Protein AF-0000000075099942 (afdb_homodimer)

Organism: Aphanomyces astaci (NCBI:txid112090)

Nearest PDB structures (foldseek):
  6wo1-assembly1_B  TM=8.821E-01  e=3.583E-15  Saccharomyces cerevisiae
  6u9d-assembly2_T-2  TM=8.806E-01  e=1.748E-14  Saccharomyces cerevisiae
  6u9d-assembly2_W-2  TM=8.888E-01  e=2.796E-14  Saccharomyces cerevisiae
  6u9d-assembly1_P  TM=8.641E-01  e=1.229E-14  Saccharomyces cerevisiae
  6u9d-assembly1_O  TM=8.424E-01  e=6.077E-15  Saccharomyces cerevisiae

Secondary structure (DSSP, 8-state):
----------B--------SS----SSS-EEEEEEEEEESBHHHHHHHHHHHHHTT-EEEEEEEEE-SSTTEEEEEEEEEE-HHHHHHHHHHHHTSTTEEEEEE---GGGGGGEEEEEEEEEEEES-SSTTHHHHHHHHHHHHT-EEEEE-SSEEEEEEEE-HHHHHHHHHHHGGG-EEEEEEEEEEEEESS--TTS-----------TT------GGGS---/----------B-----S--SS----SSS-EEEEEEEEEESBHHHHHHHHHHHHHTT-EEEEEEEEE-SSTTEEEEEEEEEE-HHHHHHHHHHHHTSTTEEEEEE---GGGGGGEEEEEEEEEEEES-SSTTHHHHHHHHHHHHT-EEEEE-SSEEEEEEEE-HHHHHHHHHHHGGG-EEEEEEEEEEEEESS--TTS-----------GGG-----GGGS---

Sequence (446 aa):
MQALGRCRPRAFFALAAMTSPAVPLVNGVSRHVVAALVANTATTVAEITNLLCARGYNVDSIVVGRTSVPDLIRLSVVVHGSDHNVSMMQQQLHDVVQVAAVKILTTPDRAHALVERDLLLAKVSLQAYPQALLTVDRLVAQFNATVVDTSTTQTMVQLTASPTDVDAFLHALGPLGVLEVHRSGVVAMDKEQAVTDRTLNFAFDRHHPGDMDAVDSTMLPPGMQALGRCRPRAFFALAAMTSPAVPLVNGVSRHVVAALVANTATTVAEITNLLCARGYNVDSIVVGRTSVPDLIRLSVVVHGSDHNVSMMQQQLHDVVQVAAVKILTTPDRAHALVERDLLLAKVSLQAYPQALLTVDRLVAQFNATVVDTSTTQTMVQLTASPTDVDAFLHALGPLGVLEVHRSGVVAMDKEQAVTDRTLNFAFDRHHPGDMDAVDSTMLPPG

Foldseek 3Di:
DPPQQDQDDDPLDPPDLPDDDPPPCPPQKDKWKKKWKFFPDPVLVVVLVSVCRSVPWNWNFWFWADDPDRGIIMIITITIGHPVVVVVSQVVQVPPPRTDFMDTQDDPVANVQKDKKKKKKWKFFPVLDVCLVVLVVVLCVVLVKAWDDDDPTITIIMDMDHPSSVVVSVVSRVSRHIDDMDMRTIDMDGNPDDRNPDPPPPPPPPPPPPPPPPPPVVPPDDD/DPPQQDQDDDPLPPPDLPPPDVPPCPPQKDKWKKKWKFFPDPVLVVVLVVVCRSVPWNWNFWFWADDPDRGIIMIITITIGHPVVVVVSQVVQVPPPRTDFMDTQDDPVANVQKDKKKKKKWKFFPPLDVCLVVLVVVLCVVLVKAWDDDDPTITIIMDMDHPSSVVVSVVSRVSRHIDDMDMRTIDMDGNPDDRNPDPCPPPPPPPPCPPVPDPPVVVPPDD

pLDDT: mean 79.43, std 25.77, range [21.5, 98.75]

InterPro domains:
  IPR004789 Acetolactate synthase, small subunit [TIGR00119] (31-192)
  IPR019455 Acetolactate synthase, small subunit, C-terminal [PF10369] (117-191)
  IPR027271 Acetolactate synthase/Transcription factor NikR, C-terminal [G3DSA:3.30.70.1150] (116-197)
  IPR045865 ACT-like domain [SSF55021] (31-105)
  IPR045865 ACT-like domain [SSF55021] (113-193)
  IPR053050 Acetolactate synthase regulatory subunit [PTHR31242] (23-126)
  IPR054480 Acetolactate synthase small subunit-like, ACT domain [PF22629] (37-99)

Solvent-accessible surface area (backbone atoms only — not comparable to full-atom values): 24648 Å² total; per-residue (Å²): 133,82,76,75,70,76,49,69,78,46,51,33,58,65,75,65,91,68,71,84,60,81,67,68,59,71,89,59,47,43,82,38,38,35,37,32,34,28,47,25,22,51,50,52,54,24,49,52,43,40,52,42,29,57,70,62,57,50,45,56,30,53,19,45,12,56,41,89,46,66,63,33,25,32,35,22,34,31,32,50,37,30,72,67,55,50,52,51,48,48,53,56,49,57,67,38,84,59,39,76,34,64,32,71,57,60,38,94,91,39,59,88,38,48,47,55,35,24,41,38,41,35,33,33,38,39,70,66,43,93,60,33,61,59,52,51,53,50,50,29,62,75,69,68,35,45,81,76,45,73,63,92,54,33,34,31,37,35,39,75,37,38,60,68,55,48,51,52,50,54,57,68,44,46,88,42,38,69,74,44,47,43,30,24,29,46,45,64,47,49,74,83,55,55,62,75,53,77,75,74,74,62,77,65,75,75,67,64,74,61,78,64,73,77,69,75,64,80,75,55,76,85,126,132,82,74,73,72,74,51,69,78,47,52,33,60,64,76,65,90,69,69,84,58,83,65,68,58,72,91,58,47,43,81,36,38,36,36,33,35,27,46,26,21,52,50,51,54,24,49,52,42,41,51,42,30,57,72,61,56,48,45,55,30,52,17,44,12,56,40,89,46,69,63,34,26,31,35,22,35,31,33,50,37,29,72,65,56,50,52,49,48,50,54,55,49,58,67,37,83,59,39,77,36,64,31,72,57,60,37,94,91,38,61,86,38,50,45,54,35,23,42,38,42,36,32,33,38,38,70,66,44,93,61,34,61,60,52,50,52,50,51,29,60,74,68,69,35,42,79,77,45,73,61,92,53,34,36,31,37,37,38,75,35,38,58,68,55,47,50,51,50,54,58,69,44,44,87,43,39,68,74,45,47,44,29,24,29,44,44,64,46,49,75,82,56,54,63,75,54,76,74,75,74,63,71,64,73,70,66,62,76,60,74,70,59,79,68,67,67,78,71,51,72,84,123

Structure (mmCIF, N/CA/C/O backbone):
data_AF-0000000075099942-model_v1
#
loop_
_entity.id
_entity.type
_entity.pdbx_description
1 polymer 'Uncharacterized protein'
#
loop_
_atom_site.group_PDB
_atom_site.id
_atom_site.type_symbol
_atom_site.label_atom_id
_atom_site.label_alt_id
_atom_site.label_comp_id
_atom_site.label_asym_id
_atom_site.label_entity_id
_atom_site.label_seq_id
_atom_site.pdbx_PDB_ins_code
_atom_site.Cartn_x
_atom_site.Cartn_y
_atom_site.Cartn_z
_atom_site.occupancy
_atom_site.B_iso_or_equiv
_atom_site.auth_seq_id
_atom_site.auth_comp_id
_atom_site.auth_asym_id
_atom_site.auth_atom_id
_atom_site.pdbx_PDB_model_num
ATOM 1 N N . MET A 1 1 ? -37.75 7 -9.289 1 22.11 1 MET A N 1
ATOM 2 C CA . MET A 1 1 ? -36.844 5.867 -9.461 1 22.11 1 MET A CA 1
ATOM 3 C C . MET A 1 1 ? -35.438 6.344 -9.828 1 22.11 1 MET A C 1
ATOM 5 O O . MET A 1 1 ? -35.188 6.809 -10.945 1 22.11 1 MET A O 1
ATOM 9 N N . GLN A 1 2 ? -34.719 7 -8.938 1 21.56 2 GLN A N 1
ATOM 10 C CA . GLN A 1 2 ? -33.531 7.773 -9.211 1 21.56 2 GLN A CA 1
ATOM 11 C C . GLN A 1 2 ? -32.375 6.863 -9.617 1 21.56 2 GLN A C 1
ATOM 13 O O . GLN A 1 2 ? -32.031 5.906 -8.906 1 21.56 2 GLN A O 1
ATOM 18 N N . ALA A 1 3 ? -32.125 6.695 -10.977 1 26.44 3 ALA A N 1
ATOM 19 C CA . ALA A 1 3 ? -31.078 5.938 -11.672 1 26.44 3 ALA A CA 1
ATOM 20 C C . ALA A 1 3 ? -29.719 6.133 -11 1 26.44 3 ALA A C 1
ATOM 22 O O . ALA A 1 3 ? -29.25 7.266 -10.844 1 26.44 3 ALA A O 1
ATOM 23 N N . LEU A 1 4 ? -29.344 5.289 -10.062 1 29.98 4 LEU A N 1
ATOM 24 C CA . LEU A 1 4 ? -27.984 5.246 -9.508 1 29.98 4 LEU A CA 1
ATOM 25 C C . LEU A 1 4 ? -26.953 5.43 -10.609 1 29.98 4 LEU A C 1
ATOM 27 O O . LEU A 1 4 ? -26.953 4.703 -11.602 1 29.98 4 LEU A O 1
ATOM 31 N N . GLY A 1 5 ? -26.562 6.523 -10.828 1 32.5 5 GLY A N 1
ATOM 32 C CA . GLY A 1 5 ? -25.625 6.906 -11.867 1 32.5 5 GLY A CA 1
ATOM 33 C C . GLY A 1 5 ? -24.453 5.945 -12 1 32.5 5 GLY A C 1
ATOM 34 O O . GLY A 1 5 ? -23.797 5.625 -11.016 1 32.5 5 GLY A O 1
ATOM 35 N N . ARG A 1 6 ? -24.578 4.953 -12.859 1 35.34 6 ARG A N 1
ATOM 36 C CA . ARG A 1 6 ? -23.578 3.975 -13.242 1 35.34 6 ARG A CA 1
ATOM 37 C C . ARG A 1 6 ? -22.234 4.652 -13.523 1 35.34 6 ARG A C 1
ATOM 39 O O . ARG A 1 6 ? -22.172 5.637 -14.258 1 35.34 6 ARG A O 1
ATOM 46 N N . CYS A 1 7 ? -21.25 4.52 -12.547 1 40.41 7 CYS A N 1
ATOM 47 C CA . CYS A 1 7 ? -19.875 4.988 -12.703 1 40.41 7 CYS A CA 1
ATOM 48 C C . CYS A 1 7 ? -19.312 4.582 -14.062 1 40.41 7 CYS A C 1
ATOM 50 O O . CYS A 1 7 ? -19.5 3.447 -14.5 1 40.41 7 CYS A O 1
ATOM 52 N N . ARG A 1 8 ? -19.031 5.465 -14.984 1 46.03 8 ARG A N 1
ATOM 53 C CA . ARG A 1 8 ? -18.297 5.137 -16.203 1 46.03 8 ARG A CA 1
ATOM 54 C C . ARG A 1 8 ? -16.938 4.527 -15.883 1 46.03 8 ARG A C 1
ATOM 56 O O . ARG A 1 8 ? -16.219 5.02 -15.016 1 46.03 8 ARG A O 1
ATOM 63 N N . PRO A 1 9 ? -16.656 3.371 -16.438 1 44.59 9 PRO A N 1
ATOM 64 C CA . PRO A 1 9 ? -15.398 2.676 -16.172 1 44.59 9 PRO A CA 1
ATOM 65 C C . PRO A 1 9 ? -14.172 3.514 -16.547 1 44.59 9 PRO A C 1
ATOM 67 O O . PRO A 1 9 ? -14.039 3.93 -17.703 1 44.59 9 PRO A O 1
ATOM 70 N N . ARG A 1 10 ? -13.688 4.355 -15.68 1 48.06 10 ARG A N 1
ATOM 71 C CA . ARG A 1 10 ? -12.414 4.996 -15.992 1 48.06 10 ARG A CA 1
ATOM 72 C C . ARG A 1 10 ? -11.25 4.215 -15.398 1 48.06 10 ARG A C 1
ATOM 74 O O . ARG A 1 10 ? -11.266 3.867 -14.219 1 48.06 10 ARG A O 1
ATOM 81 N N . ALA A 1 11 ? -10.297 3.725 -16.281 1 44.06 11 ALA A N 1
ATOM 82 C CA . ALA A 1 11 ? -9.078 3.021 -15.898 1 44.06 11 ALA A CA 1
ATOM 83 C C . ALA A 1 11 ? -8.227 3.877 -14.961 1 44.06 11 ALA A C 1
ATOM 85 O O . ALA A 1 11 ? -8.242 5.105 -15.055 1 44.06 11 ALA A O 1
ATOM 86 N N . PHE A 1 12 ? -7.762 3.297 -13.867 1 45.53 12 PHE A N 1
ATOM 87 C CA . PHE A 1 12 ? -6.68 3.994 -13.188 1 45.53 12 PHE A CA 1
ATOM 88 C C . PHE A 1 12 ? -5.625 4.461 -14.188 1 45.53 12 PHE A C 1
ATOM 90 O O . PHE A 1 12 ? -5.266 3.727 -15.102 1 45.53 12 PHE A O 1
ATOM 97 N N . PHE A 1 13 ? -5.516 5.668 -14.438 1 42.59 13 PHE A N 1
ATOM 98 C CA . PHE A 1 13 ? -4.633 6.246 -15.438 1 42.59 13 PHE A CA 1
ATOM 99 C C . PHE A 1 13 ? -3.242 5.633 -15.359 1 42.59 13 PHE A C 1
ATOM 101 O O . PHE A 1 13 ? -2.633 5.605 -14.289 1 42.59 13 PHE A O 1
ATOM 108 N N . ALA A 1 14 ? -2.898 4.703 -16.203 1 35.84 14 ALA A N 1
ATOM 109 C CA . ALA A 1 14 ? -1.509 4.309 -16.422 1 35.84 14 ALA A CA 1
ATOM 110 C C . ALA A 1 14 ? -0.652 5.512 -16.797 1 35.84 14 ALA A C 1
ATOM 112 O O . ALA A 1 14 ? -0.848 6.109 -17.859 1 35.84 14 ALA A O 1
ATOM 113 N N . LEU A 1 15 ? -0.065 6.184 -15.875 1 32.56 15 LEU A N 1
ATOM 114 C CA . LEU A 1 15 ? 0.879 7.215 -16.297 1 32.56 15 LEU A CA 1
ATOM 115 C C . LEU A 1 15 ? 1.913 6.645 -17.266 1 32.56 15 LEU A C 1
ATOM 117 O O . LEU A 1 15 ? 2.646 5.715 -16.906 1 32.56 15 LEU A O 1
ATOM 121 N N . ALA A 1 16 ? 1.898 6.59 -18.547 1 28.25 16 ALA A N 1
ATOM 122 C CA . ALA A 1 16 ? 3.135 6.543 -19.328 1 28.25 16 ALA A CA 1
ATOM 123 C C . ALA A 1 16 ? 4.289 7.176 -18.547 1 28.25 16 ALA A C 1
ATOM 125 O O . ALA A 1 16 ? 4.078 8.055 -17.719 1 28.25 16 ALA A O 1
ATOM 126 N N . ALA A 1 17 ? 5.57 6.48 -18.75 1 30.12 17 ALA A N 1
ATOM 127 C CA . ALA A 1 17 ? 6.844 7 -18.266 1 30.12 17 ALA A CA 1
ATOM 128 C C . ALA A 1 17 ? 6.824 8.523 -18.219 1 30.12 17 ALA A C 1
ATOM 130 O O . ALA A 1 17 ? 7.215 9.195 -19.172 1 30.12 17 ALA A O 1
ATOM 131 N N . MET A 1 18 ? 5.887 9.164 -17.797 1 28.58 18 MET A N 1
ATOM 132 C CA . MET A 1 18 ? 6.078 10.609 -17.781 1 28.58 18 MET A CA 1
ATOM 133 C C . MET A 1 18 ? 7.215 10.992 -16.844 1 28.58 18 MET A C 1
ATOM 135 O O . MET A 1 18 ? 7.23 10.578 -15.68 1 28.58 18 MET A O 1
ATOM 139 N N . THR A 1 19 ? 8.5 11.234 -17.312 1 28.62 19 THR A N 1
ATOM 140 C CA . THR A 1 19 ? 9.648 11.93 -16.734 1 28.62 19 THR A CA 1
ATOM 141 C C . THR A 1 19 ? 9.203 12.938 -15.688 1 28.62 19 THR A C 1
ATOM 143 O O . THR A 1 19 ? 8.047 13.375 -15.703 1 28.62 19 THR A O 1
ATOM 146 N N . SER A 1 20 ? 10.188 13.266 -14.742 1 31.83 20 SER A N 1
ATOM 147 C CA . SER A 1 20 ? 10.258 14.148 -13.586 1 31.83 20 SER A CA 1
ATOM 148 C C . SER A 1 20 ? 9.531 15.469 -13.844 1 31.83 20 SER A C 1
ATOM 150 O O . SER A 1 20 ? 9.508 16.359 -12.992 1 31.83 20 SER A O 1
ATOM 152 N N . PRO A 1 21 ? 9.531 16.031 -15.102 1 31.75 21 PRO A N 1
ATOM 153 C CA . PRO A 1 21 ? 9.453 17.5 -15.023 1 31.75 21 PRO A CA 1
ATOM 154 C C . PRO A 1 21 ? 8.172 17.984 -14.344 1 31.75 21 PRO A C 1
ATOM 156 O O . PRO A 1 21 ? 7.191 17.234 -14.266 1 31.75 21 PRO A O 1
ATOM 159 N N . ALA A 1 22 ? 8.18 19 -13.484 1 34.25 22 ALA A N 1
ATOM 160 C CA . ALA A 1 22 ? 7.039 19.891 -13.289 1 34.25 22 ALA A CA 1
ATOM 161 C C . ALA A 1 22 ? 6.078 19.812 -14.477 1 34.25 22 ALA A C 1
ATOM 163 O O . ALA A 1 22 ? 6.402 20.266 -15.578 1 34.25 22 ALA A O 1
ATOM 164 N N . VAL A 1 23 ? 5.516 18.609 -14.773 1 37.5 23 VAL A N 1
ATOM 165 C CA . VAL A 1 23 ? 4.668 18.516 -15.961 1 37.5 23 VAL A CA 1
ATOM 166 C C . VAL A 1 23 ? 3.939 19.844 -16.172 1 37.5 23 VAL A C 1
ATOM 168 O O . VAL A 1 23 ? 3.307 20.359 -15.25 1 37.5 23 VAL A O 1
ATOM 171 N N . PRO A 1 24 ? 4.359 20.516 -17.078 1 35 24 PRO A N 1
ATOM 172 C CA . PRO A 1 24 ? 3.613 21.719 -17.469 1 35 24 PRO A CA 1
ATOM 173 C C . PRO A 1 24 ? 2.102 21.516 -17.391 1 35 24 PRO A C 1
ATOM 175 O O . PRO A 1 24 ? 1.607 20.406 -17.594 1 35 24 PRO A O 1
ATOM 178 N N . LEU A 1 25 ? 1.378 22.234 -16.453 1 43.34 25 LEU A N 1
ATOM 179 C CA . LEU A 1 25 ? -0.066 22.453 -16.484 1 43.34 25 LEU A CA 1
ATOM 180 C C . LEU A 1 25 ? -0.589 22.406 -17.906 1 43.34 25 LEU A C 1
ATOM 182 O O . LEU A 1 25 ? -0.302 23.312 -18.703 1 43.34 25 LEU A O 1
ATOM 186 N N . VAL A 1 26 ? -0.358 21.344 -18.625 1 45.72 26 VAL A N 1
ATOM 187 C CA . VAL A 1 26 ? -0.932 21.656 -19.938 1 45.72 26 VAL A CA 1
ATOM 188 C C . VAL A 1 26 ? -2.232 22.438 -19.75 1 45.72 26 VAL A C 1
ATOM 190 O O . VAL A 1 26 ? -2.355 23.562 -20.234 1 45.72 26 VAL A O 1
ATOM 193 N N . ASN A 1 27 ? -3.447 21.781 -19.844 1 55.31 27 ASN A N 1
ATOM 194 C CA . ASN A 1 27 ? -4.781 22.375 -19.922 1 55.31 27 ASN A CA 1
ATOM 195 C C . ASN A 1 27 ? -5.438 22.453 -18.547 1 55.31 27 ASN A C 1
ATOM 197 O O . ASN A 1 27 ? -6.637 22.203 -18.406 1 55.31 27 ASN A O 1
ATOM 201 N N . GLY A 1 28 ? -4.641 22.812 -17.422 1 74.81 28 GLY A N 1
ATOM 202 C CA . GLY A 1 28 ? -5.191 23.109 -16.109 1 74.81 28 GLY A CA 1
ATOM 203 C C . GLY A 1 28 ? -5.312 21.875 -15.227 1 74.81 28 GLY A C 1
ATOM 204 O O . GLY A 1 28 ? -5.801 21.969 -14.094 1 74.81 28 GLY A O 1
ATOM 205 N N . VAL A 1 29 ? -4.848 20.641 -15.75 1 82.56 29 VAL A N 1
ATOM 206 C CA . VAL A 1 29 ? -4.938 19.406 -14.969 1 82.56 29 VAL A CA 1
ATOM 207 C C . VAL A 1 29 ? -3.582 19.109 -14.336 1 82.56 29 VAL A C 1
ATOM 209 O O . VAL A 1 29 ? -2.551 19.141 -15.016 1 82.56 29 VAL A O 1
ATOM 212 N N . SER A 1 30 ? -3.566 18.938 -12.953 1 90.62 30 SER A N 1
ATOM 213 C CA . SER A 1 30 ? -2.359 18.594 -12.211 1 90.62 30 SER A CA 1
ATOM 214 C C . SER A 1 30 ? -2.584 17.359 -11.328 1 90.62 30 SER A C 1
ATOM 216 O O . SER A 1 30 ? -3.723 16.938 -11.125 1 90.62 30 SER A O 1
ATOM 218 N N . ARG A 1 31 ? -1.429 16.734 -10.984 1 93.31 31 ARG A N 1
ATOM 219 C CA . ARG A 1 31 ? -1.445 15.602 -10.062 1 93.31 31 ARG A CA 1
ATOM 220 C C . ARG A 1 31 ? -1.587 16.078 -8.617 1 93.31 31 ARG A C 1
ATOM 222 O O . ARG A 1 31 ? -0.845 16.953 -8.172 1 93.31 31 ARG A O 1
ATOM 229 N N . HIS A 1 32 ? -2.572 15.531 -7.91 1 94.56 32 HIS A N 1
ATOM 230 C CA . HIS A 1 32 ? -2.811 15.883 -6.516 1 94.56 32 HIS A CA 1
ATOM 231 C C . HIS A 1 32 ? -2.799 14.648 -5.621 1 94.56 32 HIS A C 1
ATOM 233 O O . HIS A 1 32 ? -3.229 13.57 -6.043 1 94.56 32 HIS A O 1
ATOM 239 N N . VAL A 1 33 ? -2.303 14.852 -4.422 1 96.56 33 VAL A N 1
ATOM 240 C CA . VAL A 1 33 ? -2.387 13.828 -3.389 1 96.56 33 VAL A CA 1
ATOM 241 C C . VAL A 1 33 ? -3.291 14.305 -2.254 1 96.56 33 VAL A C 1
ATOM 243 O O . VAL A 1 33 ? -3.07 15.375 -1.688 1 96.56 33 VAL A O 1
ATOM 246 N N . VAL A 1 34 ? -4.281 13.484 -1.953 1 96.12 34 VAL A N 1
ATOM 247 C CA . VAL A 1 34 ? -5.246 13.805 -0.905 1 96.12 34 VAL A CA 1
ATOM 248 C C . VAL A 1 34 ? -5.203 12.727 0.18 1 96.12 34 VAL A C 1
ATOM 250 O O . VAL A 1 34 ? -5.195 11.531 -0.121 1 96.12 34 VAL A O 1
ATOM 253 N N . ALA A 1 35 ? -5.102 13.156 1.42 1 97 35 ALA A N 1
ATOM 254 C CA . ALA A 1 35 ? -5.152 12.242 2.559 1 97 35 ALA A CA 1
ATOM 255 C C . ALA A 1 35 ? -6.484 12.359 3.293 1 97 35 ALA A C 1
ATOM 257 O O . ALA A 1 35 ? -7.07 13.438 3.371 1 97 35 ALA A O 1
ATOM 258 N N . ALA A 1 36 ? -6.914 11.234 3.832 1 96.88 36 ALA A N 1
ATOM 259 C CA . ALA A 1 36 ? -8.141 11.227 4.617 1 96.88 36 ALA A CA 1
ATOM 260 C C . ALA A 1 36 ? -8.047 10.25 5.781 1 96.88 36 ALA A C 1
ATOM 262 O O . ALA A 1 36 ? -7.445 9.18 5.656 1 96.88 36 ALA A O 1
ATOM 263 N N . LEU A 1 37 ? -8.586 10.641 6.898 1 96.69 37 LEU A N 1
ATOM 264 C CA . LEU A 1 37 ? -8.82 9.766 8.039 1 96.69 37 LEU A CA 1
ATOM 265 C C . LEU A 1 37 ? -10.289 9.383 8.141 1 96.69 37 LEU A C 1
ATOM 267 O O . LEU A 1 37 ? -11.156 10.258 8.25 1 96.69 37 LEU A O 1
ATOM 271 N N . VAL A 1 38 ? -10.523 8.094 8.117 1 96.06 38 VAL A N 1
ATOM 272 C CA . VAL A 1 38 ? -11.906 7.648 8.078 1 96.06 38 VAL A CA 1
ATOM 273 C C . VAL A 1 38 ? -12.117 6.508 9.07 1 96.06 38 VAL A C 1
ATOM 275 O O . VAL A 1 38 ? -11.148 5.945 9.586 1 96.06 38 VAL A O 1
ATOM 278 N N . ALA A 1 39 ? -13.359 6.156 9.32 1 94.56 39 ALA A N 1
ATOM 279 C CA . ALA A 1 39 ? -13.68 5.043 10.211 1 94.56 39 ALA A CA 1
ATOM 280 C C . ALA A 1 39 ? -13.148 3.727 9.648 1 94.56 39 ALA A C 1
ATOM 282 O O . ALA A 1 39 ? -13.18 3.502 8.438 1 94.56 39 ALA A O 1
ATOM 283 N N . ASN A 1 40 ? -12.719 2.869 10.516 1 91.5 40 ASN A N 1
ATOM 284 C CA . ASN A 1 40 ? -12.133 1.584 10.156 1 91.5 40 ASN A CA 1
ATOM 285 C C . ASN A 1 40 ? -13.203 0.537 9.867 1 91.5 40 ASN A C 1
ATOM 287 O O . ASN A 1 40 ? -13.32 -0.449 10.602 1 91.5 40 ASN A O 1
ATOM 291 N N . THR A 1 41 ? -13.891 0.692 8.82 1 86.88 41 THR A N 1
ATOM 292 C CA . THR A 1 41 ? -14.875 -0.264 8.328 1 86.88 41 THR A CA 1
ATOM 293 C C . THR A 1 41 ? -14.773 -0.422 6.816 1 86.88 41 THR A C 1
ATOM 295 O O . THR A 1 41 ? -14.586 0.559 6.094 1 86.88 41 THR A O 1
ATOM 298 N N . ALA A 1 42 ? -14.859 -1.649 6.359 1 83.94 42 ALA A N 1
ATOM 299 C CA . ALA A 1 42 ? -14.773 -1.932 4.93 1 83.94 42 ALA A CA 1
ATOM 300 C C . ALA A 1 42 ? -15.836 -1.167 4.148 1 83.94 42 ALA A C 1
ATOM 302 O O . ALA A 1 42 ? -15.602 -0.731 3.021 1 83.94 42 ALA A O 1
ATOM 303 N N . THR A 1 43 ? -16.938 -0.923 4.766 1 86.38 43 THR A N 1
ATOM 304 C CA . THR A 1 43 ? -18.047 -0.214 4.133 1 86.38 43 THR A CA 1
ATOM 305 C C . THR A 1 43 ? -17.656 1.233 3.836 1 86.38 43 THR A C 1
ATOM 307 O O . THR A 1 43 ? -18.047 1.78 2.797 1 86.38 43 THR A O 1
ATOM 310 N N . THR A 1 44 ? -16.938 1.797 4.742 1 90.25 44 THR A N 1
ATOM 311 C CA . THR A 1 44 ? -16.516 3.178 4.555 1 90.25 44 THR A CA 1
ATOM 312 C C . THR A 1 44 ? -15.586 3.299 3.348 1 90.25 44 THR A C 1
ATOM 314 O O . THR A 1 44 ? -15.719 4.227 2.545 1 90.25 44 THR A O 1
ATOM 317 N N . VAL A 1 45 ? -14.656 2.365 3.209 1 89.44 45 VAL A N 1
ATOM 318 C CA . VAL A 1 45 ? -13.734 2.365 2.08 1 89.44 45 VAL A CA 1
ATOM 319 C C . VAL A 1 45 ? -14.516 2.201 0.776 1 89.44 45 VAL A C 1
ATOM 321 O O . VAL A 1 45 ? -14.258 2.908 -0.201 1 89.44 45 VAL A O 1
ATOM 324 N N . ALA A 1 46 ? -15.453 1.318 0.767 1 88.62 46 ALA A N 1
ATOM 325 C CA . ALA A 1 46 ? -16.297 1.106 -0.407 1 88.62 46 ALA A CA 1
ATOM 326 C C . ALA A 1 46 ? -17.078 2.371 -0.76 1 88.62 46 ALA A C 1
ATOM 328 O O . ALA A 1 46 ? -17.156 2.746 -1.932 1 88.62 46 ALA A O 1
ATOM 329 N N . GLU A 1 47 ? -17.562 2.971 0.244 1 90.62 47 GLU A N 1
ATOM 330 C CA . GLU A 1 47 ? -18.344 4.188 0.043 1 90.62 47 GLU A CA 1
ATOM 331 C C . GLU A 1 47 ? -17.5 5.293 -0.573 1 90.62 47 GLU A C 1
ATOM 333 O O . GLU A 1 47 ? -17.922 5.969 -1.51 1 90.62 47 GLU A O 1
ATOM 338 N N . ILE A 1 48 ? -16.344 5.465 -0.055 1 93.06 48 ILE A N 1
ATOM 339 C CA . ILE A 1 48 ? -15.445 6.504 -0.541 1 93.06 48 ILE A CA 1
ATOM 340 C C . ILE A 1 48 ? -15.031 6.203 -1.981 1 93.06 48 ILE A C 1
ATOM 342 O O . ILE A 1 48 ? -15.062 7.09 -2.84 1 93.06 48 ILE A O 1
ATOM 346 N N . THR A 1 49 ? -14.68 4.984 -2.229 1 90.88 49 THR A N 1
ATOM 347 C CA . THR A 1 49 ? -14.289 4.594 -3.578 1 90.88 49 THR A CA 1
ATOM 348 C C . THR A 1 49 ? -15.445 4.801 -4.555 1 90.88 49 THR A C 1
ATOM 350 O O . THR A 1 49 ? -15.242 5.305 -5.664 1 90.88 49 THR A O 1
ATOM 353 N N . ASN A 1 50 ? -16.594 4.48 -4.152 1 89.38 50 ASN A N 1
ATOM 354 C CA . ASN A 1 50 ? -17.797 4.672 -4.977 1 89.38 50 ASN A CA 1
ATOM 355 C C . ASN A 1 50 ? -18.031 6.148 -5.266 1 89.38 50 ASN A C 1
ATOM 357 O O . ASN A 1 50 ? -18.391 6.516 -6.387 1 89.38 50 ASN A O 1
ATOM 361 N N . LEU A 1 51 ? -17.875 6.918 -4.258 1 92.31 51 LEU A N 1
ATOM 362 C CA . LEU A 1 51 ? -18.062 8.359 -4.41 1 92.31 51 LEU A CA 1
ATOM 363 C C . LEU A 1 51 ? -17.109 8.922 -5.453 1 92.31 51 LEU A C 1
ATOM 365 O O . LEU A 1 51 ? -17.516 9.695 -6.324 1 92.31 51 LEU A O 1
ATOM 369 N N . LEU A 1 52 ? -15.867 8.523 -5.355 1 92.62 52 LEU A N 1
ATOM 370 C CA . LEU A 1 52 ? -14.852 9.023 -6.277 1 92.62 52 LEU A CA 1
ATOM 371 C C . LEU A 1 52 ? -15.148 8.586 -7.707 1 92.62 52 LEU A C 1
ATOM 373 O O . LEU A 1 52 ? -15.008 9.375 -8.641 1 92.62 52 LEU A O 1
ATOM 377 N N . CYS A 1 53 ? -15.664 7.441 -7.816 1 86.94 53 CYS A N 1
ATOM 378 C CA . CYS A 1 53 ? -15.992 6.906 -9.133 1 86.94 53 CYS A CA 1
ATOM 379 C C . CYS A 1 53 ? -17.234 7.578 -9.703 1 86.94 53 CYS A C 1
ATOM 381 O O . CYS A 1 53 ? -17.25 7.965 -10.867 1 86.94 53 CYS A O 1
ATOM 383 N N . ALA A 1 54 ? -18.203 7.676 -8.914 1 87.62 54 ALA A N 1
ATOM 384 C CA . ALA A 1 54 ? -19.484 8.234 -9.344 1 87.62 54 ALA A CA 1
ATOM 385 C C . ALA A 1 54 ? -19.328 9.664 -9.844 1 87.62 54 ALA A C 1
ATOM 387 O O . ALA A 1 54 ? -20.016 10.094 -10.766 1 87.62 54 ALA A O 1
ATOM 388 N N . ARG A 1 55 ? -18.375 10.344 -9.328 1 90.38 55 ARG A N 1
ATOM 389 C CA . ARG A 1 55 ? -18.188 11.75 -9.68 1 90.38 55 ARG A CA 1
ATOM 390 C C . ARG A 1 55 ? -17.156 11.906 -10.789 1 90.38 55 ARG A C 1
ATOM 392 O O . ARG A 1 55 ? -16.891 13.016 -11.25 1 90.38 55 ARG A O 1
ATOM 399 N N . GLY A 1 56 ? -16.547 10.859 -11.141 1 89.19 56 GLY A N 1
ATOM 400 C CA . GLY A 1 56 ? -15.68 10.836 -12.305 1 89.19 56 GLY A CA 1
ATOM 401 C C . GLY A 1 56 ? -14.281 11.359 -12.008 1 89.19 56 GLY A C 1
ATOM 402 O O . GLY A 1 56 ? -13.617 11.891 -12.898 1 89.19 56 GLY A O 1
ATOM 403 N N . TYR A 1 57 ? -13.906 11.359 -10.812 1 91.56 57 TYR A N 1
ATOM 404 C CA . TYR A 1 57 ? -12.539 11.781 -10.508 1 91.56 57 TYR A CA 1
ATOM 405 C C . TYR A 1 57 ? -11.531 10.797 -11.078 1 91.56 57 TYR A C 1
ATOM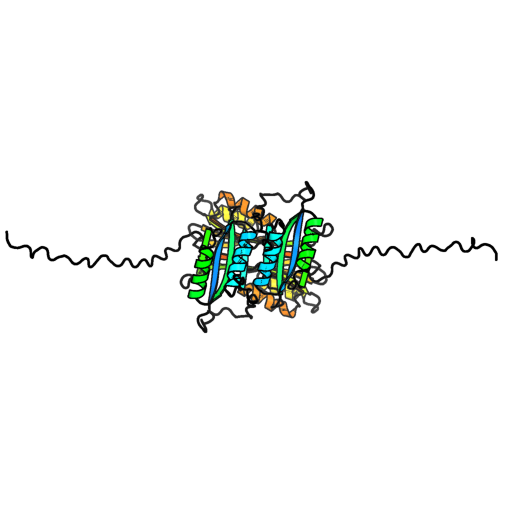 407 O O . TYR A 1 57 ? -11.742 9.578 -11.047 1 91.56 57 TYR A O 1
ATOM 415 N N . ASN A 1 58 ? -10.484 11.328 -11.656 1 91.81 58 ASN A N 1
ATOM 416 C CA . ASN A 1 58 ? -9.43 10.5 -12.242 1 91.81 58 ASN A CA 1
ATOM 417 C C . ASN A 1 58 ? -8.438 10.016 -11.195 1 91.81 58 ASN A C 1
ATOM 419 O O . ASN A 1 58 ? -7.371 10.609 -11.023 1 91.81 58 ASN A O 1
ATOM 423 N N . VAL A 1 59 ? -8.758 8.898 -10.562 1 92.94 59 VAL A N 1
ATOM 424 C CA . VAL A 1 59 ? -7.949 8.352 -9.477 1 92.94 59 VAL A CA 1
ATOM 425 C C . VAL A 1 59 ? -6.809 7.512 -10.055 1 92.94 59 VAL A C 1
ATOM 427 O O . VAL A 1 59 ? -7.043 6.621 -10.875 1 92.94 59 VAL A O 1
ATOM 430 N N . ASP A 1 60 ? -5.656 7.828 -9.617 1 90.56 60 ASP A N 1
ATOM 431 C CA . ASP A 1 60 ? -4.465 7.102 -10.047 1 90.56 60 ASP A CA 1
ATOM 432 C C . ASP A 1 60 ? -4.082 6.023 -9.039 1 90.56 60 ASP A C 1
ATOM 434 O O . ASP A 1 60 ? -3.568 4.965 -9.414 1 90.56 60 ASP A O 1
ATOM 438 N N . SER A 1 61 ? -4.285 6.316 -7.816 1 92.81 61 SER A N 1
ATOM 439 C CA . SER A 1 61 ? -3.883 5.418 -6.738 1 92.81 61 SER A CA 1
ATOM 440 C C . SER A 1 61 ? -4.703 5.668 -5.477 1 92.81 61 SER A C 1
ATOM 442 O O . SER A 1 61 ? -5.004 6.816 -5.145 1 92.81 61 SER A O 1
ATOM 444 N N . ILE A 1 62 ? -5.082 4.582 -4.848 1 94.94 62 ILE A N 1
ATOM 445 C CA . ILE A 1 62 ? -5.723 4.672 -3.539 1 94.94 62 ILE A CA 1
ATOM 446 C C . ILE A 1 62 ? -5.094 3.656 -2.588 1 94.94 62 ILE A C 1
ATOM 448 O O . ILE A 1 62 ? -5.016 2.467 -2.906 1 94.94 62 ILE A O 1
ATOM 452 N N . VAL A 1 63 ? -4.617 4.129 -1.52 1 97.12 63 VAL A N 1
ATOM 453 C CA . VAL A 1 63 ? -4.031 3.273 -0.493 1 97.12 63 VAL A CA 1
ATOM 454 C C . VAL A 1 63 ? -4.824 3.406 0.806 1 97.12 63 VAL A C 1
ATOM 456 O O . VAL A 1 63 ? -5.141 4.52 1.234 1 97.12 63 VAL A O 1
ATOM 459 N N . VAL A 1 64 ? -5.109 2.238 1.347 1 95.81 64 VAL A N 1
ATOM 460 C CA . VAL A 1 64 ? -5.82 2.162 2.617 1 95.81 64 VAL A CA 1
ATOM 461 C C . VAL A 1 64 ? -4.934 1.497 3.668 1 95.81 64 VAL A C 1
ATOM 463 O O . VAL A 1 64 ? -4.484 0.364 3.48 1 95.81 64 VAL A O 1
ATOM 466 N N . GLY A 1 65 ? -4.703 2.227 4.719 1 95.69 65 GLY A N 1
ATOM 467 C CA . GLY A 1 65 ? -3.814 1.657 5.719 1 95.69 65 GLY A CA 1
ATOM 468 C C . GLY A 1 65 ? -4.25 1.957 7.141 1 95.69 65 GLY A C 1
ATOM 469 O O . GLY A 1 65 ? -4.863 2.992 7.402 1 95.69 65 GLY A O 1
ATOM 470 N N . ARG A 1 66 ? -3.811 1.139 7.984 1 92 66 ARG A N 1
ATOM 471 C CA . ARG A 1 66 ? -4.102 1.297 9.406 1 92 66 ARG A CA 1
ATOM 472 C C . ARG A 1 66 ? -3.32 2.465 10 1 92 66 ARG A C 1
ATOM 474 O O . ARG A 1 66 ? -2.305 2.885 9.445 1 92 66 ARG A O 1
ATOM 481 N N . THR A 1 67 ? -3.881 2.98 11.07 1 92 67 THR A N 1
ATOM 482 C CA . THR A 1 67 ? -3.213 4.02 11.844 1 92 67 THR A CA 1
ATOM 483 C C . THR A 1 67 ? -2.904 3.523 13.258 1 92 67 THR A C 1
ATOM 485 O O . THR A 1 67 ? -3.01 2.328 13.539 1 92 67 THR A O 1
ATOM 488 N N . SER A 1 68 ? -2.428 4.438 14.07 1 87.56 68 SER A N 1
ATOM 489 C CA . SER A 1 68 ? -2.164 4.09 15.469 1 87.56 68 SER A CA 1
ATOM 490 C C . SER A 1 68 ? -3.455 4.023 16.281 1 87.56 68 SER A C 1
ATOM 492 O O . SER A 1 68 ? -3.465 3.514 17.391 1 87.56 68 SER A O 1
ATOM 494 N N . VAL A 1 69 ? -4.488 4.551 15.742 1 87.56 69 VAL A N 1
ATOM 495 C CA . VAL A 1 69 ? -5.812 4.5 16.344 1 87.56 69 VAL A CA 1
ATOM 496 C C . VAL A 1 69 ? -6.641 3.395 15.695 1 87.56 69 VAL A C 1
ATOM 498 O O . VAL A 1 69 ? -7.008 3.498 14.523 1 87.56 69 VAL A O 1
ATOM 501 N N . PRO A 1 70 ? -7.02 2.377 16.406 1 88.06 70 PRO A N 1
ATOM 502 C CA . PRO A 1 70 ? -7.648 1.188 15.82 1 88.06 70 PRO A CA 1
ATOM 503 C C . PRO A 1 70 ? -8.953 1.506 15.094 1 88.06 70 PRO A C 1
ATOM 505 O O . PRO A 1 70 ? -9.312 0.813 14.141 1 88.06 70 PRO A O 1
ATOM 508 N N . ASP A 1 71 ? -9.625 2.504 15.445 1 91.75 71 ASP A N 1
ATOM 509 C CA . ASP A 1 71 ? -10.945 2.797 14.883 1 91.75 71 ASP A CA 1
ATOM 510 C C . ASP A 1 71 ? -10.828 3.666 13.633 1 91.75 71 ASP A C 1
ATOM 512 O O . ASP A 1 71 ? -11.836 3.957 12.984 1 91.75 71 ASP A O 1
ATOM 516 N N . LEU A 1 72 ? -9.562 4.016 13.289 1 93.81 72 LEU A N 1
ATOM 517 C CA . LEU A 1 72 ? -9.359 4.883 12.133 1 93.81 72 LEU A CA 1
ATOM 518 C C . LEU A 1 72 ? -8.398 4.25 11.141 1 93.81 72 LEU A C 1
ATOM 520 O O . LEU A 1 72 ? -7.461 3.549 11.531 1 93.81 72 LEU A O 1
ATOM 524 N N . ILE A 1 73 ? -8.672 4.445 9.891 1 94.88 73 ILE A N 1
ATOM 525 C CA . ILE A 1 73 ? -7.715 4.129 8.828 1 94.88 73 ILE A CA 1
ATOM 526 C C . ILE A 1 73 ? -7.367 5.395 8.055 1 94.88 73 ILE A C 1
ATOM 528 O O . ILE A 1 73 ? -8.109 6.379 8.094 1 94.88 73 ILE A O 1
ATOM 532 N N . ARG A 1 74 ? -6.312 5.355 7.473 1 96.56 74 ARG A N 1
ATOM 533 C CA . ARG A 1 74 ? -5.848 6.48 6.672 1 96.56 74 ARG A CA 1
ATOM 534 C C . ARG A 1 74 ? -5.836 6.129 5.188 1 96.56 74 ARG A C 1
ATOM 536 O O . ARG A 1 74 ? -5.43 5.027 4.809 1 96.56 74 ARG A O 1
ATOM 543 N N . LEU A 1 75 ? -6.293 7.074 4.371 1 97 75 LEU A N 1
ATOM 544 C CA . LEU A 1 75 ? -6.25 6.922 2.922 1 97 75 LEU A CA 1
ATOM 545 C C . LEU A 1 75 ? -5.27 7.91 2.301 1 97 75 LEU A C 1
ATOM 547 O O . LEU A 1 75 ? -5.168 9.055 2.75 1 97 75 LEU A O 1
ATOM 551 N N . SER A 1 76 ? -4.551 7.508 1.342 1 97.56 76 SER A N 1
ATOM 552 C CA . SER A 1 76 ? -3.873 8.367 0.378 1 97.56 76 SER A CA 1
ATOM 553 C C . SER A 1 76 ? -4.438 8.18 -1.026 1 97.56 76 SER A C 1
ATOM 555 O O . SER A 1 76 ? -4.41 7.066 -1.565 1 97.56 76 SER A O 1
ATOM 557 N N . VAL A 1 77 ? -4.934 9.242 -1.569 1 96.69 77 VAL A N 1
ATOM 558 C CA . VAL A 1 77 ? -5.531 9.195 -2.898 1 96.69 77 VAL A CA 1
ATOM 559 C C . VAL A 1 77 ? -4.75 10.102 -3.85 1 96.69 77 VAL A C 1
ATOM 561 O O . VAL A 1 77 ? -4.586 11.297 -3.586 1 96.69 77 VAL A O 1
ATOM 564 N N . VAL A 1 78 ? -4.27 9.523 -4.883 1 96.31 78 VAL A N 1
ATOM 565 C CA . VAL A 1 78 ? -3.637 10.305 -5.941 1 96.31 78 VAL A CA 1
ATOM 566 C C . VAL A 1 78 ? -4.637 10.539 -7.07 1 96.31 78 VAL A C 1
ATOM 568 O O . VAL A 1 78 ? -5.203 9.594 -7.621 1 96.31 78 VAL A O 1
ATOM 571 N N . VAL A 1 79 ? -4.828 11.789 -7.387 1 94.81 79 VAL A N 1
ATOM 572 C CA . VAL A 1 79 ? -5.828 12.141 -8.391 1 94.81 79 VAL A CA 1
ATOM 573 C C . VAL A 1 79 ? -5.25 13.164 -9.359 1 94.81 79 VAL A C 1
ATOM 575 O O . VAL A 1 79 ? -4.363 13.938 -9 1 94.81 79 VAL A O 1
ATOM 578 N N . HIS A 1 80 ? -5.766 13.07 -10.531 1 93.94 80 HIS A N 1
ATOM 579 C CA . HIS A 1 80 ? -5.426 14.07 -11.547 1 93.94 80 HIS A CA 1
ATOM 580 C C . HIS A 1 80 ? -6.621 14.961 -11.859 1 93.94 80 HIS A C 1
ATOM 582 O O . HIS A 1 80 ? -7.723 14.469 -12.109 1 93.94 80 HIS A O 1
ATOM 588 N N . GLY A 1 81 ? -6.473 16.234 -11.812 1 92.94 81 GLY A N 1
ATOM 589 C CA . GLY A 1 81 ? -7.523 17.203 -12.078 1 92.94 81 GLY A CA 1
ATOM 590 C C . GLY A 1 81 ? -7.109 18.641 -11.789 1 92.94 81 GLY A C 1
ATOM 591 O O . GLY A 1 81 ? -5.965 18.891 -11.398 1 92.94 81 GLY A O 1
ATOM 592 N N . SER A 1 82 ? -8.039 19.531 -12.094 1 93 82 SER A N 1
ATOM 593 C CA . SER A 1 82 ? -7.793 20.938 -11.758 1 93 82 SER A CA 1
ATOM 594 C C . SER A 1 82 ? -7.852 21.156 -10.258 1 93 82 SER A C 1
ATOM 596 O O . SER A 1 82 ? -8.375 20.328 -9.516 1 93 82 SER A O 1
ATOM 598 N N . ASP A 1 83 ? -7.289 22.297 -9.828 1 90.94 83 ASP A N 1
ATOM 599 C CA . ASP A 1 83 ? -7.371 22.656 -8.422 1 90.94 83 ASP A CA 1
ATOM 600 C C . ASP A 1 83 ? -8.82 22.719 -7.953 1 90.94 83 ASP A C 1
ATOM 602 O O . ASP A 1 83 ? -9.141 22.312 -6.836 1 90.94 83 ASP A O 1
ATOM 606 N N . HIS A 1 84 ? -9.578 23.25 -8.773 1 92.88 84 HIS A N 1
ATOM 607 C CA . HIS A 1 84 ? -10.992 23.375 -8.445 1 92.88 84 HIS A CA 1
ATOM 608 C C . HIS A 1 84 ? -11.625 22 -8.266 1 92.88 84 HIS A C 1
ATOM 610 O O . HIS A 1 84 ? -12.352 21.766 -7.297 1 92.88 84 HIS A O 1
ATOM 616 N N . ASN A 1 85 ? -11.336 21.094 -9.164 1 93.62 85 ASN A N 1
ATOM 617 C CA . ASN A 1 85 ? -11.859 19.719 -9.094 1 93.62 85 ASN A CA 1
ATOM 618 C C . ASN A 1 85 ? -11.461 19.031 -7.793 1 93.62 85 ASN A C 1
ATOM 620 O O . ASN A 1 85 ? -12.281 18.359 -7.172 1 93.62 85 ASN A O 1
ATOM 624 N N . VAL A 1 86 ? -10.312 19.234 -7.402 1 94.25 86 VAL A N 1
ATOM 625 C CA . VAL A 1 86 ? -9.789 18.562 -6.215 1 94.25 86 VAL A CA 1
ATOM 626 C C . VAL A 1 86 ? -10.391 19.172 -4.957 1 94.25 86 VAL A C 1
ATOM 628 O O . VAL A 1 86 ? -10.68 18.469 -3.988 1 94.25 86 VAL A O 1
ATOM 631 N N . SER A 1 87 ? -10.547 20.453 -5.008 1 94.12 87 SER A N 1
ATOM 632 C CA . SER A 1 87 ? -11.211 21.125 -3.891 1 94.12 87 SER A CA 1
ATOM 633 C C . SER A 1 87 ? -12.641 20.625 -3.723 1 94.12 87 SER A C 1
ATOM 635 O O . SER A 1 87 ? -13.102 20.406 -2.598 1 94.12 87 SER A O 1
ATOM 637 N N . MET A 1 88 ? -13.273 20.406 -4.824 1 96 88 MET A N 1
ATOM 638 C CA . MET A 1 88 ? -14.617 19.844 -4.789 1 96 88 MET A CA 1
ATOM 639 C C . MET A 1 88 ? -14.602 18.422 -4.234 1 96 88 MET A C 1
ATOM 641 O O . MET A 1 88 ? -15.477 18.047 -3.443 1 96 88 MET A O 1
ATOM 645 N N . MET A 1 89 ? -13.633 17.688 -4.641 1 95.81 89 MET A N 1
ATOM 646 C CA . MET A 1 89 ? -13.477 16.312 -4.141 1 95.81 89 MET A CA 1
ATOM 647 C C . MET A 1 89 ? -13.297 16.312 -2.627 1 95.81 89 MET A C 1
ATOM 649 O O . MET A 1 89 ? -13.922 15.508 -1.929 1 95.81 89 MET A O 1
ATOM 653 N N . GLN A 1 90 ? -12.43 17.172 -2.182 1 96.12 90 GLN A N 1
ATOM 654 C CA . GLN A 1 90 ? -12.188 17.281 -0.747 1 96.12 90 GLN A CA 1
ATOM 655 C C . GLN A 1 90 ? -13.477 17.578 0.011 1 96.12 90 GLN A C 1
ATOM 657 O O . GLN A 1 90 ? -13.75 16.969 1.044 1 96.12 90 GLN A O 1
ATOM 662 N N . GLN A 1 91 ? -14.227 18.547 -0.498 1 96.12 91 GLN A N 1
ATOM 663 C CA . GLN A 1 91 ? -15.492 18.922 0.135 1 96.12 91 GLN A CA 1
ATOM 664 C C . GLN A 1 91 ? -16.453 17.734 0.151 1 96.12 91 GLN A C 1
ATOM 666 O O . GLN A 1 91 ? -17.109 17.469 1.167 1 96.12 91 GLN A O 1
ATOM 671 N N . GLN A 1 92 ? -16.547 17.062 -0.916 1 96.12 92 GLN A N 1
ATOM 672 C CA . GLN A 1 92 ? -17.438 15.906 -1.014 1 96.12 92 GLN A CA 1
ATOM 673 C C . GLN A 1 92 ? -17.047 14.812 -0.035 1 96.12 92 GLN A C 1
ATOM 675 O O . GLN A 1 92 ? -17.906 14.156 0.562 1 96.12 92 GLN A O 1
ATOM 680 N N . LEU A 1 93 ? -15.742 14.562 0.114 1 95.81 93 LEU A N 1
ATOM 681 C CA . LEU A 1 93 ? -15.258 13.578 1.076 1 95.81 93 LEU A CA 1
ATOM 682 C C . LEU A 1 93 ? -15.594 14 2.502 1 95.81 93 LEU A C 1
ATOM 684 O O . LEU A 1 93 ? -15.977 13.172 3.326 1 95.81 93 LEU A O 1
ATOM 688 N N . HIS A 1 94 ? -15.43 15.266 2.699 1 92.81 94 HIS A N 1
ATOM 689 C CA . HIS A 1 94 ? -15.719 15.797 4.027 1 92.81 94 HIS A CA 1
ATOM 690 C C . HIS A 1 94 ? -17.172 15.578 4.406 1 92.81 94 HIS A C 1
ATOM 692 O O . HIS A 1 94 ? -17.5 15.43 5.586 1 92.81 94 HIS A O 1
ATOM 698 N N . ASP A 1 95 ? -18.031 15.539 3.459 1 93.44 95 ASP A N 1
ATOM 699 C CA . ASP A 1 95 ? -19.469 15.414 3.684 1 93.44 95 ASP A CA 1
ATOM 700 C C . ASP A 1 95 ? -19.844 13.977 4.016 1 93.44 95 ASP A C 1
ATOM 702 O O . ASP A 1 95 ? -20.969 13.711 4.461 1 93.44 95 ASP A O 1
ATOM 706 N N . VAL A 1 96 ? -18.938 13.047 3.742 1 93.12 96 VAL A N 1
ATOM 707 C CA . VAL A 1 96 ? -19.188 11.664 4.137 1 93.12 96 VAL A CA 1
ATOM 708 C C . VAL A 1 96 ? -19.109 11.539 5.656 1 93.12 96 VAL A C 1
ATOM 710 O O . VAL A 1 96 ? -18.109 11.93 6.262 1 93.12 96 VAL A O 1
ATOM 713 N N . VAL A 1 97 ? -20.078 11.008 6.332 1 92.5 97 VAL A N 1
ATOM 714 C CA . VAL A 1 97 ? -20.234 10.977 7.781 1 92.5 97 VAL A CA 1
ATOM 715 C C . VAL A 1 97 ? -19.062 10.258 8.422 1 92.5 97 VAL A C 1
ATOM 717 O O . VAL A 1 97 ? -18.578 10.656 9.484 1 92.5 97 VAL A O 1
ATOM 720 N N . GLN A 1 98 ? -18.531 9.234 7.824 1 95.19 98 GLN A N 1
ATOM 721 C CA . GLN A 1 98 ? -17.516 8.375 8.414 1 95.19 98 GLN A CA 1
ATOM 722 C C . GLN A 1 98 ? -16.125 8.953 8.195 1 95.19 98 GLN A C 1
ATOM 724 O O . GLN A 1 98 ? -15.117 8.32 8.539 1 95.19 98 GLN A O 1
ATOM 729 N N . VAL A 1 99 ? -16.031 10.164 7.668 1 96.25 99 VAL A N 1
ATOM 730 C CA . VAL A 1 99 ? -14.758 10.812 7.41 1 96.25 99 VAL A CA 1
ATOM 731 C C . VAL A 1 99 ? -14.422 11.766 8.555 1 96.25 99 VAL A C 1
ATOM 733 O O . VAL A 1 99 ? -15.219 12.641 8.891 1 96.25 99 VAL A O 1
ATOM 736 N N . ALA A 1 100 ? -13.273 11.555 9.141 1 95.31 100 ALA A N 1
ATOM 737 C CA . ALA A 1 100 ? -12.852 12.375 10.273 1 95.31 100 ALA A CA 1
ATOM 738 C C . ALA A 1 100 ? -12.078 13.602 9.812 1 95.31 100 ALA A C 1
ATOM 740 O O . ALA A 1 100 ? -12.211 14.688 10.383 1 95.31 100 ALA A O 1
ATOM 741 N N . ALA A 1 101 ? -11.266 13.477 8.828 1 95.88 101 ALA A N 1
ATOM 742 C CA . ALA A 1 101 ? -10.445 14.578 8.328 1 95.88 101 ALA A CA 1
ATOM 743 C C . ALA A 1 101 ? -10.016 14.32 6.887 1 95.88 101 ALA A C 1
ATOM 745 O O . ALA A 1 101 ? -9.844 13.172 6.477 1 95.88 101 ALA A O 1
ATOM 746 N N . VAL A 1 102 ? -9.898 15.344 6.082 1 96.56 102 VAL A N 1
ATOM 747 C CA . VAL A 1 102 ? -9.375 15.312 4.719 1 96.56 102 VAL A CA 1
ATOM 748 C C . VAL A 1 102 ? -8.398 16.469 4.512 1 96.56 102 VAL A C 1
ATOM 750 O O . VAL A 1 102 ? -8.656 17.594 4.949 1 96.56 102 VAL A O 1
ATOM 753 N N . LYS A 1 103 ? -7.34 16.172 3.871 1 95.12 103 LYS A N 1
ATOM 754 C CA . LYS A 1 103 ? -6.336 17.203 3.609 1 95.12 103 LYS A CA 1
ATOM 755 C C . LYS A 1 103 ? -5.688 17 2.24 1 95.12 103 LYS A C 1
ATOM 757 O O . LYS A 1 103 ? -5.289 15.883 1.895 1 95.12 103 LYS A O 1
ATOM 762 N N . ILE A 1 104 ? -5.664 18.047 1.449 1 94.69 104 ILE A N 1
ATOM 763 C CA . ILE A 1 104 ? -4.871 18.031 0.224 1 94.69 104 ILE A CA 1
ATOM 764 C C . ILE A 1 104 ? -3.395 18.234 0.561 1 94.69 104 ILE A C 1
ATOM 766 O O . ILE A 1 104 ? -3.006 19.281 1.072 1 94.69 104 ILE A O 1
ATOM 770 N N . LEU A 1 105 ? -2.635 17.266 0.254 1 94.19 105 LEU A N 1
ATOM 771 C CA . LEU A 1 105 ? -1.237 17.297 0.668 1 94.19 105 LEU A CA 1
ATOM 772 C C . LEU A 1 105 ? -0.391 18.062 -0.339 1 94.19 105 LEU A C 1
ATOM 774 O O . LEU A 1 105 ? 0.658 18.609 0.012 1 94.19 105 LEU A O 1
ATOM 778 N N . THR A 1 106 ? -0.814 17.969 -1.569 1 90.12 106 THR A N 1
ATOM 779 C CA . THR A 1 106 ? -0.088 18.703 -2.6 1 90.12 106 THR A CA 1
ATOM 780 C C . THR A 1 106 ? -0.505 20.172 -2.615 1 90.12 106 THR A C 1
ATOM 782 O O . THR A 1 106 ? -1.664 20.484 -2.889 1 90.12 106 THR A O 1
ATOM 785 N N . THR A 1 107 ? 0.259 21.062 -2.082 1 78.62 107 THR A N 1
ATOM 786 C CA . THR A 1 107 ? 0.015 22.5 -2.154 1 78.62 107 THR A CA 1
ATOM 787 C C . THR A 1 107 ? 1.146 23.203 -2.9 1 78.62 107 THR A C 1
ATOM 789 O O . THR A 1 107 ? 2.305 22.797 -2.812 1 78.62 107 THR A O 1
ATOM 792 N N . PRO A 1 108 ? 0.708 24.016 -3.82 1 72.88 108 PRO A N 1
ATOM 793 C CA . PRO A 1 108 ? 1.706 24.688 -4.652 1 72.88 108 PRO A CA 1
ATOM 794 C C . PRO A 1 108 ? 2.879 25.234 -3.842 1 72.88 108 PRO A C 1
ATOM 796 O O . PRO A 1 108 ? 4.023 25.203 -4.309 1 72.88 108 PRO A O 1
ATOM 799 N N . ASP A 1 109 ? 2.734 25.641 -2.701 1 73.19 109 ASP A N 1
ATOM 800 C CA . ASP A 1 109 ? 3.777 26.328 -1.949 1 73.19 109 ASP A CA 1
ATOM 801 C C . ASP A 1 109 ? 4.559 25.359 -1.073 1 73.19 109 ASP A C 1
ATOM 803 O O . ASP A 1 109 ? 5.547 25.734 -0.44 1 73.19 109 ASP A O 1
ATOM 807 N N . ARG A 1 110 ? 4.211 24.109 -1.153 1 74.88 110 ARG A N 1
ATOM 808 C CA . ARG A 1 110 ? 4.848 23.203 -0.198 1 74.88 110 ARG A CA 1
ATOM 809 C C . ARG A 1 110 ? 5.156 21.859 -0.839 1 74.88 110 ARG A C 1
ATOM 811 O O . ARG A 1 110 ? 5.047 20.812 -0.189 1 74.88 110 ARG A O 1
ATOM 818 N N . ALA A 1 111 ? 5.504 21.828 -2.021 1 70 111 ALA A N 1
ATOM 819 C CA . ALA A 1 111 ? 5.777 20.578 -2.721 1 70 111 ALA A CA 1
ATOM 820 C C . ALA A 1 111 ? 6.887 19.797 -2.025 1 70 111 ALA A C 1
ATOM 822 O O . ALA A 1 111 ? 6.844 18.562 -1.972 1 70 111 ALA A O 1
ATOM 823 N N . HIS A 1 112 ? 7.797 20.438 -1.466 1 75.81 112 HIS A N 1
ATOM 824 C CA . HIS A 1 112 ? 8.961 19.828 -0.835 1 75.81 112 HIS A CA 1
ATOM 825 C C . HIS A 1 112 ? 8.578 19.172 0.486 1 75.81 112 HIS A C 1
ATOM 827 O O . HIS A 1 112 ? 9.352 18.359 1.026 1 75.81 112 HIS A O 1
ATOM 833 N N . ALA A 1 113 ? 7.41 19.406 0.908 1 87.88 113 ALA A N 1
ATOM 834 C CA . ALA A 1 113 ? 7.027 18.922 2.234 1 87.88 113 ALA A CA 1
ATOM 835 C C . ALA A 1 113 ? 6.316 17.578 2.146 1 87.88 113 ALA A C 1
ATOM 837 O O . ALA A 1 113 ? 5.984 16.984 3.172 1 87.88 113 ALA A O 1
ATOM 838 N N . LEU A 1 114 ? 6.188 17.078 0.964 1 93.94 114 LEU A N 1
ATOM 839 C CA . LEU A 1 114 ? 5.426 15.852 0.776 1 93.94 114 LEU A CA 1
ATOM 840 C C . LEU A 1 114 ? 6.355 14.672 0.542 1 93.94 114 LEU A C 1
ATOM 842 O O . LEU A 1 114 ? 7.238 14.727 -0.316 1 93.94 114 LEU A O 1
ATOM 846 N N . VAL A 1 115 ? 6.219 13.68 1.348 1 96.81 115 VAL A N 1
ATOM 847 C CA . VAL A 1 115 ? 6.918 12.414 1.136 1 96.81 115 VAL A CA 1
ATOM 848 C C . VAL A 1 115 ? 5.969 11.406 0.502 1 96.81 115 VAL A C 1
ATOM 850 O O . VAL A 1 115 ? 4.867 11.18 1.006 1 96.81 115 VAL A O 1
ATOM 853 N N . GLU A 1 116 ? 6.324 10.859 -0.632 1 97.62 116 GLU A N 1
ATOM 854 C CA . GLU A 1 116 ? 5.59 9.797 -1.312 1 97.62 116 GLU A CA 1
ATOM 855 C C . GLU A 1 116 ? 6.441 8.539 -1.454 1 97.62 116 GLU A C 1
ATOM 857 O O . GLU A 1 116 ? 7.598 8.609 -1.874 1 97.62 116 GLU A O 1
ATOM 862 N N . ARG A 1 117 ? 5.855 7.41 -1.06 1 98.5 117 ARG A N 1
ATOM 863 C CA . ARG A 1 117 ? 6.555 6.137 -1.204 1 98.5 117 ARG A CA 1
ATOM 864 C C . ARG A 1 117 ? 5.648 5.082 -1.826 1 98.5 117 ARG A C 1
ATOM 866 O O . ARG A 1 117 ? 4.449 5.043 -1.543 1 98.5 117 ARG A O 1
ATOM 873 N N . ASP A 1 118 ? 6.184 4.316 -2.637 1 98.56 118 ASP A N 1
ATOM 874 C CA . ASP A 1 118 ? 5.57 3.164 -3.291 1 98.56 118 ASP A CA 1
ATOM 875 C C . ASP A 1 118 ? 6.402 1.901 -3.072 1 98.56 118 ASP A C 1
ATOM 877 O O . ASP A 1 118 ? 7.629 1.928 -3.203 1 98.56 118 ASP A O 1
ATOM 881 N N . LEU A 1 119 ? 5.742 0.847 -2.684 1 98.69 119 LEU A N 1
ATOM 882 C CA . LEU A 1 119 ? 6.387 -0.45 -2.51 1 98.69 119 LEU A CA 1
ATOM 883 C C . LEU A 1 119 ? 6.148 -1.343 -3.723 1 98.69 119 LEU A C 1
ATOM 885 O O . LEU A 1 119 ? 5.012 -1.485 -4.18 1 98.69 119 LEU A O 1
ATOM 889 N N . LEU A 1 120 ? 7.246 -1.912 -4.195 1 98.62 120 LEU A N 1
ATOM 890 C CA . LEU A 1 120 ? 7.188 -2.787 -5.359 1 98.62 120 LEU A CA 1
ATOM 891 C C . LEU A 1 120 ? 7.727 -4.176 -5.023 1 98.62 120 LEU A C 1
ATOM 893 O O . LEU A 1 120 ? 8.797 -4.305 -4.422 1 98.62 120 LEU A O 1
ATOM 897 N N . LEU A 1 121 ? 6.926 -5.195 -5.34 1 98.44 121 LEU A N 1
ATOM 898 C CA . LEU A 1 121 ? 7.422 -6.555 -5.527 1 98.44 121 LEU A CA 1
ATOM 899 C C . LEU A 1 121 ? 7.375 -6.949 -7 1 98.44 121 LEU A C 1
ATOM 901 O O . LEU A 1 121 ? 6.363 -6.738 -7.672 1 98.44 121 LEU A O 1
ATOM 905 N N . ALA A 1 122 ? 8.484 -7.496 -7.5 1 98 122 ALA A N 1
ATOM 906 C CA . ALA A 1 122 ? 8.523 -7.922 -8.898 1 98 122 ALA A CA 1
ATOM 907 C C . ALA A 1 122 ? 9.273 -9.242 -9.047 1 98 122 ALA A C 1
ATOM 909 O O . ALA A 1 122 ? 10.305 -9.453 -8.406 1 98 122 ALA A O 1
ATOM 910 N N . LYS A 1 123 ? 8.703 -10.102 -9.836 1 96.69 123 LYS A N 1
ATOM 911 C CA . LYS A 1 123 ? 9.398 -11.305 -10.273 1 96.69 123 LYS A CA 1
ATOM 912 C C . LYS A 1 123 ? 9.984 -11.125 -11.672 1 96.69 123 LYS A C 1
ATOM 914 O O . LYS A 1 123 ? 9.289 -10.695 -12.594 1 96.69 123 LYS A O 1
ATOM 919 N N . VAL A 1 124 ? 11.219 -11.5 -11.781 1 96.44 124 VAL A N 1
ATOM 920 C CA . VAL A 1 124 ? 11.914 -11.352 -13.062 1 96.44 124 VAL A CA 1
ATOM 921 C C . VAL A 1 124 ? 12.484 -12.695 -13.5 1 96.44 124 VAL A C 1
ATOM 923 O O . VAL A 1 124 ? 12.992 -13.469 -12.68 1 96.44 124 VAL A O 1
ATOM 926 N N . SER A 1 125 ? 12.391 -12.891 -14.773 1 95.06 125 SER A N 1
ATOM 927 C CA . SER A 1 125 ? 12.906 -14.133 -15.336 1 95.06 125 SER A CA 1
ATOM 928 C C . SER A 1 125 ? 14.43 -14.109 -15.406 1 95.06 125 SER A C 1
ATOM 930 O O . SER A 1 125 ? 15.031 -13.086 -15.742 1 95.06 125 SER A O 1
ATOM 932 N N . LEU A 1 126 ? 15.008 -15.242 -15.102 1 94.75 126 LEU A N 1
ATOM 933 C CA . LEU A 1 126 ? 16.453 -15.391 -15.258 1 94.75 126 LEU A CA 1
ATOM 934 C C . LEU A 1 126 ? 16.781 -16.156 -16.531 1 94.75 126 LEU A C 1
ATOM 936 O O . LEU A 1 126 ? 17.953 -16.516 -16.766 1 94.75 126 LEU A O 1
ATOM 940 N N . GLN A 1 127 ? 15.781 -16.328 -17.25 1 92.56 127 GLN A N 1
ATOM 941 C CA . GLN A 1 127 ? 15.961 -17.188 -18.406 1 92.56 127 GLN A CA 1
ATOM 942 C C . GLN A 1 127 ? 16.078 -16.359 -19.688 1 92.56 127 GLN A C 1
ATOM 944 O O . GLN A 1 127 ? 16.219 -16.906 -20.781 1 92.56 127 GLN A O 1
ATOM 949 N N . ALA A 1 128 ? 15.953 -15.07 -19.531 1 86.69 128 ALA A N 1
ATOM 950 C CA . ALA A 1 128 ? 15.984 -14.211 -20.703 1 86.69 128 ALA A CA 1
ATOM 951 C C . ALA A 1 128 ? 17.328 -14.32 -21.422 1 86.69 128 ALA A C 1
ATOM 953 O O . ALA A 1 128 ? 17.375 -14.328 -22.656 1 86.69 128 ALA A O 1
ATOM 954 N N . TYR A 1 129 ? 18.469 -14.281 -20.766 1 88.06 129 TYR A N 1
ATOM 955 C CA . TYR A 1 129 ? 19.812 -14.461 -21.297 1 88.06 129 TYR A CA 1
ATOM 956 C C . TYR A 1 129 ? 20.781 -14.914 -20.219 1 88.06 129 TYR A C 1
ATOM 958 O O . TYR A 1 129 ? 20.453 -14.844 -19.031 1 88.06 129 TYR A O 1
ATOM 966 N N . PRO A 1 130 ? 21.906 -15.445 -20.516 1 90.38 130 PRO A N 1
ATOM 967 C CA . PRO A 1 130 ? 22.812 -16.094 -19.578 1 90.38 130 PRO A CA 1
ATOM 968 C C . PRO A 1 130 ? 23.25 -15.164 -18.453 1 90.38 130 PRO A C 1
ATOM 970 O O . PRO A 1 130 ? 23.438 -15.602 -17.312 1 90.38 130 PRO A O 1
ATOM 973 N N . GLN A 1 131 ? 23.391 -13.859 -18.656 1 93.62 131 GLN A N 1
ATOM 974 C CA . GLN A 1 131 ? 23.891 -12.953 -17.625 1 93.62 131 GLN A CA 1
ATOM 975 C C . GLN A 1 131 ? 22.75 -12.203 -16.953 1 93.62 131 GLN A C 1
ATOM 977 O O . GLN A 1 131 ? 22.953 -11.125 -16.391 1 93.62 131 GLN A O 1
ATOM 982 N N . ALA A 1 132 ? 21.625 -12.773 -16.969 1 94.62 132 ALA A N 1
ATOM 983 C CA . ALA A 1 132 ? 20.453 -12.094 -16.438 1 94.62 132 ALA A CA 1
ATOM 984 C C . ALA A 1 132 ? 20.609 -11.812 -14.938 1 94.62 132 ALA A C 1
ATOM 986 O O . ALA A 1 132 ? 20.266 -10.727 -14.469 1 94.62 132 ALA A O 1
ATOM 987 N N . LEU A 1 133 ? 21.141 -12.773 -14.281 1 94.75 133 LEU A N 1
ATOM 988 C CA . LEU A 1 133 ? 21.297 -12.617 -12.836 1 94.75 133 LEU A CA 1
ATOM 989 C C . LEU A 1 133 ? 22.234 -11.469 -12.516 1 94.75 133 LEU A C 1
ATOM 991 O O . LEU A 1 133 ? 21.984 -10.688 -11.594 1 94.75 133 LEU A O 1
ATOM 995 N N . LEU A 1 134 ? 23.266 -11.328 -13.211 1 96.25 134 LEU A N 1
ATOM 996 C CA . LEU A 1 134 ? 24.219 -10.242 -13.016 1 96.25 134 LEU A CA 1
ATOM 997 C C . LEU A 1 134 ? 23.578 -8.891 -13.297 1 96.25 134 LEU A C 1
ATOM 999 O O . LEU A 1 134 ? 23.844 -7.914 -12.594 1 96.25 134 LEU A O 1
ATOM 1003 N N . THR A 1 135 ? 22.781 -8.891 -14.344 1 97.06 135 THR A N 1
ATOM 1004 C CA . THR A 1 135 ? 22.062 -7.664 -14.688 1 97.06 135 THR A CA 1
ATOM 1005 C C . THR A 1 135 ? 21.109 -7.262 -13.562 1 97.06 135 THR A C 1
ATOM 1007 O O . THR A 1 135 ? 21.047 -6.09 -13.195 1 97.06 135 THR A O 1
ATOM 1010 N N . VAL A 1 136 ? 20.391 -8.211 -12.992 1 97.62 136 VAL A N 1
ATOM 1011 C CA . VAL A 1 136 ? 19.484 -7.941 -11.891 1 97.62 136 VAL A CA 1
ATOM 1012 C C . VAL A 1 136 ? 20.25 -7.387 -10.695 1 97.62 136 VAL A C 1
ATOM 1014 O O . VAL A 1 136 ? 19.844 -6.391 -10.094 1 97.62 136 VAL A O 1
ATOM 1017 N N . ASP A 1 137 ? 21.359 -7.98 -10.414 1 97.56 137 ASP A N 1
ATOM 1018 C CA . ASP A 1 137 ? 22.172 -7.547 -9.289 1 97.56 137 ASP A CA 1
ATOM 1019 C C . ASP A 1 137 ? 22.625 -6.102 -9.461 1 97.56 137 ASP A C 1
ATOM 1021 O O . ASP A 1 137 ? 22.625 -5.324 -8.508 1 97.56 137 ASP A O 1
ATOM 1025 N N . ARG A 1 138 ? 23 -5.797 -10.625 1 98.12 138 ARG A N 1
ATOM 1026 C CA . ARG A 1 138 ? 23.453 -4.438 -10.922 1 98.12 138 ARG A CA 1
ATOM 1027 C C . ARG A 1 138 ? 22.312 -3.436 -10.727 1 98.12 138 ARG A C 1
ATOM 1029 O O . ARG A 1 138 ? 22.516 -2.367 -10.148 1 98.12 138 ARG A O 1
ATOM 1036 N N . LEU A 1 139 ? 21.203 -3.781 -11.227 1 98.31 139 LEU A N 1
ATOM 1037 C CA . LEU A 1 139 ? 20.047 -2.891 -11.109 1 98.31 139 LEU A CA 1
ATOM 1038 C C . LEU A 1 139 ? 19.625 -2.744 -9.648 1 98.31 139 LEU A C 1
ATOM 1040 O O . LEU A 1 139 ? 19.266 -1.65 -9.219 1 98.31 139 LEU A O 1
ATOM 1044 N N . VAL A 1 140 ? 19.641 -3.809 -8.914 1 98.38 140 VAL A N 1
ATOM 1045 C CA . VAL A 1 140 ? 19.297 -3.797 -7.496 1 98.38 140 VAL A CA 1
ATOM 1046 C C . VAL A 1 140 ? 20.219 -2.844 -6.746 1 98.38 140 VAL A C 1
ATOM 1048 O O . VAL A 1 140 ? 19.766 -2.037 -5.934 1 98.38 140 VAL A O 1
ATOM 1051 N N . ALA A 1 141 ? 21.422 -2.938 -7.082 1 98.31 141 ALA A N 1
ATOM 1052 C CA . ALA A 1 141 ? 22.406 -2.057 -6.453 1 98.31 141 ALA A CA 1
ATOM 1053 C C . ALA A 1 141 ? 22.172 -0.604 -6.863 1 98.31 141 ALA A C 1
ATOM 1055 O O . ALA A 1 141 ? 22.203 0.297 -6.02 1 98.31 141 ALA A O 1
ATOM 1056 N N . GLN A 1 142 ? 21.906 -0.358 -8.062 1 98.38 142 GLN A N 1
ATOM 1057 C CA . GLN A 1 142 ? 21.75 0.984 -8.617 1 98.38 142 GLN A CA 1
ATOM 1058 C C . GLN A 1 142 ? 20.531 1.69 -8.016 1 98.38 142 GLN A C 1
ATOM 1060 O O . GLN A 1 142 ? 20.578 2.9 -7.773 1 98.38 142 GLN A O 1
ATOM 1065 N N . PHE A 1 143 ? 19.516 0.972 -7.734 1 98.38 143 PHE A N 1
ATOM 1066 C CA . PHE A 1 143 ? 18.266 1.568 -7.289 1 98.38 143 PHE A CA 1
ATOM 1067 C C . PHE A 1 143 ? 18.094 1.397 -5.785 1 98.38 143 PHE A C 1
ATOM 1069 O O . PHE A 1 143 ? 17.078 1.801 -5.223 1 98.38 143 PHE A O 1
ATOM 1076 N N . ASN A 1 144 ? 19 0.778 -5.113 1 97.44 144 ASN A N 1
ATOM 1077 C CA . ASN A 1 144 ? 18.938 0.469 -3.688 1 97.44 144 ASN A CA 1
ATOM 1078 C C . ASN A 1 144 ? 17.766 -0.448 -3.369 1 97.44 144 ASN A C 1
ATOM 1080 O O . ASN A 1 144 ? 17.031 -0.216 -2.404 1 97.44 144 ASN A O 1
ATOM 1084 N N . ALA A 1 145 ? 17.531 -1.363 -4.336 1 98.44 145 ALA A N 1
ATOM 1085 C CA . ALA A 1 145 ? 16.531 -2.402 -4.148 1 98.44 145 ALA A CA 1
ATOM 1086 C C . ALA A 1 145 ? 17.109 -3.596 -3.393 1 98.44 145 ALA A C 1
ATOM 1088 O O . ALA A 1 145 ? 18.219 -3.535 -2.887 1 98.44 145 ALA A O 1
ATOM 1089 N N . THR A 1 146 ? 16.234 -4.609 -3.139 1 97.81 146 THR A N 1
ATOM 1090 C CA . THR A 1 146 ? 16.656 -5.812 -2.43 1 97.81 146 THR A CA 1
ATOM 1091 C C . THR A 1 146 ? 16.156 -7.066 -3.146 1 97.81 146 THR A C 1
ATOM 1093 O O . THR A 1 146 ? 15.062 -7.074 -3.695 1 97.81 146 THR A O 1
ATOM 1096 N N . VAL A 1 147 ? 16.969 -8.133 -3.158 1 97.88 147 VAL A N 1
ATOM 1097 C CA . VAL A 1 147 ? 16.531 -9.438 -3.633 1 97.88 147 VAL A CA 1
ATOM 1098 C C . VAL A 1 147 ? 15.828 -10.188 -2.504 1 97.88 147 VAL A C 1
ATOM 1100 O O . VAL A 1 147 ? 16.391 -10.367 -1.424 1 97.88 147 VAL A O 1
ATOM 1103 N N . VAL A 1 148 ? 14.633 -10.625 -2.723 1 96.81 148 VAL A N 1
ATOM 1104 C CA . VAL A 1 148 ? 13.82 -11.25 -1.688 1 96.81 148 VAL A CA 1
ATOM 1105 C C . VAL A 1 148 ? 13.922 -12.766 -1.797 1 96.81 148 VAL A C 1
ATOM 1107 O O . VAL A 1 148 ? 13.875 -13.477 -0.786 1 96.81 148 VAL A O 1
ATOM 1110 N N . ASP A 1 149 ? 13.914 -13.234 -3.018 1 95.56 149 ASP A N 1
ATOM 1111 C CA . ASP A 1 149 ? 13.969 -14.664 -3.303 1 95.56 149 ASP A CA 1
ATOM 1112 C C . ASP A 1 149 ? 14.57 -14.93 -4.68 1 95.56 149 ASP A C 1
ATOM 1114 O O . ASP A 1 149 ? 14.422 -14.117 -5.594 1 95.56 149 ASP A O 1
ATOM 1118 N N . THR A 1 150 ? 15.312 -16.031 -4.746 1 95.38 150 THR A N 1
ATOM 1119 C CA . THR A 1 150 ? 15.891 -16.406 -6.035 1 95.38 150 THR A CA 1
ATOM 1120 C C . THR A 1 150 ? 15.805 -17.906 -6.246 1 95.38 150 THR A C 1
ATOM 1122 O O . THR A 1 150 ? 16.188 -18.688 -5.367 1 95.38 150 THR A O 1
ATOM 1125 N N . SER A 1 151 ? 15.219 -18.266 -7.309 1 92.81 151 SER A N 1
ATOM 1126 C CA . SER A 1 151 ? 15.258 -19.641 -7.773 1 92.81 151 SER A CA 1
ATOM 1127 C C . SER A 1 151 ? 16.172 -19.797 -8.992 1 92.81 151 SER A C 1
ATOM 1129 O O . SER A 1 151 ? 16.922 -18.875 -9.328 1 92.81 151 SER A O 1
ATOM 1131 N N . THR A 1 152 ? 16.094 -20.984 -9.625 1 92.06 152 THR A N 1
ATOM 1132 C CA . THR A 1 152 ? 16.922 -21.234 -10.797 1 92.06 152 THR A CA 1
ATOM 1133 C C . THR A 1 152 ? 16.375 -20.5 -12.016 1 92.06 152 THR A C 1
ATOM 1135 O O . THR A 1 152 ? 17.109 -20.188 -12.945 1 92.06 152 THR A O 1
ATOM 1138 N N . THR A 1 153 ? 15.086 -20.141 -11.961 1 93.5 153 THR A N 1
ATOM 1139 C CA . THR A 1 153 ? 14.477 -19.641 -13.18 1 93.5 153 THR A CA 1
ATOM 1140 C C . THR A 1 153 ? 14.031 -18.188 -13 1 93.5 153 THR A C 1
ATOM 1142 O O . THR A 1 153 ? 13.75 -17.5 -13.977 1 93.5 153 THR A O 1
ATOM 1145 N N . GLN A 1 154 ? 13.945 -17.75 -11.75 1 95.25 154 GLN A N 1
ATOM 1146 C CA . GLN A 1 154 ? 13.438 -16.406 -11.531 1 95.25 154 GLN A CA 1
ATOM 1147 C C . GLN A 1 154 ? 13.953 -15.836 -10.211 1 95.25 154 GLN A C 1
ATOM 1149 O O . GLN A 1 154 ? 14.445 -16.578 -9.359 1 95.25 154 GLN A O 1
ATOM 1154 N N . THR A 1 155 ? 13.898 -14.594 -10.133 1 96.94 155 THR A N 1
ATOM 1155 C CA . THR A 1 155 ? 14.258 -13.875 -8.914 1 96.94 155 THR A CA 1
ATOM 1156 C C . THR A 1 155 ? 13.203 -12.836 -8.562 1 96.94 155 THR A C 1
ATOM 1158 O O . THR A 1 155 ? 12.594 -12.242 -9.453 1 96.94 155 THR A O 1
ATOM 1161 N N . MET A 1 156 ? 12.906 -12.734 -7.289 1 97.94 156 MET A N 1
ATOM 1162 C CA . MET A 1 156 ? 11.984 -11.711 -6.797 1 97.94 156 MET A CA 1
ATOM 1163 C C . MET A 1 156 ? 12.75 -10.547 -6.172 1 97.94 156 MET A C 1
ATOM 1165 O O . MET A 1 156 ? 13.602 -10.75 -5.312 1 97.94 156 MET A O 1
ATOM 1169 N N . VAL A 1 157 ? 12.406 -9.305 -6.586 1 98.38 157 VAL A N 1
ATOM 1170 C CA . VAL A 1 157 ? 13.07 -8.117 -6.062 1 98.38 157 VAL A CA 1
ATOM 1171 C C . VAL A 1 157 ? 12.047 -7.203 -5.398 1 98.38 157 VAL A C 1
ATOM 1173 O O . VAL A 1 157 ? 10.844 -7.289 -5.684 1 98.38 157 VAL A O 1
ATOM 1176 N N . GLN A 1 158 ? 12.484 -6.414 -4.461 1 98.75 158 GLN A N 1
ATOM 1177 C CA . GLN A 1 158 ? 11.688 -5.449 -3.709 1 98.75 158 GLN A CA 1
ATOM 1178 C C . GLN A 1 158 ? 12.312 -4.059 -3.77 1 98.75 158 GLN A C 1
ATOM 1180 O O . GLN A 1 158 ? 13.539 -3.918 -3.684 1 98.75 158 GLN A O 1
ATOM 1185 N N . LEU A 1 159 ? 11.508 -3.059 -3.932 1 98.75 159 LEU A N 1
ATOM 1186 C CA . LEU A 1 159 ? 11.961 -1.672 -3.883 1 98.75 159 LEU A CA 1
ATOM 1187 C C . LEU A 1 159 ? 10.922 -0.786 -3.199 1 98.75 159 LEU A C 1
ATOM 1189 O O . LEU A 1 159 ? 9.727 -0.899 -3.473 1 98.75 159 LEU A O 1
ATOM 1193 N N . THR A 1 160 ? 11.273 -0.029 -2.25 1 98.69 160 THR A N 1
ATOM 1194 C CA . THR A 1 160 ? 10.5 1.091 -1.732 1 98.69 160 THR A CA 1
ATOM 1195 C C . THR A 1 160 ? 11.164 2.418 -2.084 1 98.69 160 THR A C 1
ATOM 1197 O O . THR A 1 160 ? 12.289 2.686 -1.665 1 98.69 160 THR A O 1
ATOM 1200 N N . ALA A 1 161 ? 10.539 3.227 -2.805 1 98.44 161 ALA A N 1
ATOM 1201 C CA . ALA A 1 161 ? 11.062 4.508 -3.268 1 98.44 161 ALA A CA 1
ATOM 1202 C C . ALA A 1 161 ? 9.938 5.434 -3.715 1 98.44 161 ALA A C 1
ATOM 1204 O O . ALA A 1 161 ? 8.766 5.152 -3.471 1 98.44 161 ALA A O 1
ATOM 1205 N N . SER A 1 162 ? 10.297 6.586 -4.219 1 97.31 162 SER A N 1
ATOM 1206 C CA . SER A 1 162 ? 9.281 7.445 -4.812 1 97.31 162 SER A CA 1
ATOM 1207 C C . SER A 1 162 ? 8.602 6.762 -5.992 1 97.31 162 SER A C 1
ATOM 1209 O O . SER A 1 162 ? 9.188 5.898 -6.641 1 97.31 162 SER A O 1
ATOM 1211 N N . PRO A 1 163 ? 7.359 7.133 -6.227 1 96.75 163 PRO A N 1
ATOM 1212 C CA . PRO A 1 163 ? 6.668 6.512 -7.359 1 96.75 163 PRO A CA 1
ATOM 1213 C C . PRO A 1 163 ? 7.457 6.629 -8.664 1 96.75 163 PRO A C 1
ATOM 1215 O O . PRO A 1 163 ? 7.5 5.68 -9.445 1 96.75 163 PRO A O 1
ATOM 1218 N N . THR A 1 164 ? 8.117 7.727 -8.898 1 96.69 164 THR A N 1
ATOM 1219 C CA . THR A 1 164 ? 8.898 7.938 -10.109 1 96.69 164 THR A CA 1
ATOM 1220 C C . THR A 1 164 ? 10.086 6.98 -10.156 1 96.69 164 THR A C 1
ATOM 1222 O O . THR A 1 164 ? 10.375 6.398 -11.203 1 96.69 164 THR A O 1
ATOM 1225 N N . ASP A 1 165 ? 10.734 6.812 -9.031 1 98 165 ASP A N 1
ATOM 1226 C CA . ASP A 1 165 ? 11.875 5.902 -8.977 1 98 165 ASP A CA 1
ATOM 1227 C C . ASP A 1 165 ? 11.43 4.453 -9.164 1 98 165 ASP A C 1
ATOM 1229 O O . ASP A 1 165 ? 12.133 3.654 -9.781 1 98 165 ASP A O 1
ATOM 1233 N N . VAL A 1 166 ? 10.289 4.129 -8.641 1 98.12 166 VAL A N 1
ATOM 1234 C CA . VAL A 1 166 ? 9.758 2.781 -8.812 1 98.12 166 VAL A CA 1
ATOM 1235 C C . VAL A 1 166 ? 9.453 2.523 -10.289 1 98.12 166 VAL A C 1
ATOM 1237 O O . VAL A 1 166 ? 9.781 1.459 -10.812 1 98.12 166 VAL A O 1
ATOM 1240 N N . ASP A 1 167 ? 8.891 3.494 -10.953 1 97 167 ASP A N 1
ATOM 1241 C CA . ASP A 1 167 ? 8.641 3.383 -12.383 1 97 167 ASP A CA 1
ATOM 1242 C C . ASP A 1 167 ? 9.945 3.172 -13.156 1 97 167 ASP A C 1
ATOM 1244 O O . ASP A 1 167 ? 10.008 2.328 -14.055 1 97 167 ASP A O 1
ATOM 1248 N N . ALA A 1 168 ? 10.938 3.92 -12.797 1 98.38 168 ALA A N 1
ATOM 1249 C CA . ALA A 1 168 ? 12.234 3.832 -13.469 1 98.38 168 ALA A CA 1
ATOM 1250 C C . ALA A 1 168 ? 12.852 2.447 -13.281 1 98.38 168 ALA A C 1
ATOM 1252 O O . ALA A 1 168 ? 13.422 1.887 -14.219 1 98.38 168 ALA A O 1
ATOM 1253 N N . PHE A 1 169 ? 12.727 1.982 -12.117 1 98.56 169 PHE A N 1
ATOM 1254 C CA . PHE A 1 169 ? 13.266 0.658 -11.82 1 98.56 169 PHE A CA 1
ATOM 1255 C C . PHE A 1 169 ? 12.555 -0.408 -12.648 1 98.56 169 PHE A C 1
ATOM 1257 O O . PHE A 1 169 ? 13.203 -1.26 -13.258 1 98.56 169 PHE A O 1
ATOM 1264 N N . LEU A 1 170 ? 11.242 -0.366 -12.672 1 97.25 170 LEU A N 1
ATOM 1265 C CA . LEU A 1 170 ? 10.453 -1.323 -13.438 1 97.25 170 LEU A CA 1
ATOM 1266 C C . LEU A 1 170 ? 10.797 -1.254 -14.922 1 97.25 170 LEU A C 1
ATOM 1268 O O . LEU A 1 170 ? 10.898 -2.285 -15.594 1 97.25 170 LEU A O 1
ATOM 1272 N N . HIS A 1 171 ? 10.969 -0.037 -15.375 1 97.19 171 HIS A N 1
ATOM 1273 C CA . HIS A 1 171 ? 11.367 0.147 -16.766 1 97.19 171 HIS A CA 1
ATOM 1274 C C . HIS A 1 171 ? 12.719 -0.499 -17.047 1 97.19 171 HIS A C 1
ATOM 1276 O O . HIS A 1 171 ? 12.891 -1.177 -18.047 1 97.19 171 HIS A O 1
ATOM 1282 N N . ALA A 1 172 ? 13.609 -0.32 -16.141 1 97.75 172 ALA A N 1
ATOM 1283 C CA . ALA A 1 172 ? 14.953 -0.878 -16.281 1 97.75 172 ALA A CA 1
ATOM 1284 C C . ALA A 1 172 ? 14.922 -2.404 -16.25 1 97.75 172 ALA A C 1
ATOM 1286 O O . ALA A 1 172 ? 15.766 -3.061 -16.875 1 97.75 172 ALA A O 1
ATOM 1287 N N . LEU A 1 173 ? 13.961 -3 -15.586 1 97.06 173 LEU A N 1
ATOM 1288 C CA . LEU A 1 173 ? 13.82 -4.449 -15.492 1 97.06 173 LEU A CA 1
ATOM 1289 C C . LEU A 1 173 ? 13.203 -5.023 -16.766 1 97.06 173 LEU A C 1
ATOM 1291 O O . LEU A 1 173 ? 13.273 -6.23 -17 1 97.06 173 LEU A O 1
ATOM 1295 N N . GLY A 1 174 ? 12.609 -4.227 -17.516 1 94.62 174 GLY A N 1
ATOM 1296 C CA . GLY A 1 174 ? 11.836 -4.609 -18.688 1 94.62 174 GLY A CA 1
ATOM 1297 C C . GLY A 1 174 ? 12.547 -5.609 -19.578 1 94.62 174 GLY A C 1
ATOM 1298 O O . GLY A 1 174 ? 12.016 -6.68 -19.859 1 94.62 174 GLY A O 1
ATOM 1299 N N . PRO A 1 175 ? 13.758 -5.336 -20 1 93.38 175 PRO A N 1
ATOM 1300 C CA . PRO A 1 175 ? 14.484 -6.199 -20.922 1 93.38 175 PRO A CA 1
ATOM 1301 C C . PRO A 1 175 ? 14.703 -7.609 -20.375 1 93.38 175 PRO A C 1
ATOM 1303 O O . PRO A 1 175 ? 14.938 -8.547 -21.156 1 93.38 175 PRO A O 1
ATOM 1306 N N . LEU A 1 176 ? 14.672 -7.809 -19.109 1 94.19 176 LEU A N 1
ATOM 1307 C CA . LEU A 1 176 ? 14.898 -9.109 -18.484 1 94.19 176 LEU A CA 1
ATOM 1308 C C . LEU A 1 176 ? 13.641 -9.969 -18.547 1 94.19 176 LEU A C 1
ATOM 1310 O O . LEU A 1 176 ? 13.711 -11.188 -18.391 1 94.19 176 LEU A O 1
ATOM 1314 N N . GLY A 1 177 ? 12.469 -9.297 -18.75 1 93.75 177 GLY A N 1
ATOM 1315 C CA . GLY A 1 177 ? 11.211 -10.023 -18.688 1 93.75 177 GLY A CA 1
ATOM 1316 C C . GLY A 1 177 ? 10.609 -10.055 -17.297 1 93.75 177 GLY A C 1
ATOM 1317 O O . GLY A 1 177 ? 10.906 -10.945 -16.5 1 93.75 177 GLY A O 1
ATOM 1318 N N . VAL A 1 178 ? 9.727 -9.219 -17.062 1 95.06 178 VAL A N 1
ATOM 1319 C CA . VAL A 1 178 ? 9.023 -9.141 -15.789 1 95.06 178 VAL A CA 1
ATOM 1320 C C . VAL A 1 178 ? 7.84 -10.109 -15.797 1 95.06 178 VAL A C 1
ATOM 1322 O O . VAL A 1 178 ? 6.957 -10.016 -16.656 1 95.06 178 VAL A O 1
ATOM 1325 N N . LEU A 1 179 ? 7.848 -10.992 -14.844 1 94.12 179 LEU A N 1
ATOM 1326 C CA . LEU A 1 179 ? 6.852 -12.055 -14.812 1 94.12 179 LEU A CA 1
ATOM 1327 C C . LEU A 1 179 ? 5.617 -11.625 -14.031 1 94.12 179 LEU A C 1
ATOM 1329 O O . LEU A 1 179 ? 4.496 -12.008 -14.375 1 94.12 179 LEU A O 1
ATOM 1333 N N . GLU A 1 180 ? 5.836 -10.922 -12.992 1 95.31 180 GLU A N 1
ATOM 1334 C CA . GLU A 1 180 ? 4.766 -10.484 -12.102 1 95.31 180 GLU A CA 1
ATOM 1335 C C . GLU A 1 180 ? 5.16 -9.219 -11.352 1 95.31 180 GLU A C 1
ATOM 1337 O O . GLU A 1 180 ? 6.328 -9.031 -11.008 1 95.31 180 GLU A O 1
ATOM 1342 N N . VAL A 1 181 ? 4.195 -8.359 -11.172 1 97.06 181 VAL A N 1
ATOM 1343 C CA . VAL A 1 181 ? 4.418 -7.094 -10.477 1 97.06 181 VAL A CA 1
ATOM 1344 C C . VAL A 1 181 ? 3.271 -6.836 -9.5 1 97.06 181 VAL A C 1
ATOM 1346 O O . VAL A 1 181 ? 2.109 -7.105 -9.805 1 97.06 181 VAL A O 1
ATOM 1349 N N . HIS A 1 182 ? 3.59 -6.391 -8.328 1 97.69 182 HIS A N 1
ATOM 1350 C CA . HIS A 1 182 ? 2.619 -5.879 -7.367 1 97.69 182 HIS A CA 1
ATOM 1351 C C . HIS A 1 182 ? 3.143 -4.629 -6.668 1 97.69 182 HIS A C 1
ATOM 1353 O O . HIS A 1 182 ? 4.211 -4.66 -6.051 1 97.69 182 HIS A O 1
ATOM 1359 N N . ARG A 1 183 ? 2.426 -3.586 -6.75 1 97.75 183 ARG A N 1
ATOM 1360 C CA . ARG A 1 183 ? 2.777 -2.328 -6.098 1 97.75 183 ARG A CA 1
ATOM 1361 C C . ARG A 1 183 ? 1.775 -1.979 -5.004 1 97.75 183 ARG A C 1
ATOM 1363 O O . ARG A 1 183 ? 0.612 -2.383 -5.066 1 97.75 183 ARG A O 1
ATOM 1370 N N . SER A 1 184 ? 2.184 -1.259 -4.059 1 97.94 184 SER A N 1
ATOM 1371 C CA . SER A 1 184 ? 1.315 -0.912 -2.939 1 97.94 184 SER A CA 1
ATOM 1372 C C . SER A 1 184 ? 0.408 0.264 -3.287 1 97.94 184 SER A C 1
ATOM 1374 O O . SER A 1 184 ? -0.589 0.507 -2.604 1 97.94 184 SER A O 1
ATOM 1376 N N . GLY A 1 185 ? 0.737 1.013 -4.246 1 96.88 185 GLY A N 1
ATOM 1377 C CA . GLY A 1 185 ? 0.199 2.359 -4.355 1 96.88 185 GLY A CA 1
ATOM 1378 C C . GLY A 1 185 ? 0.978 3.381 -3.549 1 96.88 185 GLY A C 1
ATOM 1379 O O . GLY A 1 185 ? 1.939 3.033 -2.861 1 96.88 185 GLY A O 1
ATOM 1380 N N . VAL A 1 186 ? 0.53 4.594 -3.629 1 97.75 186 VAL A N 1
ATOM 1381 C CA . VAL A 1 186 ? 1.335 5.688 -3.092 1 97.75 186 VAL A CA 1
ATOM 1382 C C . VAL A 1 186 ? 0.936 5.961 -1.644 1 97.75 186 VAL A C 1
ATOM 1384 O O . VAL A 1 186 ? -0.194 6.375 -1.372 1 97.75 186 VAL A O 1
ATOM 1387 N N . VAL A 1 187 ? 1.818 5.703 -0.719 1 98.19 187 VAL A N 1
ATOM 1388 C CA . VAL A 1 187 ? 1.708 6.125 0.673 1 98.19 187 VAL A CA 1
ATOM 1389 C C . VAL A 1 187 ? 2.318 7.512 0.843 1 98.19 187 VAL A C 1
ATOM 1391 O O . VAL A 1 187 ? 3.506 7.715 0.574 1 98.19 187 VAL A O 1
ATOM 1394 N N . ALA A 1 188 ? 1.527 8.461 1.251 1 97.75 188 ALA A N 1
ATOM 1395 C CA . ALA A 1 188 ? 1.991 9.844 1.266 1 97.75 188 ALA A CA 1
ATOM 1396 C C . ALA A 1 188 ? 1.779 10.477 2.637 1 97.75 188 ALA A C 1
ATOM 1398 O O . ALA A 1 188 ? 0.789 10.195 3.312 1 97.75 188 ALA A O 1
ATOM 1399 N N . MET A 1 189 ? 2.738 11.344 3 1 96.62 189 MET A N 1
ATOM 1400 C CA . MET A 1 189 ? 2.67 12.039 4.281 1 96.62 189 MET A CA 1
ATOM 1401 C C . MET A 1 189 ? 3.393 13.375 4.215 1 96.62 189 MET A C 1
ATOM 1403 O O . MET A 1 189 ? 4.469 13.477 3.623 1 96.62 189 MET A O 1
ATOM 1407 N N . ASP A 1 190 ? 2.732 14.336 4.707 1 94.81 190 ASP A N 1
ATOM 1408 C CA . ASP A 1 190 ? 3.363 15.648 4.816 1 94.81 190 ASP A CA 1
ATOM 1409 C C . ASP A 1 190 ? 4.41 15.664 5.926 1 94.81 190 ASP A C 1
ATOM 1411 O O . ASP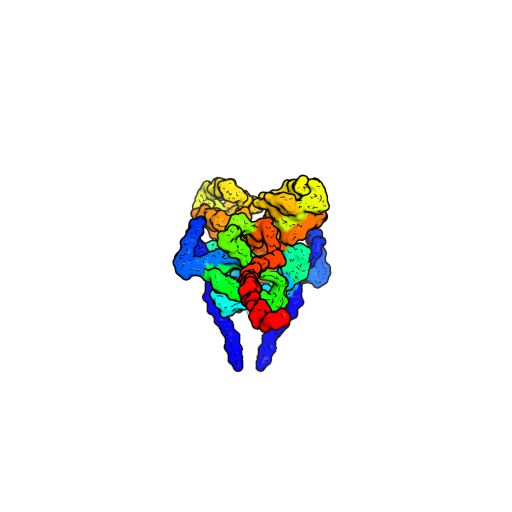 A 1 190 ? 4.18 15.133 7.012 1 94.81 190 ASP A O 1
ATOM 1415 N N . LYS A 1 191 ? 5.551 16.281 5.73 1 92.19 191 LYS A N 1
ATOM 1416 C CA . LYS A 1 191 ? 6.672 16.281 6.668 1 92.19 191 LYS A CA 1
ATOM 1417 C C . LYS A 1 191 ? 6.316 17.047 7.938 1 92.19 191 LYS A C 1
ATOM 1419 O O . LYS A 1 191 ? 6.785 16.703 9.023 1 92.19 191 LYS A O 1
ATOM 1424 N N . GLU A 1 192 ? 5.484 18 7.805 1 85.94 192 GLU A N 1
ATOM 1425 C CA . GLU A 1 192 ? 5.273 18.922 8.922 1 85.94 192 GLU A CA 1
ATOM 1426 C C . GLU A 1 192 ? 3.85 18.828 9.461 1 85.94 192 GLU A C 1
ATOM 1428 O O . GLU A 1 192 ? 3.641 18.797 10.672 1 85.94 192 GLU A O 1
ATOM 1433 N N . GLN A 1 193 ? 2.914 18.656 8.547 1 80.56 193 GLN A N 1
ATOM 1434 C CA . GLN A 1 193 ? 1.51 18.734 8.938 1 80.56 193 GLN A CA 1
ATOM 1435 C C . GLN A 1 193 ? 0.873 17.359 9 1 80.56 193 GLN A C 1
ATOM 1437 O O . GLN A 1 193 ? 1.16 16.5 8.164 1 80.56 193 GLN A O 1
ATOM 1442 N N . ALA A 1 194 ? 0.074 17.234 10.047 1 83.38 194 ALA A N 1
ATOM 1443 C CA . ALA A 1 194 ? -0.759 16.031 10.109 1 83.38 194 ALA A CA 1
ATOM 1444 C C . ALA A 1 194 ? -2.066 16.234 9.352 1 83.38 194 ALA A C 1
ATOM 1446 O O . ALA A 1 194 ? -2.467 17.359 9.078 1 83.38 194 ALA A O 1
ATOM 1447 N N . VAL A 1 195 ? -2.672 15.18 9 1 83.5 195 VAL A N 1
ATOM 1448 C CA . VAL A 1 195 ? -3.934 15.219 8.266 1 83.5 195 VAL A CA 1
ATOM 1449 C C . VAL A 1 195 ? -4.977 15.984 9.078 1 83.5 195 VAL A C 1
ATOM 1451 O O . VAL A 1 195 ? -5.852 16.641 8.516 1 83.5 195 VAL A O 1
ATOM 1454 N N . THR A 1 196 ? -4.809 15.898 10.383 1 83.44 196 THR A N 1
ATOM 1455 C CA . THR A 1 196 ? -5.789 16.5 11.281 1 83.44 196 THR A CA 1
ATOM 1456 C C . THR A 1 196 ? -5.512 17.984 11.461 1 83.44 196 THR A C 1
ATOM 1458 O O . THR A 1 196 ? -6.348 18.719 12 1 83.44 196 THR A O 1
ATOM 1461 N N . ASP A 1 197 ? -4.309 18.406 11.109 1 83.31 197 ASP A N 1
ATOM 1462 C CA . ASP A 1 197 ? -3.982 19.828 11.281 1 83.31 197 ASP A CA 1
ATOM 1463 C C . ASP A 1 197 ? -4.824 20.703 10.359 1 83.31 197 ASP A C 1
ATOM 1465 O O . ASP A 1 197 ? -5.01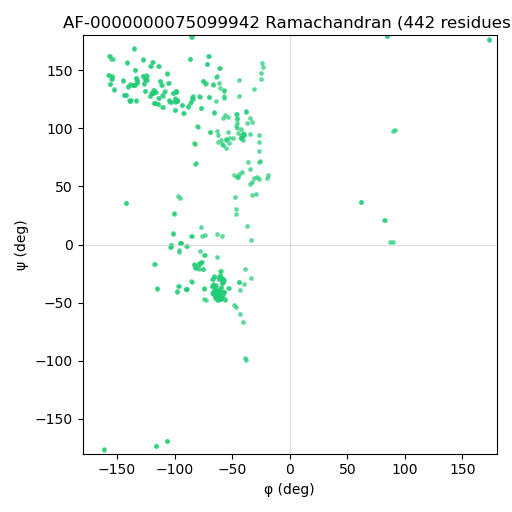2 20.375 9.188 1 83.31 197 ASP A O 1
ATOM 1469 N N . ARG A 1 198 ? -5.727 21.531 10.961 1 63.72 198 ARG A N 1
ATOM 1470 C CA . ARG A 1 198 ? -6.594 22.422 10.195 1 63.72 198 ARG A CA 1
ATOM 1471 C C . ARG A 1 198 ? -5.777 23.344 9.297 1 63.72 198 ARG A C 1
ATOM 1473 O O . ARG A 1 198 ? -4.742 23.875 9.719 1 63.72 198 ARG A O 1
ATOM 1480 N N . THR A 1 199 ? -5.844 23.172 8.047 1 52.03 199 THR A N 1
ATOM 1481 C CA . THR A 1 199 ? -5.316 24.25 7.215 1 52.03 199 THR A CA 1
ATOM 1482 C C . THR A 1 199 ? -6.109 25.547 7.43 1 52.03 199 THR A C 1
ATOM 1484 O O . THR A 1 199 ? -7.332 25.562 7.254 1 52.03 199 THR A O 1
ATOM 1487 N N . LEU A 1 200 ? -5.82 26.391 8.336 1 36.41 200 LEU A N 1
ATOM 1488 C CA . LEU A 1 200 ? -6.438 27.719 8.438 1 36.41 200 LEU A CA 1
ATOM 1489 C C . LEU A 1 200 ? -6.512 28.375 7.066 1 36.41 200 LEU A C 1
ATOM 1491 O O . LEU A 1 200 ? -5.484 28.734 6.484 1 36.41 200 LEU A O 1
ATOM 1495 N N . ASN A 1 201 ? -7.152 27.828 6.168 1 37.59 201 ASN A N 1
ATOM 1496 C CA . ASN A 1 201 ? -7.473 28.797 5.121 1 37.59 201 ASN A CA 1
ATOM 1497 C C . ASN A 1 201 ? -8.047 30.078 5.703 1 37.59 201 ASN A C 1
ATOM 1499 O O . ASN A 1 201 ? -9.203 30.125 6.121 1 37.59 201 ASN A O 1
ATOM 1503 N N . PHE A 1 202 ? -7.301 30.797 6.574 1 31.97 202 PHE A N 1
ATOM 1504 C CA . PHE A 1 202 ? -7.625 32.156 6.953 1 31.97 202 PHE A CA 1
ATOM 1505 C C . PHE A 1 202 ? -7.961 33 5.723 1 31.97 202 PHE A C 1
ATOM 1507 O O . PHE A 1 202 ? -7.75 34.219 5.719 1 31.97 202 PHE A O 1
ATOM 1514 N N . ALA A 1 203 ? -8.391 32.625 4.676 1 32.22 203 ALA A N 1
ATOM 1515 C CA . ALA A 1 203 ? -8.773 33.781 3.855 1 32.22 203 ALA A CA 1
ATOM 1516 C C . ALA A 1 203 ? -9.898 34.562 4.512 1 32.22 203 ALA A C 1
ATOM 1518 O O . ALA A 1 203 ? -11.023 34.594 4.008 1 32.22 203 ALA A O 1
ATOM 1519 N N . PHE A 1 204 ? -10.312 34.281 5.801 1 29.64 204 PHE A N 1
ATOM 1520 C CA . PHE A 1 204 ? -11.297 35.312 6.113 1 29.64 204 PHE A CA 1
ATOM 1521 C C . PHE A 1 204 ? -10.719 36.688 5.871 1 29.64 204 PHE A C 1
ATOM 1523 O O . PHE A 1 204 ? -9.633 37.031 6.352 1 29.64 204 PHE A O 1
ATOM 1530 N N . ASP A 1 205 ? -10.969 37.25 4.758 1 28.98 205 ASP A N 1
ATOM 1531 C CA . ASP A 1 205 ? -10.859 38.688 4.477 1 28.98 205 ASP A CA 1
ATOM 1532 C C . ASP A 1 205 ? -11.242 39.531 5.695 1 28.98 205 ASP A C 1
ATOM 1534 O O . ASP A 1 205 ? -12.398 39.5 6.133 1 28.98 205 ASP A O 1
ATOM 1538 N N . ARG A 1 206 ? -10.5 39.469 6.805 1 29.89 206 ARG A N 1
ATOM 1539 C CA . ARG A 1 206 ? -10.594 40.562 7.777 1 29.89 206 ARG A CA 1
ATOM 1540 C C . ARG A 1 206 ? -10.82 41.906 7.082 1 29.89 206 ARG A C 1
ATOM 1542 O O . ARG A 1 206 ? -9.891 42.5 6.543 1 29.89 206 ARG A O 1
ATOM 1549 N N . HIS A 1 207 ? -11.859 41.938 6.199 1 28.97 207 HIS A N 1
ATOM 1550 C CA . HIS A 1 207 ? -12.297 43.312 5.926 1 28.97 207 HIS A CA 1
ATOM 1551 C C . HIS A 1 207 ? -12.289 44.156 7.195 1 28.97 207 HIS A C 1
ATOM 1553 O O . HIS A 1 207 ? -12.781 43.719 8.242 1 28.97 207 HIS A O 1
ATOM 1559 N N . HIS A 1 208 ? -11.211 44.844 7.398 1 27.84 208 HIS A N 1
ATOM 1560 C CA . HIS A 1 208 ? -10.977 45.969 8.312 1 27.84 208 HIS A CA 1
ATOM 1561 C C . HIS A 1 208 ? -12.258 46.719 8.594 1 27.84 208 HIS A C 1
ATOM 1563 O O . HIS A 1 208 ? -12.914 47.188 7.664 1 27.84 208 HIS A O 1
ATOM 1569 N N . PRO A 1 209 ? -13.039 46.25 9.664 1 33.09 209 PRO A N 1
ATOM 1570 C CA . PRO A 1 209 ? -14.102 47.156 10.062 1 33.09 209 PRO A CA 1
ATOM 1571 C C . PRO A 1 209 ? -13.688 48.625 9.977 1 33.09 209 PRO A C 1
ATOM 1573 O O . PRO A 1 209 ? -14.336 49.5 10.562 1 33.09 209 PRO A O 1
ATOM 1576 N N . GLY A 1 210 ? -12.477 48.781 9.18 1 28.61 210 GLY A N 1
ATOM 1577 C CA . GLY A 1 210 ? -12.062 50.188 9.25 1 28.61 210 GLY A CA 1
ATOM 1578 C C . GLY A 1 210 ? -13.227 51.156 9.172 1 28.61 210 GLY A C 1
ATOM 1579 O O . GLY A 1 210 ? -13.297 52.094 9.945 1 28.61 210 GLY A O 1
ATOM 1580 N N . ASP A 1 211 ? -13.836 51.125 7.969 1 27.22 211 ASP A N 1
ATOM 1581 C CA . ASP A 1 211 ? -14.367 52.438 7.602 1 27.22 211 ASP A CA 1
ATOM 1582 C C . ASP A 1 211 ? -15.664 52.75 8.352 1 27.22 211 ASP A C 1
ATOM 1584 O O . ASP A 1 211 ? -16.766 52.469 7.852 1 27.22 211 ASP A O 1
ATOM 1588 N N . MET A 1 212 ? -15.961 51.938 9.484 1 28.36 212 MET A N 1
ATOM 1589 C CA . MET A 1 212 ? -17.078 52.562 10.156 1 28.36 212 MET A CA 1
ATOM 1590 C C . MET A 1 212 ? -16.859 54.062 10.266 1 28.36 212 MET A C 1
ATOM 1592 O O . MET A 1 212 ? -15.844 54.531 10.797 1 28.36 212 MET A O 1
ATOM 1596 N N . ASP A 1 213 ? -17.422 54.781 9.32 1 28.98 213 ASP A N 1
ATOM 1597 C CA . ASP A 1 213 ? -17.516 56.219 9.125 1 28.98 213 ASP A CA 1
ATOM 1598 C C . ASP A 1 213 ? -17.781 56.938 10.445 1 28.98 213 ASP A C 1
ATOM 1600 O O . ASP A 1 213 ? -18.641 56.531 11.227 1 28.98 213 ASP A O 1
ATOM 1604 N N . ALA A 1 214 ? -16.719 57.469 11.148 1 33.72 214 ALA A N 1
ATOM 1605 C CA . ALA A 1 214 ? -16.703 58.531 12.141 1 33.72 214 ALA A CA 1
ATOM 1606 C C . ALA A 1 214 ? -17.875 59.5 11.914 1 33.72 214 ALA A C 1
ATOM 1608 O O . ALA A 1 214 ? -17.906 60.219 10.914 1 33.72 214 ALA A O 1
ATOM 1609 N N . VAL A 1 215 ? -19.094 59.031 12.203 1 31.48 215 VAL A N 1
ATOM 1610 C CA . VAL A 1 215 ? -20.188 60 12.25 1 31.48 215 VAL A CA 1
ATOM 1611 C C . VAL A 1 215 ? -19.688 61.312 12.852 1 31.48 215 VAL A C 1
ATOM 1613 O O . VAL A 1 215 ? -18.938 61.312 13.82 1 31.48 215 VAL A O 1
ATOM 1616 N N . ASP A 1 216 ? -19.484 62.312 12 1 30.91 216 ASP A N 1
ATOM 1617 C CA . ASP A 1 216 ? -19.156 63.688 12.344 1 30.91 216 ASP A CA 1
ATOM 1618 C C . ASP A 1 216 ? -19.969 64.188 13.539 1 30.91 216 ASP A C 1
ATOM 1620 O O . ASP A 1 216 ? -21.172 64.438 13.422 1 30.91 216 ASP A O 1
ATOM 1624 N N . SER A 1 217 ? -19.797 63.562 14.711 1 31.92 217 SER A N 1
ATOM 1625 C CA . SER A 1 217 ? -20.516 64 15.906 1 31.92 217 SER A CA 1
ATOM 1626 C C . SER A 1 217 ? -20.516 65.5 16.031 1 31.92 217 SER A C 1
ATOM 1628 O O . SER A 1 217 ? -21.219 66.062 16.859 1 31.92 217 SER A O 1
ATOM 1630 N N . THR A 1 218 ? -19.422 66.188 15.719 1 32.5 218 THR A N 1
ATOM 1631 C CA . THR A 1 218 ? -19.234 67.625 16.125 1 32.5 218 THR A CA 1
ATOM 1632 C C . THR A 1 218 ? -20.266 68.5 15.477 1 32.5 218 THR A C 1
ATOM 1634 O O . THR A 1 218 ? -20.203 69.75 15.609 1 32.5 218 THR A O 1
ATOM 1637 N N . MET A 1 219 ? -21.016 67.938 14.508 1 30.58 219 MET A N 1
ATOM 1638 C CA . MET A 1 219 ? -22.078 68.812 13.977 1 30.58 219 MET A CA 1
ATOM 1639 C C . MET A 1 219 ? -23.219 68.938 14.992 1 30.58 219 MET A C 1
ATOM 1641 O O . MET A 1 219 ? -24.344 69.25 14.625 1 30.58 219 MET A O 1
ATOM 1645 N N . LEU A 1 220 ? -23.031 68.438 16.156 1 32.03 220 LEU A N 1
ATOM 1646 C CA . LEU A 1 220 ? -24 68.75 17.188 1 32.03 220 LEU A CA 1
ATOM 1647 C C . LEU A 1 220 ? -23.969 70.25 17.469 1 32.03 220 LEU A C 1
ATOM 1649 O O . LEU A 1 220 ? -22.906 70.875 17.391 1 32.03 220 LEU A O 1
ATOM 1653 N N . PRO A 1 221 ? -25.172 70.938 17.328 1 35.53 221 PRO A N 1
ATOM 1654 C CA . PRO A 1 221 ? -25.312 72.375 17.594 1 35.53 221 PRO A CA 1
ATOM 1655 C C . PRO A 1 221 ? -24.609 72.812 18.875 1 35.53 221 PRO A C 1
ATOM 1657 O O . PRO A 1 221 ? -24.359 72 19.75 1 35.53 221 PRO A O 1
ATOM 1660 N N . PRO A 1 222 ? -23.922 74.062 18.938 1 37.25 222 PRO A N 1
ATOM 1661 C CA . PRO A 1 222 ? -23.203 74.75 20.016 1 37.25 222 PRO A CA 1
ATOM 1662 C C . PRO A 1 222 ? -24 74.812 21.312 1 37.25 222 PRO A C 1
ATOM 1664 O O . PRO A 1 222 ? -25.219 75 21.297 1 37.25 222 PRO A O 1
ATOM 1667 N N . GLY A 1 223 ? -23.891 73.812 22.312 1 24.38 223 GLY A N 1
ATOM 1668 C CA . GLY A 1 223 ? -24.312 74.375 23.594 1 24.38 223 GLY A CA 1
ATOM 1669 C C . GLY A 1 223 ? -23.453 75.5 24.062 1 24.38 223 GLY A C 1
ATOM 1670 O O . GLY A 1 223 ? -22.344 75.75 23.562 1 24.38 223 GLY A O 1
ATOM 1671 N N . MET B 1 1 ? -39 -4.699 -4.773 1 22.38 1 MET B N 1
ATOM 1672 C CA . MET B 1 1 ? -38.125 -3.631 -4.312 1 22.38 1 MET B CA 1
ATOM 1673 C C . MET B 1 1 ? -36.969 -4.195 -3.486 1 22.38 1 MET B C 1
ATOM 1675 O O . MET B 1 1 ? -37.188 -4.621 -2.348 1 22.38 1 MET B O 1
ATOM 1679 N N . GLN B 1 2 ? -36.062 -4.941 -4.055 1 21.5 2 GLN B N 1
ATOM 1680 C CA . GLN B 1 2 ? -35.094 -5.797 -3.365 1 21.5 2 GLN B CA 1
ATOM 1681 C C . GLN B 1 2 ? -34.062 -4.965 -2.609 1 21.5 2 GLN B C 1
ATOM 1683 O O . GLN B 1 2 ? -33.438 -4.062 -3.182 1 21.5 2 GLN B O 1
ATOM 1688 N N . ALA B 1 3 ? -34.281 -4.758 -1.251 1 27.55 3 ALA B N 1
ATOM 1689 C CA . ALA B 1 3 ? -33.5 -4.059 -0.246 1 27.55 3 ALA B CA 1
ATOM 1690 C C . ALA B 1 3 ? -32 -4.371 -0.406 1 27.55 3 ALA B C 1
ATOM 1692 O O . ALA B 1 3 ? -31.609 -5.539 -0.397 1 27.55 3 ALA B O 1
ATOM 1693 N N . LEU B 1 4 ? -31.266 -3.578 -1.154 1 30.67 4 LEU B N 1
ATOM 1694 C CA . LEU B 1 4 ? -29.797 -3.656 -1.215 1 30.67 4 LEU B CA 1
ATOM 1695 C C . LEU B 1 4 ? -29.219 -3.928 0.166 1 30.67 4 LEU B C 1
ATOM 1697 O O . LEU B 1 4 ? -29.5 -3.205 1.121 1 30.67 4 LEU B O 1
ATOM 1701 N N . GLY B 1 5 ? -28.984 -5.07 0.458 1 31.83 5 GLY B N 1
ATOM 1702 C CA . GLY B 1 5 ? -28.484 -5.523 1.747 1 31.83 5 GLY B CA 1
ATOM 1703 C C . GLY B 1 5 ? -27.391 -4.641 2.303 1 31.83 5 GLY B C 1
ATOM 1704 O O . GLY B 1 5 ? -26.438 -4.316 1.599 1 31.83 5 GLY B O 1
ATOM 1705 N N . ARG B 1 6 ? -27.734 -3.686 3.123 1 34.69 6 ARG B N 1
ATOM 1706 C CA . ARG B 1 6 ? -26.891 -2.764 3.859 1 34.69 6 ARG B CA 1
ATOM 1707 C C . ARG B 1 6 ? -25.734 -3.508 4.539 1 34.69 6 ARG B C 1
ATOM 1709 O O . ARG B 1 6 ? -25.969 -4.492 5.25 1 34.69 6 ARG B O 1
ATOM 1716 N N . CYS B 1 7 ? -24.469 -3.432 3.936 1 40.53 7 CYS B N 1
ATOM 1717 C CA . CYS B 1 7 ? -23.266 -3.977 4.531 1 40.53 7 CYS B CA 1
ATOM 1718 C C . CYS B 1 7 ? -23.156 -3.586 6 1 40.53 7 CYS B C 1
ATOM 1720 O O . CYS B 1 7 ? -23.406 -2.438 6.363 1 40.53 7 CYS B O 1
ATOM 1722 N N . ARG B 1 8 ? -23.25 -4.457 6.961 1 46.5 8 ARG B N 1
ATOM 1723 C CA . ARG B 1 8 ? -22.969 -4.16 8.359 1 46.5 8 ARG B CA 1
ATOM 1724 C C . ARG B 1 8 ? -21.547 -3.627 8.539 1 46.5 8 ARG B C 1
ATOM 1726 O O . ARG B 1 8 ? -20.594 -4.168 7.961 1 46.5 8 ARG B O 1
ATOM 1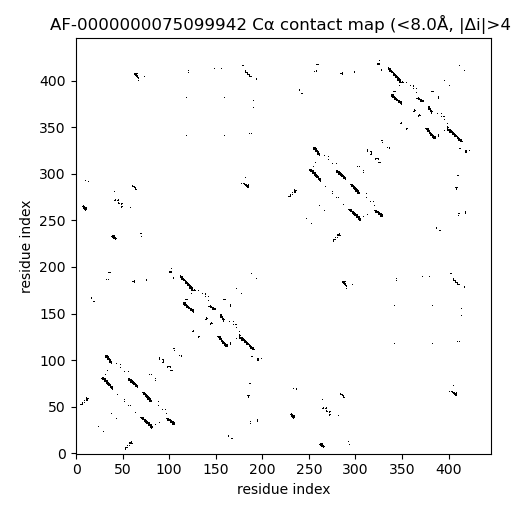733 N N . PRO B 1 9 ? -21.391 -2.516 9.172 1 44.25 9 PRO B N 1
ATOM 1734 C CA . PRO B 1 9 ? -20.078 -1.899 9.383 1 44.25 9 PRO B CA 1
ATOM 1735 C C . PRO B 1 9 ? -19.109 -2.809 10.133 1 44.25 9 PRO B C 1
ATOM 1737 O O . PRO B 1 9 ? -19.406 -3.229 11.258 1 44.25 9 PRO B O 1
ATOM 1740 N N . ARG B 1 10 ? -18.406 -3.688 9.469 1 48.28 10 ARG B N 1
ATOM 1741 C CA . ARG B 1 10 ? -17.359 -4.398 10.195 1 48.28 10 ARG B CA 1
ATOM 1742 C C . ARG B 1 10 ? -16.016 -3.693 10.047 1 48.28 10 ARG B C 1
ATOM 1744 O O . ARG B 1 10 ? -15.602 -3.369 8.938 1 48.28 10 ARG B O 1
ATOM 1751 N N . ALA B 1 11 ? -15.406 -3.256 11.211 1 43.84 11 ALA B N 1
ATOM 1752 C CA . ALA B 1 11 ? -14.086 -2.633 11.273 1 43.84 11 ALA B CA 1
ATOM 1753 C C . ALA B 1 11 ? -13.016 -3.547 10.672 1 43.84 11 ALA B C 1
ATOM 1755 O O . ALA B 1 11 ? -13.148 -4.773 10.719 1 43.84 11 ALA B O 1
ATOM 1756 N N . PHE B 1 12 ? -12.156 -2.992 9.812 1 44.31 12 PHE B N 1
ATOM 1757 C CA . PHE B 1 12 ? -10.945 -3.76 9.539 1 44.31 12 PHE B CA 1
ATOM 1758 C C . PHE B 1 12 ? -10.336 -4.297 10.828 1 44.31 12 PHE B C 1
ATOM 1760 O O . PHE B 1 12 ? -10.289 -3.59 11.836 1 44.31 12 PHE B O 1
ATOM 1767 N N . PHE B 1 13 ? -10.414 -5.512 11.078 1 42.62 13 PHE B N 1
ATOM 1768 C CA . PHE B 1 13 ? -9.953 -6.141 12.312 1 42.62 13 PHE B CA 1
ATOM 1769 C C . PHE B 1 13 ? -8.609 -5.574 12.742 1 42.62 13 PHE B C 1
ATOM 1771 O O . PHE B 1 13 ? -7.648 -5.578 11.969 1 42.62 13 PHE B O 1
ATOM 1778 N N . ALA B 1 14 ? -8.555 -4.672 13.664 1 35.34 14 ALA B N 1
ATOM 1779 C CA . ALA B 1 14 ? -7.32 -4.312 14.359 1 35.34 14 ALA B CA 1
ATOM 1780 C C . ALA B 1 14 ? -6.668 -5.539 14.992 1 35.34 14 ALA B C 1
ATOM 1782 O O . ALA B 1 14 ? -7.23 -6.145 15.906 1 35.34 14 ALA B O 1
ATOM 1783 N N . LEU B 1 15 ? -5.828 -6.211 14.328 1 31.31 15 LEU B N 1
ATOM 1784 C CA . LEU B 1 15 ? -5.105 -7.262 15.039 1 31.31 15 LEU B CA 1
ATOM 1785 C C . LEU B 1 15 ? -4.387 -6.695 16.266 1 31.31 15 LEU B C 1
ATOM 1787 O O . LEU B 1 15 ? -3.484 -5.867 16.125 1 31.31 15 LEU B O 1
ATOM 1791 N N . ALA B 1 16 ? -4.863 -6.461 17.469 1 29.44 16 ALA B N 1
ATOM 1792 C CA . ALA B 1 16 ? -3.938 -6.438 18.609 1 29.44 16 ALA B CA 1
ATOM 1793 C C . ALA B 1 16 ? -2.682 -7.246 1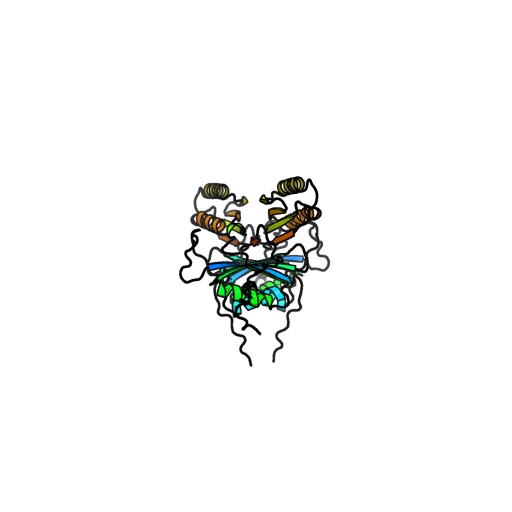8.297 1 29.44 16 ALA B C 1
ATOM 1795 O O . ALA B 1 16 ? -2.711 -8.164 17.469 1 29.44 16 ALA B O 1
ATOM 1796 N N . ALA B 1 17 ? -1.508 -6.816 19.016 1 30.02 17 ALA B N 1
ATOM 1797 C CA . ALA B 1 17 ? -0.197 -7.461 19 1 30.02 17 ALA B CA 1
ATOM 1798 C C . ALA B 1 17 ? -0.332 -8.977 18.844 1 30.02 17 ALA B C 1
ATOM 1800 O O . ALA B 1 17 ? -0.385 -9.703 19.844 1 30.02 17 ALA B O 1
ATOM 1801 N N . MET B 1 18 ? -1.117 -9.477 18.062 1 28.84 18 MET B N 1
ATOM 1802 C CA . MET B 1 18 ? -1.048 -10.938 18.031 1 28.84 18 MET B CA 1
ATOM 1803 C C . MET B 1 18 ? 0.329 -11.406 17.562 1 28.84 18 MET B C 1
ATOM 1805 O O . MET B 1 18 ? 0.807 -10.992 16.516 1 28.84 18 MET B O 1
ATOM 1809 N N . THR B 1 19 ? 1.307 -11.703 18.484 1 29.05 19 THR B N 1
ATOM 1810 C CA . THR B 1 19 ? 2.52 -12.5 18.328 1 29.05 19 THR B CA 1
ATOM 1811 C C . THR B 1 19 ? 2.367 -13.516 17.203 1 29.05 19 THR B C 1
ATOM 1813 O O . THR B 1 19 ? 1.249 -13.914 16.859 1 29.05 19 THR B O 1
ATOM 1816 N N . SER B 1 20 ? 3.523 -13.797 16.516 1 31.88 20 SER B N 1
ATOM 1817 C CA . SER B 1 20 ? 3.859 -14.695 15.422 1 31.88 20 SER B CA 1
ATOM 1818 C C . SER B 1 20 ? 3.137 -16.031 15.555 1 31.88 20 SER B C 1
ATOM 1820 O O . SER B 1 20 ? 3.404 -16.969 14.797 1 31.88 20 SER B O 1
ATOM 1822 N N . PRO B 1 21 ? 2.646 -16.469 16.75 1 32.38 21 PRO B N 1
ATOM 1823 C CA . PRO B 1 21 ? 2.562 -17.938 16.688 1 32.38 21 PRO B CA 1
ATOM 1824 C C . PRO B 1 21 ? 1.637 -18.422 15.57 1 32.38 21 PRO B C 1
ATOM 1826 O O . PRO B 1 21 ? 0.767 -17.672 15.117 1 32.38 21 PRO B O 1
ATOM 1829 N N . ALA B 1 22 ? 1.992 -19.391 14.773 1 34.84 22 ALA B N 1
ATOM 1830 C CA . ALA B 1 22 ? 0.981 -20.281 14.195 1 34.84 22 ALA B CA 1
ATOM 1831 C C . ALA B 1 22 ? -0.315 -20.234 15 1 34.84 22 ALA B C 1
ATOM 1833 O O . ALA B 1 22 ? -0.37 -20.719 16.141 1 34.84 22 ALA B O 1
ATOM 1834 N N . VAL B 1 23 ? -0.933 -19.016 15.164 1 37.78 23 VAL B N 1
ATOM 1835 C CA . VAL B 1 23 ? -2.113 -18.969 16.016 1 37.78 23 VAL B CA 1
ATOM 1836 C C . VAL B 1 23 ? -2.916 -20.25 15.891 1 37.78 23 VAL B C 1
ATOM 1838 O O . VAL B 1 23 ? -3.211 -20.703 14.781 1 37.78 23 VAL B O 1
ATOM 1841 N N . PRO B 1 24 ? -2.885 -20.969 16.844 1 35.41 24 PRO B N 1
ATOM 1842 C CA . PRO B 1 24 ? -3.791 -22.125 16.891 1 35.41 24 PRO B CA 1
ATOM 1843 C C . PRO B 1 24 ? -5.168 -21.812 16.312 1 35.41 24 PRO B C 1
ATOM 1845 O O . PRO B 1 24 ? -5.621 -20.656 16.359 1 35.41 24 PRO B O 1
ATOM 1848 N N . LEU B 1 25 ? -5.586 -22.469 15.156 1 43.66 25 LEU B N 1
ATOM 1849 C CA . LEU B 1 25 ? -6.965 -22.562 14.695 1 43.66 25 LEU B CA 1
ATOM 1850 C C . LEU B 1 25 ? -7.941 -22.5 15.867 1 43.66 25 LEU B C 1
ATOM 1852 O O . LEU B 1 25 ? -8.008 -23.422 16.672 1 43.66 25 LEU B O 1
ATOM 1856 N N . VAL B 1 26 ? -7.898 -21.469 16.625 1 46 26 VAL B N 1
ATOM 1857 C CA . VAL B 1 26 ? -8.898 -21.75 17.656 1 46 26 VAL B CA 1
ATOM 1858 C C . VAL B 1 26 ? -10.109 -22.422 17.047 1 46 26 VAL B C 1
ATOM 1860 O O . VAL B 1 26 ? -10.5 -23.516 17.453 1 46 26 VAL B O 1
ATOM 1863 N N . ASN B 1 27 ? -11.25 -21.672 16.703 1 55.53 27 ASN B N 1
ATOM 1864 C CA . ASN B 1 27 ? -12.562 -22.172 16.312 1 55.53 27 ASN B CA 1
ATOM 1865 C C . ASN B 1 27 ? -12.703 -22.203 14.789 1 55.53 27 ASN B C 1
ATOM 1867 O O . ASN B 1 27 ? -13.758 -21.875 14.25 1 55.53 27 ASN B O 1
ATOM 1871 N N . GLY B 1 28 ? -11.617 -22.656 14.008 1 75.06 28 GLY B N 1
ATOM 1872 C CA . GLY B 1 28 ? -11.703 -22.922 12.578 1 75.06 28 GLY B CA 1
ATOM 1873 C C . GLY B 1 28 ? -11.438 -21.688 11.727 1 75.06 28 GLY B C 1
ATOM 1874 O O . GLY B 1 28 ? -11.508 -21.766 10.492 1 75.06 28 GLY B O 1
ATOM 1875 N N . VAL B 1 29 ? -11.109 -20.484 12.398 1 82.81 29 VAL B N 1
ATOM 1876 C CA . VAL B 1 29 ? -10.852 -19.266 11.648 1 82.81 29 VAL B CA 1
ATOM 1877 C C . VAL B 1 29 ? -9.344 -19.047 11.523 1 82.81 29 VAL B C 1
ATOM 1879 O O . VAL B 1 29 ? -8.609 -19.141 12.508 1 82.81 29 VAL B O 1
ATOM 1882 N N . SER B 1 30 ? -8.852 -18.875 10.227 1 90.62 30 SER B N 1
ATOM 1883 C CA . SER B 1 30 ? -7.441 -18.609 9.945 1 90.62 30 SER B CA 1
ATOM 1884 C C . SER B 1 30 ? -7.277 -17.375 9.062 1 90.62 30 SER B C 1
ATOM 1886 O O . SER B 1 30 ? -8.25 -16.891 8.484 1 90.62 30 SER B O 1
ATOM 1888 N N . ARG B 1 31 ? -6.031 -16.828 9.133 1 93.25 31 ARG B N 1
ATOM 1889 C CA . ARG B 1 31 ? -5.664 -15.711 8.273 1 93.25 31 ARG B CA 1
ATOM 1890 C C . ARG B 1 31 ? -5.332 -16.188 6.867 1 93.25 31 ARG B C 1
ATOM 1892 O O . ARG B 1 31 ? -4.535 -17.109 6.691 1 93.25 31 ARG B O 1
ATOM 1899 N N . HIS B 1 32 ? -5.973 -15.586 5.871 1 94.5 32 HIS B N 1
ATOM 1900 C CA . HIS B 1 32 ? -5.742 -15.938 4.477 1 94.5 32 HIS B CA 1
ATOM 1901 C C . HIS B 1 32 ? -5.352 -14.719 3.652 1 94.5 32 HIS B C 1
ATOM 1903 O O . HIS B 1 32 ? -5.832 -13.609 3.912 1 94.5 32 HIS B O 1
ATOM 1909 N N . VAL B 1 33 ? -4.492 -14.969 2.691 1 96.56 33 VAL B N 1
ATOM 1910 C CA . VAL B 1 33 ? -4.156 -13.945 1.701 1 96.56 33 VAL B CA 1
ATOM 1911 C C . VAL B 1 33 ? -4.652 -14.383 0.323 1 96.56 33 VAL B C 1
ATOM 1913 O O . VAL B 1 33 ? -4.316 -15.477 -0.145 1 96.56 33 VAL B O 1
ATOM 1916 N N . VAL B 1 34 ? -5.422 -13.508 -0.291 1 96.12 34 VAL B N 1
ATOM 1917 C CA . VAL B 1 34 ? -5.988 -13.773 -1.608 1 96.12 34 VAL B CA 1
ATOM 1918 C C . VAL B 1 34 ? -5.508 -12.719 -2.602 1 96.12 34 VAL B C 1
ATOM 1920 O O . VAL B 1 34 ? -5.531 -11.516 -2.305 1 96.12 34 VAL B O 1
ATOM 1923 N N . ALA B 1 35 ? -5.02 -13.164 -3.74 1 97 35 ALA B N 1
ATOM 1924 C CA . ALA B 1 35 ? -4.625 -12.266 -4.816 1 97 35 ALA B CA 1
ATOM 1925 C C . ALA B 1 35 ? -5.629 -12.305 -5.965 1 97 35 ALA B C 1
ATOM 1927 O O . ALA B 1 35 ? -6.211 -13.352 -6.25 1 97 35 ALA B O 1
ATOM 1928 N N . ALA B 1 36 ? -5.781 -11.156 -6.605 1 96.88 36 ALA B N 1
ATOM 1929 C CA . ALA B 1 36 ? -6.664 -11.086 -7.766 1 96.88 36 ALA B CA 1
ATOM 1930 C C . ALA B 1 36 ? -6.121 -10.125 -8.812 1 96.88 36 ALA B C 1
ATOM 1932 O O . ALA B 1 36 ? -5.539 -9.086 -8.477 1 96.88 36 ALA B O 1
ATOM 1933 N N . LEU B 1 37 ? -6.273 -10.492 -10.055 1 96.75 37 LEU B N 1
ATOM 1934 C CA . LEU B 1 37 ? -6.047 -9.617 -11.195 1 96.75 37 LEU B CA 1
ATOM 1935 C C . LEU B 1 37 ? -7.367 -9.148 -11.789 1 96.75 37 LEU B C 1
ATOM 1937 O O . LEU B 1 37 ? -8.195 -9.969 -12.188 1 96.75 37 LEU B O 1
ATOM 1941 N N . VAL B 1 38 ? -7.512 -7.836 -11.836 1 96.12 38 VAL B N 1
ATOM 1942 C CA . VAL B 1 38 ? -8.797 -7.312 -12.266 1 96.12 38 VAL B CA 1
ATOM 1943 C C . VAL B 1 38 ? -8.586 -6.168 -13.258 1 96.12 38 VAL B C 1
ATOM 1945 O O . VAL B 1 38 ? -7.469 -5.672 -13.406 1 96.12 38 VAL B O 1
ATOM 1948 N N . ALA B 1 39 ? -9.656 -5.738 -13.906 1 94.62 39 ALA B N 1
ATOM 1949 C CA . ALA B 1 39 ? -9.578 -4.617 -14.836 1 94.62 39 ALA B CA 1
ATOM 1950 C C . ALA B 1 39 ? -9.188 -3.33 -14.117 1 94.62 39 ALA B C 1
ATOM 1952 O O . ALA B 1 39 ? -9.625 -3.088 -12.984 1 94.62 39 ALA B O 1
ATOM 1953 N N . ASN B 1 40 ? -8.43 -2.514 -14.773 1 91.56 40 ASN B N 1
ATOM 1954 C CA . ASN B 1 40 ? -7.926 -1.265 -14.219 1 91.56 40 ASN B CA 1
ATOM 1955 C C . ASN B 1 40 ? -8.961 -0.149 -14.305 1 91.56 40 ASN B C 1
ATOM 1957 O O . ASN B 1 40 ? -8.758 0.841 -15.008 1 91.56 40 ASN B O 1
ATOM 1961 N N . THR B 1 41 ? -9.977 -0.244 -13.547 1 87.06 41 THR B N 1
ATOM 1962 C CA . THR B 1 41 ? -11.008 0.783 -13.414 1 87.06 41 THR B CA 1
ATOM 1963 C C . THR B 1 41 ? -11.422 0.949 -11.953 1 87.06 41 THR B C 1
ATOM 1965 O O . THR B 1 41 ? -11.531 -0.034 -11.219 1 87.06 41 THR B O 1
ATOM 1968 N N . ALA B 1 42 ? -11.594 2.17 -11.539 1 84.25 42 ALA B N 1
ATOM 1969 C CA . ALA B 1 42 ? -11.984 2.459 -10.164 1 84.25 42 ALA B CA 1
ATOM 1970 C C . ALA B 1 42 ? -13.297 1.764 -9.812 1 84.25 42 ALA B C 1
ATOM 1972 O O . ALA B 1 42 ? -13.492 1.325 -8.68 1 84.25 42 ALA B O 1
ATOM 1973 N N . THR B 1 43 ? -14.141 1.584 -10.773 1 86.5 43 THR B N 1
ATOM 1974 C CA . THR B 1 43 ? -15.438 0.946 -10.57 1 86.5 43 THR B CA 1
ATOM 1975 C C . THR B 1 43 ? -15.266 -0.518 -10.18 1 86.5 43 THR B C 1
ATOM 1977 O O . THR B 1 43 ? -16.016 -1.034 -9.344 1 86.5 43 THR B O 1
ATOM 1980 N N . THR B 1 44 ? -14.297 -1.127 -10.781 1 90.38 44 THR B N 1
ATOM 1981 C CA . THR B 1 44 ? -14.047 -2.529 -10.469 1 90.38 44 THR B CA 1
ATOM 1982 C C . THR B 1 44 ? -13.594 -2.691 -9.023 1 90.38 44 THR B C 1
ATOM 1984 O O . THR B 1 44 ? -14.047 -3.6 -8.32 1 90.38 44 THR B O 1
ATOM 1987 N N . VAL B 1 45 ? -12.719 -1.812 -8.555 1 89.5 45 VAL B N 1
ATOM 1988 C CA . VAL B 1 45 ? -12.242 -1.854 -7.176 1 89.5 45 VAL B CA 1
ATOM 1989 C C . VAL B 1 45 ? -13.406 -1.632 -6.219 1 89.5 45 VAL B C 1
ATOM 1991 O O . VAL B 1 45 ? -13.547 -2.342 -5.219 1 89.5 45 VAL B O 1
ATOM 1994 N N . ALA B 1 46 ? -14.242 -0.693 -6.527 1 88.69 46 ALA B N 1
ATOM 1995 C CA . ALA B 1 46 ? -15.422 -0.421 -5.715 1 88.69 46 ALA B CA 1
ATOM 1996 C C . ALA B 1 46 ? -16.344 -1.636 -5.66 1 88.69 46 ALA B C 1
ATOM 1998 O O . ALA B 1 46 ? -16.844 -1.994 -4.594 1 88.69 46 ALA B O 1
ATOM 1999 N N . GLU B 1 47 ? -16.5 -2.221 -6.785 1 90.62 47 GLU B N 1
ATOM 2000 C CA . GLU B 1 47 ? -17.375 -3.387 -6.875 1 90.62 47 GLU B CA 1
ATOM 2001 C C . GLU B 1 47 ? -16.844 -4.535 -6.016 1 90.62 47 GLU B C 1
ATOM 2003 O O . GLU B 1 47 ? -17.609 -5.168 -5.285 1 90.62 47 GLU B O 1
ATOM 2008 N N . ILE B 1 48 ? -15.609 -4.781 -6.105 1 93.06 48 ILE B N 1
ATOM 2009 C CA . ILE B 1 48 ? -14.992 -5.871 -5.355 1 93.06 48 ILE B CA 1
ATOM 2010 C C . ILE B 1 48 ? -15.086 -5.578 -3.857 1 93.06 48 ILE B C 1
ATOM 2012 O O . ILE B 1 48 ? -15.453 -6.453 -3.07 1 93.06 48 ILE B O 1
ATOM 2016 N N . THR B 1 49 ? -14.766 -4.371 -3.494 1 90.75 49 THR B N 1
ATOM 2017 C CA . THR B 1 49 ? -14.836 -3.988 -2.088 1 90.75 49 THR B CA 1
ATOM 2018 C C . THR B 1 49 ? -16.266 -4.117 -1.564 1 90.75 49 THR B C 1
ATOM 2020 O O . THR B 1 49 ? -16.484 -4.617 -0.46 1 90.75 49 THR B O 1
ATOM 2023 N N . ASN B 1 50 ? -17.188 -3.727 -2.342 1 89.31 50 ASN B N 1
ATOM 2024 C CA . ASN B 1 50 ? -18.594 -3.842 -1.974 1 89.31 50 ASN B CA 1
ATOM 2025 C C . ASN B 1 50 ? -19.016 -5.301 -1.803 1 89.31 50 ASN B C 1
ATOM 2027 O O . ASN B 1 50 ? -19.75 -5.633 -0.872 1 89.31 50 ASN B O 1
ATOM 2031 N N . LEU B 1 51 ? -18.562 -6.09 -2.701 1 92.19 51 LEU B N 1
ATOM 2032 C CA . LEU B 1 51 ? -18.875 -7.516 -2.639 1 92.19 51 LEU B CA 1
ATOM 2033 C C . LEU B 1 51 ? -18.375 -8.125 -1.338 1 92.19 51 LEU B C 1
ATOM 2035 O O . LEU B 1 51 ? -19.094 -8.859 -0.663 1 92.19 51 LEU B O 1
ATOM 2039 N N . LEU B 1 52 ? -17.141 -7.801 -0.999 1 92.56 52 LEU B N 1
ATOM 2040 C CA . LEU B 1 52 ? -16.531 -8.352 0.206 1 92.56 52 LEU B CA 1
ATOM 2041 C C . LEU B 1 52 ? -17.281 -7.887 1.453 1 92.56 52 LEU B C 1
ATOM 2043 O O . LEU B 1 52 ? -17.5 -8.672 2.377 1 92.56 52 LEU B O 1
ATOM 2047 N N . CYS B 1 53 ? -17.719 -6.699 1.398 1 86.81 53 CYS B N 1
ATOM 2048 C CA . CYS B 1 53 ? -18.453 -6.133 2.529 1 86.81 53 CYS B CA 1
ATOM 2049 C C . CYS B 1 53 ? -19.844 -6.727 2.631 1 86.81 53 CYS B C 1
ATOM 2051 O O . CYS B 1 53 ? -20.297 -7.102 3.719 1 86.81 53 CYS B O 1
ATOM 2053 N N . ALA B 1 54 ? -20.5 -6.766 1.558 1 87.38 54 ALA B N 1
ATOM 2054 C CA . ALA B 1 54 ? -21.875 -7.242 1.52 1 87.38 54 ALA B CA 1
ATOM 2055 C C . ALA B 1 54 ? -21.984 -8.68 2.023 1 87.38 54 ALA B C 1
ATOM 2057 O O . ALA B 1 54 ? -22.969 -9.055 2.648 1 87.38 54 ALA B O 1
ATOM 2058 N N . ARG B 1 55 ? -20.969 -9.422 1.856 1 90 55 ARG B N 1
ATOM 2059 C CA . ARG B 1 55 ? -21 -10.828 2.229 1 90 55 ARG B CA 1
ATOM 2060 C C . ARG B 1 55 ? -20.406 -11.047 3.621 1 90 55 ARG B C 1
ATOM 2062 O O . ARG B 1 55 ? -20.375 -12.172 4.125 1 90 55 ARG B O 1
ATOM 2069 N N . GLY B 1 56 ? -19.906 -10.039 4.184 1 88.88 56 GLY B N 1
ATOM 2070 C CA . GLY B 1 56 ? -19.484 -10.062 5.574 1 88.88 56 GLY B CA 1
ATOM 2071 C C . GLY B 1 56 ? -18.109 -10.664 5.766 1 88.88 56 GLY B C 1
ATOM 2072 O O . GLY B 1 56 ? -17.812 -11.227 6.824 1 88.88 56 GLY B O 1
ATOM 2073 N N . TYR B 1 57 ? -17.344 -10.695 4.77 1 91.38 57 TYR B N 1
ATOM 2074 C CA . TYR B 1 57 ? -15.984 -11.203 4.949 1 91.38 57 TYR B CA 1
ATOM 2075 C C . TYR B 1 57 ? -15.172 -10.281 5.844 1 91.38 57 TYR B C 1
ATOM 2077 O O . TYR B 1 57 ? -15.281 -9.055 5.746 1 91.38 57 TYR B O 1
ATOM 2085 N N . ASN B 1 58 ? -14.414 -10.875 6.734 1 91.62 58 ASN B N 1
ATOM 2086 C CA . ASN B 1 58 ? -13.578 -10.109 7.66 1 91.62 58 ASN B CA 1
ATOM 2087 C C . ASN B 1 58 ? -12.258 -9.703 7.012 1 91.62 58 ASN B C 1
ATOM 2089 O O . ASN B 1 58 ? -11.234 -10.359 7.211 1 91.62 58 ASN B O 1
ATOM 2093 N N . VAL B 1 59 ? -12.273 -8.57 6.332 1 92.81 59 VAL B N 1
ATOM 2094 C CA . VAL B 1 59 ? -11.109 -8.078 5.594 1 92.81 59 VAL B CA 1
ATOM 2095 C C . VAL B 1 59 ? -10.188 -7.305 6.531 1 92.81 59 VAL B C 1
ATOM 2097 O O . VAL B 1 59 ? -10.633 -6.391 7.234 1 92.81 59 VAL B O 1
ATOM 2100 N N . ASP B 1 60 ? -8.977 -7.691 6.52 1 90.44 60 ASP B N 1
ATOM 2101 C CA . ASP B 1 60 ? -7.965 -7.031 7.336 1 90.44 60 ASP B CA 1
ATOM 2102 C C . ASP B 1 60 ? -7.195 -5.992 6.527 1 90.44 60 ASP B C 1
ATOM 2104 O O . ASP B 1 60 ? -6.777 -4.965 7.062 1 90.44 60 ASP B O 1
ATOM 2108 N N . SER B 1 61 ? -6.984 -6.281 5.305 1 92.69 61 SER B N 1
ATOM 2109 C CA . SER B 1 61 ? -6.191 -5.422 4.434 1 92.69 61 SER B CA 1
ATOM 2110 C C . SER B 1 61 ? -6.547 -5.641 2.969 1 92.69 61 SER B C 1
ATOM 2112 O O . SER B 1 61 ? -6.777 -6.773 2.541 1 92.69 61 SER B O 1
ATOM 2114 N N . ILE B 1 62 ? -6.625 -4.535 2.26 1 94.94 62 ILE B N 1
ATOM 2115 C CA . ILE B 1 62 ? -6.781 -4.605 0.811 1 94.94 62 ILE B CA 1
ATOM 2116 C C . ILE B 1 62 ? -5.809 -3.637 0.141 1 94.94 62 ILE B C 1
ATOM 2118 O O . ILE B 1 62 ? -5.77 -2.453 0.481 1 94.94 62 ILE B O 1
ATOM 2122 N N . VAL B 1 63 ? -5.027 -4.156 -0.711 1 97.12 63 VAL B N 1
ATOM 2123 C CA . VAL B 1 63 ? -4.0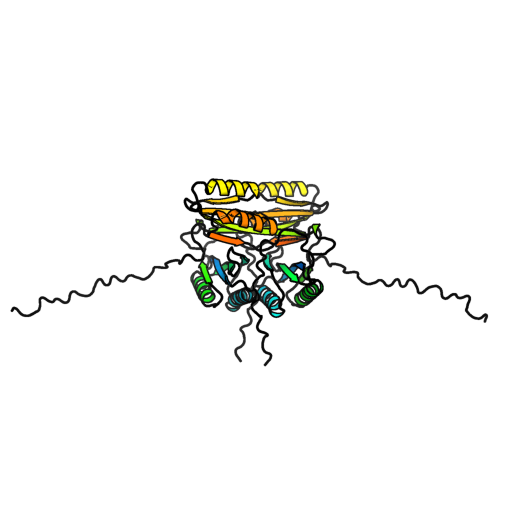74 -3.348 -1.465 1 97.12 63 VAL B CA 1
ATOM 2124 C C . VAL B 1 63 ? -4.379 -3.445 -2.957 1 97.12 63 VAL B C 1
ATOM 2126 O O . VAL B 1 63 ? -4.602 -4.539 -3.482 1 97.12 63 VAL B O 1
ATOM 2129 N N . VAL B 1 64 ? -4.391 -2.262 -3.549 1 95.94 64 VAL B N 1
ATOM 2130 C CA . VAL B 1 64 ? -4.621 -2.156 -4.984 1 95.94 64 VAL B CA 1
ATOM 2131 C C . VAL B 1 64 ? -3.387 -1.56 -5.664 1 95.94 64 VAL B C 1
ATOM 2133 O O . VAL B 1 64 ? -2.957 -0.456 -5.32 1 95.94 64 VAL B O 1
ATOM 2136 N N . GLY B 1 65 ? -2.854 -2.312 -6.578 1 95.81 65 GLY B N 1
ATOM 2137 C CA . GLY B 1 65 ? -1.643 -1.814 -7.215 1 95.81 65 GLY B CA 1
ATOM 2138 C C . GLY B 1 65 ? -1.585 -2.102 -8.703 1 95.81 65 GLY B C 1
ATOM 2139 O O . GLY B 1 65 ? -2.141 -3.098 -9.164 1 95.81 65 GLY B O 1
ATOM 2140 N N . ARG B 1 66 ? -0.834 -1.313 -9.336 1 92.25 66 ARG B N 1
ATOM 2141 C CA . ARG B 1 66 ? -0.633 -1.473 -10.766 1 92.25 66 ARG B CA 1
ATOM 2142 C C . ARG B 1 66 ? 0.232 -2.691 -11.07 1 92.25 66 ARG B C 1
ATOM 2144 O O . ARG B 1 66 ? 0.967 -3.168 -10.203 1 92.25 66 ARG B O 1
ATOM 2151 N N . THR B 1 67 ? 0.039 -3.178 -12.273 1 92.12 67 THR B N 1
ATOM 2152 C CA . THR B 1 67 ? 0.866 -4.262 -12.789 1 92.12 67 THR B CA 1
ATOM 2153 C C . THR B 1 67 ? 1.67 -3.803 -14 1 92.12 67 THR B C 1
ATOM 2155 O O . THR B 1 67 ? 1.751 -2.604 -14.273 1 92.12 67 THR B O 1
ATOM 2158 N N . SER B 1 68 ? 2.332 -4.754 -14.617 1 87.75 68 SER B N 1
ATOM 2159 C CA . SER B 1 68 ? 3.076 -4.438 -15.836 1 87.75 68 SER B CA 1
ATOM 2160 C C . SER B 1 68 ? 2.145 -4.301 -17.031 1 87.75 68 SER B C 1
ATOM 2162 O O . SER B 1 68 ? 2.549 -3.799 -18.078 1 87.75 68 SER B O 1
ATOM 2164 N N . VAL B 1 69 ? 0.958 -4.75 -16.891 1 87.75 69 VAL B N 1
ATOM 2165 C CA . VAL B 1 69 ? -0.072 -4.625 -17.906 1 87.75 69 VAL B CA 1
ATOM 2166 C C . VAL B 1 69 ? -1.004 -3.463 -17.578 1 87.75 69 VAL B C 1
ATOM 2168 O O . VAL B 1 69 ? -1.755 -3.525 -16.594 1 87.75 69 VAL B O 1
ATOM 2171 N N . PRO B 1 70 ? -1.054 -2.441 -18.375 1 88.12 70 PRO B N 1
ATOM 2172 C CA . PRO B 1 70 ? -1.77 -1.21 -18.031 1 88.12 70 PRO B CA 1
ATOM 2173 C C . PRO B 1 70 ? -3.26 -1.441 -17.797 1 88.12 70 PRO B C 1
ATOM 2175 O O . PRO B 1 70 ? -3.883 -0.717 -17.016 1 88.12 70 PRO B O 1
ATOM 2178 N N . ASP B 1 71 ? -3.836 -2.395 -18.344 1 91.94 71 ASP B N 1
ATOM 2179 C CA . ASP B 1 71 ? -5.281 -2.602 -18.266 1 91.94 71 ASP B CA 1
ATOM 2180 C C . ASP B 1 71 ? -5.648 -3.461 -17.062 1 91.94 71 ASP B C 1
ATOM 2182 O O . ASP B 1 71 ? -6.832 -3.686 -16.797 1 91.94 71 ASP B O 1
ATOM 2186 N N . LEU B 1 72 ? -4.598 -3.883 -16.312 1 93.94 72 LEU B N 1
ATOM 2187 C CA . LEU B 1 72 ? -4.855 -4.754 -15.172 1 93.94 72 LEU B CA 1
ATOM 2188 C C . LEU B 1 72 ? -4.254 -4.168 -13.898 1 93.94 72 LEU B C 1
ATOM 2190 O O . LEU B 1 72 ? -3.191 -3.541 -13.938 1 93.94 72 LEU B O 1
ATOM 2194 N N . ILE B 1 73 ? -4.957 -4.34 -12.812 1 95.06 73 ILE B N 1
ATOM 2195 C CA . ILE B 1 73 ? -4.402 -4.07 -11.484 1 95.06 73 ILE B CA 1
ATOM 2196 C C . ILE B 1 73 ? -4.418 -5.352 -10.656 1 95.06 73 ILE B C 1
ATOM 2198 O O . ILE B 1 73 ? -5.152 -6.293 -10.961 1 95.06 73 ILE B O 1
ATOM 2202 N N . ARG B 1 74 ? -3.615 -5.367 -9.758 1 96.62 74 ARG B N 1
ATOM 2203 C CA . ARG B 1 74 ? -3.516 -6.508 -8.852 1 96.62 74 ARG B CA 1
ATOM 2204 C C . ARG B 1 74 ? -3.99 -6.141 -7.453 1 96.62 74 ARG B C 1
ATOM 2206 O O . ARG B 1 74 ? -3.672 -5.062 -6.945 1 96.62 74 ARG B O 1
ATOM 2213 N N . LEU B 1 75 ? -4.758 -7.055 -6.855 1 97 75 LEU B N 1
ATOM 2214 C CA . LEU B 1 75 ? -5.203 -6.891 -5.477 1 97 75 LEU B CA 1
ATOM 2215 C C . LEU B 1 75 ? -4.555 -7.93 -4.566 1 97 75 LEU B C 1
ATOM 2217 O O . LEU B 1 75 ? -4.375 -9.086 -4.965 1 97 75 LEU B O 1
ATOM 2221 N N . SER B 1 76 ? -4.184 -7.559 -3.418 1 97.56 76 SER B N 1
ATOM 2222 C CA . SER B 1 76 ? -3.926 -8.445 -2.289 1 97.56 76 SER B CA 1
ATOM 2223 C C . SER B 1 76 ? -4.922 -8.203 -1.159 1 97.56 76 SER B C 1
ATOM 2225 O O . SER B 1 76 ? -5.012 -7.098 -0.631 1 97.56 76 SER B O 1
ATOM 2227 N N . VAL B 1 77 ? -5.637 -9.234 -0.824 1 96.62 77 VAL B N 1
ATOM 2228 C CA . VAL B 1 77 ? -6.652 -9.133 0.22 1 96.62 77 VAL B CA 1
ATOM 2229 C C . VAL B 1 77 ? -6.301 -10.07 1.372 1 96.62 77 VAL B C 1
ATOM 2231 O O . VAL B 1 77 ? -6.133 -11.273 1.17 1 96.62 77 VAL B O 1
ATOM 2234 N N . VAL B 1 78 ? -6.164 -9.523 2.512 1 96.25 78 VAL B N 1
ATOM 2235 C CA . VAL B 1 78 ? -5.98 -10.328 3.717 1 96.25 78 VAL B CA 1
ATOM 2236 C C . VAL B 1 78 ? -7.32 -10.492 4.434 1 96.25 78 VAL B C 1
ATOM 2238 O O . VAL B 1 78 ? -7.98 -9.508 4.766 1 96.25 78 VAL B O 1
ATOM 2241 N N . VAL B 1 79 ? -7.684 -11.719 4.652 1 94.75 79 VAL B N 1
ATOM 2242 C CA . VAL B 1 79 ? -8.984 -12 5.246 1 94.75 79 VAL B CA 1
ATOM 2243 C C . VAL B 1 79 ? -8.836 -13.047 6.348 1 94.75 79 VAL B C 1
ATOM 2245 O O . VAL B 1 79 ? -7.926 -13.875 6.301 1 94.75 79 VAL B O 1
ATOM 2248 N N . HIS B 1 80 ? -9.719 -12.906 7.273 1 93.88 80 HIS B N 1
ATOM 2249 C CA . HIS B 1 80 ? -9.805 -13.914 8.328 1 93.88 80 HIS B CA 1
ATOM 2250 C C . HIS B 1 80 ? -11.086 -14.727 8.211 1 93.88 80 HIS B C 1
ATOM 2252 O O . HIS B 1 80 ? -12.172 -14.164 8.078 1 93.88 80 HIS B O 1
ATOM 2258 N N . GLY B 1 81 ? -11.008 -16.016 8.203 1 92.88 81 GLY B N 1
ATOM 2259 C CA . GLY B 1 81 ? -12.141 -16.922 8.07 1 92.88 81 GLY B CA 1
ATOM 2260 C C . GLY B 1 81 ? -11.742 -18.375 7.93 1 92.88 81 GLY B C 1
ATOM 2261 O O . GLY B 1 81 ? -10.555 -18.703 7.949 1 92.88 81 GLY B O 1
ATOM 2262 N N . SER B 1 82 ? -12.773 -19.203 7.887 1 92.81 82 SER B N 1
ATOM 2263 C CA . SER B 1 82 ? -12.516 -20.625 7.641 1 92.81 82 SER B CA 1
ATOM 2264 C C . SER B 1 82 ? -12.07 -20.859 6.203 1 92.81 82 SER B C 1
ATOM 2266 O O . SER B 1 82 ? -12.258 -20 5.34 1 92.81 82 SER B O 1
ATOM 2268 N N . ASP B 1 83 ? -11.469 -22.031 5.988 1 90.88 83 ASP B N 1
ATOM 2269 C CA . ASP B 1 83 ? -11.086 -22.406 4.629 1 90.88 83 ASP B CA 1
ATOM 2270 C C . ASP B 1 83 ? -12.297 -22.391 3.695 1 90.88 83 ASP B C 1
ATOM 2272 O O . ASP B 1 83 ? -12.188 -21.984 2.541 1 90.88 83 ASP B O 1
ATOM 2276 N N . HIS B 1 84 ? -13.312 -22.859 4.203 1 92.75 84 HIS B N 1
ATOM 2277 C CA . HIS B 1 84 ? -14.539 -22.891 3.416 1 92.75 84 HIS B CA 1
ATOM 2278 C C . HIS B 1 84 ? -14.984 -21.484 3.045 1 92.75 84 HIS B C 1
ATOM 2280 O O . HIS B 1 84 ? -15.328 -21.219 1.888 1 92.75 84 HIS B O 1
ATOM 2286 N N . ASN B 1 85 ? -14.969 -20.594 4.008 1 93.5 85 ASN B N 1
ATOM 2287 C CA . ASN B 1 85 ? -15.352 -19.203 3.781 1 93.5 85 ASN B CA 1
ATOM 2288 C C . ASN B 1 85 ? -14.492 -18.547 2.701 1 93.5 85 ASN B C 1
ATOM 2290 O O . ASN B 1 85 ? -15.008 -17.828 1.848 1 93.5 85 ASN B O 1
ATOM 2294 N N . VAL B 1 86 ? -13.289 -18.812 2.719 1 94.19 86 VAL B N 1
ATOM 2295 C CA . VAL B 1 86 ? -12.352 -18.188 1.791 1 94.19 86 VAL B CA 1
ATOM 2296 C C . VAL B 1 86 ? -12.531 -18.797 0.396 1 94.19 86 VAL B C 1
ATOM 2298 O O . VAL B 1 86 ? -12.43 -18.078 -0.606 1 94.19 86 VAL B O 1
ATOM 2301 N N . SER B 1 87 ? -12.781 -20.047 0.374 1 94.06 87 SER B N 1
ATOM 2302 C CA . SER B 1 87 ? -13.062 -20.688 -0.911 1 94.06 87 SER B CA 1
ATOM 2303 C C . SER B 1 87 ? -14.32 -20.094 -1.55 1 94.06 87 SER B C 1
ATOM 2305 O O . SER B 1 87 ? -14.352 -19.859 -2.76 1 94.06 87 SER B O 1
ATOM 2307 N N . MET B 1 88 ? -15.266 -19.828 -0.738 1 95.88 88 MET B N 1
ATOM 2308 C CA . MET B 1 88 ? -16.484 -19.188 -1.223 1 95.88 88 MET B CA 1
ATOM 2309 C C . MET B 1 88 ? -16.188 -17.781 -1.72 1 95.88 88 MET B C 1
ATOM 2311 O O . MET B 1 88 ? -16.719 -17.359 -2.756 1 95.88 88 MET B O 1
ATOM 2315 N N . MET B 1 89 ? -15.367 -17.109 -0.998 1 95.62 89 MET B N 1
ATOM 2316 C CA . MET B 1 89 ? -14.977 -15.758 -1.398 1 95.62 89 MET B CA 1
ATOM 2317 C C . MET B 1 89 ? -14.289 -15.773 -2.762 1 95.62 89 MET B C 1
ATOM 2319 O O . MET B 1 89 ? -14.594 -14.938 -3.621 1 95.62 89 MET B O 1
ATOM 2323 N N . GLN B 1 90 ? -13.375 -16.688 -2.889 1 96.06 90 GLN B N 1
ATOM 2324 C CA . GLN B 1 90 ? -12.664 -16.828 -4.156 1 96.06 90 GLN B CA 1
ATOM 2325 C C . GLN B 1 90 ? -13.633 -17.047 -5.309 1 96.06 90 GLN B C 1
ATOM 2327 O O . GLN B 1 90 ? -13.5 -16.438 -6.367 1 96.06 90 GLN B O 1
ATOM 2332 N N . GLN B 1 91 ? -14.562 -17.969 -5.102 1 96 91 GLN B N 1
ATOM 2333 C CA . GLN B 1 91 ? -15.555 -18.266 -6.129 1 96 91 GLN B CA 1
ATOM 2334 C C . GLN B 1 91 ? -16.391 -17.031 -6.465 1 96 91 GLN B C 1
ATOM 2336 O O . GLN B 1 91 ? -16.641 -16.734 -7.637 1 96 91 GLN B O 1
ATOM 2341 N N . GLN B 1 92 ? -16.797 -16.328 -5.488 1 96 92 GLN B N 1
ATOM 2342 C CA . GLN B 1 92 ? -17.609 -15.125 -5.691 1 96 92 GLN B CA 1
ATOM 2343 C C . GLN B 1 92 ? -16.828 -14.062 -6.461 1 96 92 GLN B C 1
ATOM 2345 O O . GLN B 1 92 ? -17.391 -13.367 -7.309 1 96 92 GLN B O 1
ATOM 2350 N N . LEU B 1 93 ? -15.531 -13.898 -6.148 1 95.75 93 LEU B N 1
ATOM 2351 C CA . LEU B 1 93 ? -14.688 -12.953 -6.875 1 95.75 93 LEU B CA 1
ATOM 2352 C C . LEU B 1 93 ? -14.539 -13.375 -8.336 1 95.75 93 LEU B C 1
ATOM 2354 O O . LEU B 1 93 ? -14.57 -12.523 -9.234 1 95.75 93 LEU B O 1
ATOM 2358 N N . HIS B 1 94 ? -14.406 -14.648 -8.492 1 92.69 94 HIS B N 1
ATOM 2359 C CA . HIS B 1 94 ? -14.258 -15.172 -9.844 1 92.69 94 HIS B CA 1
ATOM 2360 C C . HIS B 1 94 ? -15.484 -14.859 -10.695 1 92.69 94 HIS B C 1
ATOM 2362 O O . HIS B 1 94 ? -15.375 -14.711 -11.914 1 92.69 94 HIS B O 1
ATOM 2368 N N . ASP B 1 95 ? -16.594 -14.758 -10.094 1 93.31 95 ASP B N 1
ATOM 2369 C CA . ASP B 1 95 ? -17.859 -14.547 -10.797 1 93.31 95 ASP B CA 1
ATOM 2370 C C . ASP B 1 95 ? -18.016 -13.086 -11.219 1 93.31 95 ASP B C 1
ATOM 2372 O O . ASP B 1 95 ? -18.906 -12.758 -12.008 1 93.31 95 ASP B O 1
ATOM 2376 N N . VAL B 1 96 ? -17.203 -12.227 -10.633 1 92.94 96 VAL B N 1
ATOM 2377 C CA . VAL B 1 96 ? -17.219 -10.836 -11.078 1 92.94 96 VAL B CA 1
ATOM 2378 C C . VAL B 1 96 ? -16.625 -10.734 -12.477 1 92.94 96 VAL B C 1
ATOM 2380 O O . VAL B 1 96 ? -15.5 -11.195 -12.719 1 92.94 96 VAL B O 1
ATOM 2383 N N . VAL B 1 97 ? -17.266 -10.148 -13.43 1 92.31 97 VAL B N 1
ATOM 2384 C CA . VAL B 1 97 ? -16.922 -10.117 -14.852 1 92.31 97 VAL B CA 1
ATOM 2385 C C . VAL B 1 97 ? -15.555 -9.477 -15.039 1 92.31 97 VAL B C 1
ATOM 2387 O O . VAL B 1 97 ? -14.766 -9.922 -15.883 1 92.31 97 VAL B O 1
ATOM 2390 N N . GLN B 1 98 ? -15.203 -8.484 -14.297 1 95.12 98 GLN B N 1
ATOM 2391 C CA . GLN B 1 98 ? -13.984 -7.695 -14.492 1 95.12 98 GLN B CA 1
ATOM 2392 C C . GLN B 1 98 ? -12.789 -8.359 -13.82 1 95.12 98 GLN B C 1
ATOM 2394 O O . GLN B 1 98 ? -11.695 -7.785 -13.773 1 95.12 98 GLN B O 1
ATOM 2399 N N . VAL B 1 99 ? -12.969 -9.57 -13.305 1 96.25 99 VAL B N 1
ATOM 2400 C CA . VAL B 1 99 ? -11.891 -10.289 -12.633 1 96.25 99 VAL B CA 1
ATOM 2401 C C . VAL B 1 99 ? -11.25 -11.281 -13.602 1 96.25 99 VAL B C 1
ATOM 2403 O O . VAL B 1 99 ? -11.945 -12.109 -14.203 1 96.25 99 VAL B O 1
ATOM 2406 N N . ALA B 1 100 ? -9.961 -11.148 -13.773 1 95.31 100 ALA B N 1
ATOM 2407 C CA . ALA B 1 100 ? -9.234 -12.008 -14.711 1 95.31 100 ALA B CA 1
ATOM 2408 C C . ALA B 1 100 ? -8.734 -13.273 -14.016 1 95.31 100 ALA B C 1
ATOM 2410 O O . ALA B 1 100 ? -8.734 -14.352 -14.609 1 95.31 100 ALA B O 1
ATOM 2411 N N . ALA B 1 101 ? -8.289 -13.188 -12.82 1 95.81 101 ALA B N 1
ATOM 2412 C CA . ALA B 1 101 ? -7.758 -14.328 -12.07 1 95.81 101 ALA B CA 1
ATOM 2413 C C . ALA B 1 101 ? -7.836 -14.086 -10.57 1 95.81 101 ALA B C 1
ATOM 2415 O O . ALA B 1 101 ? -7.758 -12.945 -10.109 1 95.81 101 ALA B O 1
ATOM 2416 N N . VAL B 1 102 ? -8.062 -15.109 -9.773 1 96.5 102 VAL B N 1
ATOM 2417 C CA . VAL B 1 102 ? -8.039 -15.094 -8.32 1 96.5 102 VAL B CA 1
ATOM 2418 C C . VAL B 1 102 ? -7.27 -16.312 -7.801 1 96.5 102 VAL B C 1
ATOM 2420 O O . VAL B 1 102 ? -7.434 -17.422 -8.305 1 96.5 102 VAL B O 1
ATOM 2423 N N . LYS B 1 103 ? -6.477 -16.062 -6.84 1 95.12 103 LYS B N 1
ATOM 2424 C CA . LYS B 1 103 ? -5.688 -17.156 -6.258 1 95.12 103 LYS B CA 1
ATOM 2425 C C . LYS B 1 103 ? -5.535 -16.969 -4.75 1 95.12 103 LYS B C 1
ATOM 2427 O O . LYS B 1 103 ? -5.211 -15.883 -4.281 1 95.12 103 LYS B O 1
ATOM 2432 N N . ILE B 1 104 ? -5.852 -18.016 -4.008 1 94.62 104 ILE B N 1
ATOM 2433 C CA . ILE B 1 104 ? -5.523 -18.031 -2.584 1 94.62 104 ILE B CA 1
ATOM 2434 C C . ILE B 1 104 ? -4.035 -18.328 -2.4 1 94.62 104 ILE B C 1
ATOM 2436 O O . ILE B 1 104 ? -3.561 -19.406 -2.764 1 94.62 104 ILE B O 1
ATOM 2440 N N . LEU B 1 105 ? -3.355 -17.406 -1.847 1 94.19 105 LEU B N 1
ATOM 2441 C CA . LEU B 1 105 ? -1.904 -17.531 -1.761 1 94.19 105 LEU B CA 1
ATOM 2442 C C . LEU B 1 105 ? -1.502 -18.344 -0.533 1 94.19 105 LEU B C 1
ATOM 2444 O O . LEU B 1 105 ? -0.431 -18.953 -0.511 1 94.19 105 LEU B O 1
ATOM 2448 N N . THR B 1 106 ? -2.334 -18.188 0.49 1 90.12 106 THR B N 1
ATOM 2449 C CA . THR B 1 106 ? -2.047 -18.953 1.699 1 90.12 106 THR B CA 1
ATOM 2450 C C . THR B 1 106 ? -2.531 -20.391 1.558 1 90.12 106 THR B C 1
ATOM 2452 O O . THR B 1 106 ? -3.73 -20.641 1.416 1 90.12 106 THR B O 1
ATOM 2455 N N . THR B 1 107 ? -1.686 -21.344 1.276 1 78.56 107 THR B N 1
ATOM 2456 C CA . THR B 1 107 ? -2.027 -22.766 1.244 1 78.56 107 THR B CA 1
ATOM 2457 C C . THR B 1 107 ? -1.261 -23.531 2.32 1 78.56 107 THR B C 1
ATOM 2459 O O . THR B 1 107 ? -0.119 -23.188 2.639 1 78.56 107 THR B O 1
ATOM 2462 N N . PRO B 1 108 ? -2.033 -24.312 3.037 1 72.56 108 PRO B N 1
ATOM 2463 C CA . PRO B 1 108 ? -1.421 -25.031 4.152 1 72.56 108 PRO B CA 1
ATOM 2464 C C . PRO B 1 108 ? -0.077 -25.656 3.783 1 72.56 108 PRO B C 1
ATOM 2466 O O . PRO B 1 108 ? 0.838 -25.703 4.609 1 72.56 108 PRO B O 1
ATOM 2469 N N . ASP B 1 109 ? 0.145 -26.062 2.658 1 72.88 109 ASP B N 1
ATOM 2470 C CA . ASP B 1 109 ? 1.341 -26.828 2.299 1 72.88 109 ASP B CA 1
ATOM 2471 C C . ASP B 1 109 ? 2.432 -25.906 1.756 1 72.88 109 ASP B C 1
ATOM 2473 O O . ASP B 1 109 ? 3.549 -26.344 1.49 1 72.88 109 ASP B O 1
ATOM 2477 N N . ARG B 1 110 ? 2.158 -24.641 1.724 1 74.25 110 ARG B N 1
ATOM 2478 C CA . ARG B 1 110 ? 3.135 -23.781 1.055 1 74.25 110 ARG B CA 1
ATOM 2479 C C . ARG B 1 110 ? 3.289 -22.453 1.783 1 74.25 110 ARG B C 1
ATOM 2481 O O . ARG B 1 110 ? 3.471 -21.406 1.151 1 74.25 110 ARG B O 1
ATOM 2488 N N . ALA B 1 111 ? 3.215 -22.438 3.018 1 69.62 111 ALA B N 1
ATOM 2489 C CA . ALA B 1 111 ? 3.311 -21.188 3.783 1 69.62 111 ALA B CA 1
ATOM 2490 C C . ALA B 1 111 ? 4.633 -20.484 3.518 1 69.62 111 ALA B C 1
ATOM 2492 O O . ALA B 1 111 ? 4.688 -19.25 3.467 1 69.62 111 ALA B O 1
ATOM 2493 N N . HIS B 1 112 ? 5.637 -21.203 3.289 1 75.69 112 HIS B N 1
ATOM 2494 C CA . HIS B 1 112 ? 6.98 -20.656 3.1 1 75.69 112 HIS B CA 1
ATOM 2495 C C . HIS B 1 112 ? 7.117 -19.984 1.737 1 75.69 112 HIS B C 1
ATOM 2497 O O . HIS B 1 112 ? 8.07 -19.25 1.5 1 75.69 112 HIS B O 1
ATOM 2503 N N . ALA B 1 113 ? 6.141 -20.156 0.933 1 87.88 113 ALA B N 1
ATOM 2504 C CA . ALA B 1 113 ? 6.266 -19.672 -0.438 1 87.88 113 ALA B CA 1
ATOM 2505 C C . ALA B 1 113 ? 5.648 -18.281 -0.584 1 87.88 113 ALA B C 1
ATOM 2507 O O . ALA B 1 113 ? 5.719 -17.672 -1.654 1 87.88 113 ALA B O 1
ATOM 2508 N N . LEU B 1 114 ? 5.16 -17.766 0.494 1 93.94 114 LEU B N 1
ATOM 2509 C CA . LEU B 1 114 ? 4.457 -16.484 0.426 1 93.94 114 LEU B CA 1
ATOM 2510 C C . LEU B 1 114 ? 5.32 -15.359 0.974 1 93.94 114 LEU B C 1
ATOM 2512 O O . LEU B 1 114 ? 5.859 -15.461 2.076 1 93.94 114 LEU B O 1
ATOM 2516 N N . VAL B 1 115 ? 5.531 -14.375 0.187 1 96.75 115 VAL B N 1
ATOM 2517 C CA . VAL B 1 115 ? 6.195 -13.148 0.636 1 96.75 115 VAL B CA 1
ATOM 2518 C C . VAL B 1 115 ? 5.152 -12.07 0.919 1 96.75 115 VAL B C 1
ATOM 2520 O O . VAL B 1 115 ? 4.305 -11.781 0.072 1 96.75 115 VAL B O 1
ATOM 2523 N N . GLU B 1 116 ? 5.125 -11.547 2.107 1 97.62 116 GLU B N 1
ATOM 2524 C CA . GLU B 1 116 ? 4.27 -10.43 2.51 1 97.62 116 GLU B CA 1
ATOM 2525 C C . GLU B 1 116 ? 5.102 -9.234 2.951 1 97.62 116 GLU B C 1
ATOM 2527 O O . GLU B 1 116 ? 6.035 -9.375 3.742 1 97.62 116 GLU B O 1
ATOM 2532 N N . ARG B 1 117 ? 4.762 -8.07 2.391 1 98.5 117 ARG B N 1
ATOM 2533 C CA . ARG B 1 117 ? 5.449 -6.84 2.779 1 98.5 117 ARG B CA 1
ATOM 2534 C C . ARG B 1 117 ? 4.453 -5.723 3.064 1 98.5 117 ARG B C 1
ATOM 2536 O O . ARG B 1 117 ? 3.432 -5.605 2.387 1 98.5 117 ARG B O 1
ATOM 2543 N N . ASP B 1 118 ? 4.723 -4.988 4.02 1 98.56 118 ASP B N 1
ATOM 2544 C CA . ASP B 1 118 ? 3.994 -3.791 4.434 1 98.56 118 ASP B CA 1
ATOM 2545 C C . ASP B 1 118 ? 4.926 -2.584 4.523 1 98.56 118 ASP B C 1
ATOM 2547 O O . ASP B 1 118 ? 6.027 -2.684 5.066 1 98.56 118 ASP B O 1
ATOM 2551 N N . LEU B 1 119 ? 4.512 -1.492 3.945 1 98.69 119 LEU B N 1
ATOM 2552 C CA . LEU B 1 119 ? 5.254 -0.239 4.016 1 98.69 119 LEU B CA 1
ATOM 2553 C C . LEU B 1 119 ? 4.672 0.679 5.086 1 98.69 119 LEU B C 1
ATOM 2555 O O . LEU B 1 119 ? 3.459 0.894 5.133 1 98.69 119 LEU B O 1
ATOM 2559 N N . LEU B 1 120 ? 5.57 1.177 5.902 1 98.62 120 LEU B N 1
ATOM 2560 C CA . LEU B 1 120 ? 5.176 2.064 6.992 1 98.62 120 LEU B CA 1
ATOM 2561 C C . LEU B 1 120 ? 5.879 3.412 6.875 1 98.62 120 LEU B C 1
ATOM 2563 O O . LEU B 1 120 ? 7.094 3.467 6.676 1 98.62 120 LEU B O 1
ATOM 2567 N N . LEU B 1 121 ? 5.086 4.492 6.91 1 98.44 121 LEU B N 1
ATOM 2568 C CA . LEU B 1 121 ? 5.574 5.82 7.273 1 98.44 121 LEU B CA 1
ATOM 2569 C C . LEU B 1 121 ? 5.051 6.234 8.648 1 98.44 121 LEU B C 1
ATOM 2571 O O . LEU B 1 121 ? 3.857 6.098 8.93 1 98.44 121 LEU B O 1
ATOM 2575 N N . ALA B 1 122 ? 5.957 6.723 9.508 1 98 122 ALA B N 1
ATOM 2576 C CA . ALA B 1 122 ? 5.539 7.16 10.836 1 98 122 ALA B CA 1
ATOM 2577 C C . ALA B 1 122 ? 6.273 8.43 11.25 1 98 122 ALA B C 1
ATOM 2579 O O . ALA B 1 122 ? 7.477 8.57 11 1 98 122 ALA B O 1
ATOM 2580 N N . LYS B 1 123 ? 5.523 9.336 11.797 1 96.69 123 LYS B N 1
ATOM 2581 C CA . LYS B 1 123 ? 6.109 10.5 12.453 1 96.69 123 LYS B CA 1
ATOM 2582 C C . LYS B 1 123 ? 6.168 10.297 13.969 1 96.69 123 LYS B C 1
ATOM 2584 O O . LYS B 1 123 ? 5.168 9.93 14.586 1 96.69 123 LYS B O 1
ATOM 2589 N N . VAL B 1 124 ? 7.312 10.586 14.508 1 96.44 124 VAL B N 1
ATOM 2590 C CA . VAL B 1 124 ? 7.52 10.406 15.938 1 96.44 124 VAL B CA 1
ATOM 2591 C C . VAL B 1 124 ? 7.984 11.719 16.562 1 96.44 124 VAL B C 1
ATOM 2593 O O . VAL B 1 124 ? 8.781 12.445 15.969 1 96.44 124 VAL B O 1
ATOM 2596 N N . SER B 1 125 ? 7.473 11.93 17.734 1 95.12 125 SER B N 1
ATOM 2597 C CA . SER B 1 125 ? 7.848 13.141 18.453 1 95.12 125 SER B CA 1
ATOM 2598 C C . SER B 1 125 ? 9.25 13.031 19.031 1 95.12 125 SER B C 1
ATOM 2600 O O . SER B 1 125 ? 9.633 11.977 19.547 1 95.12 125 SER B O 1
ATOM 2602 N N . LEU B 1 126 ? 9.969 14.125 18.953 1 94.88 126 LEU B N 1
ATOM 2603 C CA . LEU B 1 126 ? 11.281 14.188 19.594 1 94.88 126 LEU B CA 1
ATOM 2604 C C . LEU B 1 126 ? 11.211 14.953 20.906 1 94.88 126 LEU B C 1
ATOM 2606 O O . LEU B 1 126 ? 12.242 15.234 21.516 1 94.88 126 LEU B O 1
ATOM 2610 N N . GLN B 1 127 ? 10.031 15.18 21.25 1 92.62 127 GLN B N 1
ATOM 2611 C CA . GLN B 1 127 ? 9.852 16.047 22.406 1 92.62 127 GLN B CA 1
ATOM 2612 C C . GLN B 1 127 ? 9.477 15.227 23.641 1 92.62 127 GLN B C 1
ATOM 2614 O O . GLN B 1 127 ? 9.297 15.781 24.734 1 92.62 127 GLN B O 1
ATOM 2619 N N . ALA B 1 128 ? 9.336 13.945 23.438 1 86.62 128 ALA B N 1
ATOM 2620 C CA . ALA B 1 128 ? 8.906 13.102 24.547 1 86.62 128 ALA B CA 1
ATOM 2621 C C . ALA B 1 128 ? 9.922 13.141 25.688 1 86.62 128 ALA B C 1
ATOM 2623 O O . ALA B 1 128 ? 9.547 13.164 26.859 1 86.62 128 ALA B O 1
ATOM 2624 N N . TYR B 1 129 ? 11.203 13.039 25.453 1 88.12 129 TYR B N 1
ATOM 2625 C CA . TYR B 1 129 ? 12.297 13.141 26.406 1 88.12 129 TYR B CA 1
ATOM 2626 C C . TYR B 1 129 ? 13.602 13.516 25.719 1 88.12 129 TYR B C 1
ATOM 2628 O O . TYR B 1 129 ? 13.703 13.453 24.484 1 88.12 129 TYR B O 1
ATOM 2636 N N . PRO B 1 130 ? 14.602 13.984 26.391 1 90.44 130 PRO B N 1
ATOM 2637 C CA . PRO B 1 130 ? 15.82 14.57 25.828 1 90.44 130 PRO B CA 1
ATOM 2638 C C . PRO B 1 130 ? 16.562 13.602 24.906 1 90.44 130 PRO B C 1
ATOM 2640 O O . PRO B 1 130 ? 17.141 14.023 23.906 1 90.44 130 PRO B O 1
ATOM 2643 N N . GLN B 1 131 ? 16.531 12.289 25.141 1 93.69 131 GLN B N 1
ATOM 2644 C CA . GLN B 1 131 ? 17.297 11.344 24.328 1 93.69 131 GLN B CA 1
ATOM 2645 C C . GLN B 1 131 ? 16.391 10.656 23.297 1 93.69 131 GLN B C 1
ATOM 2647 O O . GLN B 1 131 ? 16.719 9.562 22.828 1 93.69 131 GLN B O 1
ATOM 2652 N N . ALA B 1 132 ? 15.391 11.297 22.938 1 94.81 132 ALA B N 1
ATOM 2653 C CA . ALA B 1 132 ? 14.422 10.68 22.031 1 94.81 132 ALA B CA 1
ATOM 2654 C C . ALA B 1 132 ? 15.062 10.367 20.672 1 94.81 132 ALA B C 1
ATOM 2656 O O . ALA B 1 132 ? 14.828 9.305 20.094 1 94.81 132 ALA B O 1
ATOM 2657 N N . LEU B 1 133 ? 15.836 11.289 20.234 1 94.94 133 LEU B N 1
ATOM 2658 C CA . LEU B 1 133 ? 16.469 11.109 18.938 1 94.94 133 LEU B CA 1
ATOM 2659 C C . LEU B 1 133 ? 17.391 9.906 18.938 1 94.94 133 LEU B C 1
ATOM 2661 O O . LEU B 1 133 ? 17.422 9.133 17.984 1 94.94 133 LEU B O 1
ATOM 2665 N N . LEU B 1 134 ? 18.109 9.711 19.953 1 96.38 134 LEU B N 1
ATOM 2666 C CA . LEU B 1 134 ? 19.016 8.562 20.078 1 96.38 134 LEU B CA 1
ATOM 2667 C C . LEU B 1 134 ? 18.219 7.262 20.109 1 96.38 134 LEU B C 1
ATOM 2669 O O . LEU B 1 134 ? 18.656 6.258 19.531 1 96.38 134 LEU B O 1
ATOM 2673 N N . THR B 1 135 ? 17.125 7.309 20.828 1 97.12 135 THR B N 1
ATOM 2674 C CA . THR B 1 135 ? 16.266 6.133 20.891 1 97.12 135 THR B CA 1
ATOM 2675 C C . THR B 1 135 ? 15.727 5.781 19.5 1 97.12 135 THR B C 1
ATOM 2677 O O . THR B 1 135 ? 15.711 4.609 19.109 1 97.12 135 THR B O 1
ATOM 2680 N N . VAL B 1 136 ? 15.297 6.758 18.719 1 97.69 136 VAL B N 1
ATOM 2681 C CA . VAL B 1 136 ? 14.805 6.539 17.375 1 97.69 136 VAL B CA 1
ATOM 2682 C C . VAL B 1 136 ? 15.906 5.922 16.516 1 97.69 136 VAL B C 1
ATOM 2684 O O . VAL B 1 136 ? 15.672 4.949 15.789 1 97.69 136 VAL B O 1
ATOM 2687 N N . ASP B 1 137 ? 17.062 6.449 16.641 1 97.56 137 ASP B N 1
ATOM 2688 C CA . ASP B 1 137 ? 18.188 5.957 15.844 1 97.56 137 ASP B CA 1
ATOM 2689 C C . ASP B 1 137 ? 18.469 4.488 16.156 1 97.56 137 ASP B C 1
ATOM 2691 O O . ASP B 1 137 ? 18.734 3.701 15.242 1 97.56 137 ASP B O 1
ATOM 2695 N N . ARG B 1 138 ? 18.406 4.172 17.359 1 98.19 138 ARG B N 1
ATOM 2696 C CA . ARG B 1 138 ? 18.641 2.791 17.781 1 98.19 138 ARG B CA 1
ATOM 2697 C C . ARG B 1 138 ? 17.578 1.859 17.203 1 98.19 138 ARG B C 1
ATOM 2699 O O . ARG B 1 138 ? 17.906 0.776 16.703 1 98.19 138 ARG B O 1
ATOM 2706 N N . LEU B 1 139 ? 16.391 2.273 17.281 1 98.31 139 LEU B N 1
ATOM 2707 C CA . LEU B 1 139 ? 15.297 1.454 16.781 1 98.31 139 LEU B CA 1
ATOM 2708 C C . LEU B 1 139 ? 15.383 1.318 15.258 1 98.31 139 LEU B C 1
ATOM 2710 O O . LEU B 1 139 ? 15.125 0.244 14.711 1 98.31 139 LEU B O 1
ATOM 2714 N N . VAL B 1 140 ? 15.703 2.371 14.578 1 98.44 140 VAL B N 1
ATOM 2715 C CA . VAL B 1 140 ? 15.867 2.365 13.125 1 98.44 140 VAL B CA 1
ATOM 2716 C C . VAL B 1 140 ? 16.938 1.348 12.727 1 98.44 140 VAL B C 1
ATOM 2718 O O . VAL B 1 140 ? 16.734 0.56 11.805 1 98.44 140 VAL B O 1
ATOM 2721 N N . ALA B 1 141 ? 17.953 1.375 13.461 1 98.31 141 ALA B N 1
ATOM 2722 C CA . ALA B 1 141 ? 19.031 0.428 13.195 1 98.31 141 ALA B CA 1
ATOM 2723 C C . ALA B 1 141 ? 18.594 -1.003 13.484 1 98.31 141 ALA B C 1
ATOM 2725 O O . ALA B 1 141 ? 18.844 -1.913 12.688 1 98.31 141 ALA B O 1
ATOM 2726 N N . GLN B 1 142 ? 17.906 -1.221 14.523 1 98.44 142 GLN B N 1
ATOM 2727 C CA . GLN B 1 142 ? 17.5 -2.545 14.969 1 98.44 142 GLN B CA 1
ATOM 2728 C C . GLN B 1 142 ? 16.516 -3.18 13.984 1 98.44 142 GLN B C 1
ATOM 2730 O O . GLN B 1 142 ? 16.562 -4.391 13.758 1 98.44 142 GLN B O 1
ATOM 2735 N N . PHE B 1 143 ? 15.703 -2.406 13.383 1 98.38 143 PHE B N 1
ATOM 2736 C CA . PHE B 1 143 ? 14.641 -2.93 12.531 1 98.38 143 PHE B CA 1
ATOM 2737 C C . PHE B 1 143 ? 15 -2.766 11.062 1 98.38 143 PHE B C 1
ATOM 2739 O O . PHE B 1 143 ? 14.203 -3.105 10.18 1 98.38 143 PHE B O 1
ATOM 2746 N N . ASN B 1 144 ? 16.125 -2.217 10.75 1 97.44 144 ASN B N 1
ATOM 2747 C CA . ASN B 1 144 ? 16.562 -1.919 9.391 1 97.44 144 ASN B CA 1
ATOM 2748 C C . ASN B 1 144 ? 15.625 -0.934 8.703 1 97.44 144 ASN B C 1
ATOM 2750 O O . ASN B 1 144 ? 15.258 -1.128 7.543 1 97.44 144 ASN B O 1
ATOM 2754 N N . ALA B 1 145 ? 15.148 0.006 9.547 1 98.44 145 ALA B N 1
ATOM 2755 C CA . ALA B 1 145 ? 14.328 1.104 9.031 1 98.44 145 ALA B CA 1
ATOM 2756 C C . ALA B 1 145 ? 15.203 2.25 8.531 1 98.44 145 ALA B C 1
ATOM 2758 O O . ALA B 1 145 ? 16.422 2.113 8.438 1 98.44 145 ALA B O 1
ATOM 2759 N N . THR B 1 146 ? 14.539 3.316 8.008 1 97.81 146 THR B N 1
ATOM 2760 C CA . THR B 1 146 ? 15.25 4.48 7.5 1 97.81 146 THR B CA 1
ATOM 2761 C C . THR B 1 146 ? 14.617 5.773 8.016 1 97.81 146 THR B C 1
ATOM 2763 O O . THR B 1 146 ? 13.391 5.859 8.148 1 97.81 146 THR B O 1
ATOM 2766 N N . VAL B 1 147 ? 15.43 6.773 8.312 1 97.94 147 VAL B N 1
ATOM 2767 C CA . VAL B 1 147 ? 14.938 8.109 8.617 1 97.94 147 VAL B CA 1
ATOM 2768 C C . VAL B 1 147 ? 14.703 8.891 7.328 1 97.94 147 VAL B C 1
ATOM 2770 O O . VAL B 1 147 ? 15.609 9.023 6.504 1 97.94 147 VAL B O 1
ATOM 2773 N N . VAL B 1 148 ? 13.539 9.406 7.133 1 96.81 148 VAL B N 1
ATOM 2774 C CA . VAL B 1 148 ? 13.164 10.07 5.891 1 96.81 148 VAL B CA 1
ATOM 2775 C C . VAL B 1 148 ? 13.32 11.586 6.043 1 96.81 148 VAL B C 1
ATOM 2777 O O . VAL B 1 148 ? 13.664 12.281 5.086 1 96.81 148 VAL B O 1
ATOM 2780 N N . ASP B 1 149 ? 12.922 12.062 7.191 1 95.62 149 ASP B N 1
ATOM 2781 C CA . ASP B 1 149 ? 12.961 13.492 7.492 1 95.62 149 ASP B CA 1
ATOM 2782 C C . ASP B 1 149 ? 13.07 13.734 9 1 95.62 149 ASP B C 1
ATOM 2784 O O . ASP B 1 149 ? 12.562 12.945 9.797 1 95.62 149 ASP B O 1
ATOM 2788 N N . THR B 1 150 ? 13.82 14.773 9.328 1 95.38 150 THR B N 1
ATOM 2789 C CA . THR B 1 150 ? 13.945 15.125 10.742 1 95.38 150 THR B CA 1
ATOM 2790 C C . THR B 1 150 ? 13.891 16.641 10.938 1 95.38 150 THR B C 1
ATOM 2792 O O . THR B 1 150 ? 14.594 17.375 10.242 1 95.38 150 THR B O 1
ATOM 2795 N N . SER B 1 151 ? 13 17.047 11.727 1 92.88 151 SER B N 1
ATOM 2796 C CA . SER B 1 151 ? 12.969 18.422 12.195 1 92.88 151 SER B CA 1
ATOM 2797 C C . SER B 1 151 ? 13.414 18.531 13.648 1 92.88 151 SER B C 1
ATOM 2799 O O . SER B 1 151 ? 13.945 17.562 14.211 1 92.88 151 SER B O 1
ATOM 2801 N N . THR B 1 152 ? 13.203 19.719 14.227 1 92.12 152 THR B N 1
ATOM 2802 C CA . THR B 1 152 ? 13.602 19.938 15.609 1 92.12 152 THR B CA 1
ATOM 2803 C C . THR B 1 152 ? 12.625 19.25 16.562 1 92.12 152 THR B C 1
ATOM 2805 O O . THR B 1 152 ? 12.984 18.906 17.688 1 92.12 152 THR B O 1
ATOM 2808 N N . THR B 1 153 ? 11.43 18.969 16.078 1 93.62 153 THR B N 1
ATOM 2809 C CA . THR B 1 153 ? 10.406 18.516 17.016 1 93.62 153 THR B CA 1
ATOM 2810 C C . THR B 1 153 ? 9.953 17.094 16.672 1 93.62 153 THR B C 1
ATOM 2812 O O . THR B 1 153 ? 9.312 16.438 17.5 1 93.62 153 THR B O 1
ATOM 2815 N N . GLN B 1 154 ? 10.266 16.672 15.461 1 95.25 154 GLN B N 1
ATOM 2816 C CA . GLN B 1 154 ? 9.781 15.352 15.062 1 95.25 154 GLN B CA 1
ATOM 2817 C C . GLN B 1 154 ? 10.68 14.727 14 1 95.25 154 GLN B C 1
ATOM 2819 O O . GLN B 1 154 ? 11.477 15.422 13.367 1 95.25 154 GLN B O 1
ATOM 2824 N N . THR B 1 155 ? 10.578 13.492 13.898 1 96.94 155 THR B N 1
ATOM 2825 C CA . THR B 1 155 ? 11.289 12.742 12.867 1 96.94 155 THR B CA 1
ATOM 2826 C C . THR B 1 155 ? 10.352 11.766 12.164 1 96.94 155 THR B C 1
ATOM 2828 O O . THR B 1 155 ? 9.438 11.219 12.789 1 96.94 155 THR B O 1
ATOM 2831 N N . MET B 1 156 ? 10.492 11.656 10.859 1 97.94 156 MET B N 1
ATOM 2832 C CA . MET B 1 156 ? 9.734 10.688 10.07 1 97.94 156 MET B CA 1
ATOM 2833 C C . MET B 1 156 ? 10.594 9.477 9.734 1 97.94 156 MET B C 1
ATOM 2835 O O . MET B 1 156 ? 11.711 9.617 9.227 1 97.94 156 MET B O 1
ATOM 2839 N N . VAL B 1 157 ? 10.047 8.266 9.992 1 98.44 157 VAL B N 1
ATOM 2840 C CA . VAL B 1 157 ? 10.781 7.031 9.711 1 98.44 157 VAL B CA 1
ATOM 2841 C C . VAL B 1 157 ? 9.984 6.172 8.734 1 98.44 157 VAL B C 1
ATOM 2843 O O . VAL B 1 157 ? 8.773 6.332 8.602 1 98.44 157 VAL B O 1
ATOM 2846 N N . GLN B 1 158 ? 10.672 5.355 7.988 1 98.75 158 GLN B N 1
ATOM 2847 C CA . GLN B 1 158 ? 10.117 4.43 7 1 98.75 158 GLN B CA 1
ATOM 2848 C C . GLN B 1 158 ? 10.602 3.004 7.258 1 98.75 158 GLN B C 1
ATOM 2850 O O . GLN B 1 158 ? 11.766 2.787 7.59 1 98.75 158 GLN B O 1
ATOM 2855 N N . LEU B 1 159 ? 9.727 2.066 7.121 1 98.75 159 LEU B N 1
ATOM 2856 C CA . LEU B 1 159 ? 10.078 0.655 7.211 1 98.75 159 LEU B CA 1
ATOM 2857 C C . LEU B 1 159 ? 9.289 -0.172 6.207 1 98.75 159 LEU B C 1
ATOM 2859 O O . LEU B 1 159 ? 8.078 0.021 6.051 1 98.75 159 LEU B O 1
ATOM 2863 N N . THR B 1 160 ? 9.898 -0.969 5.43 1 98.69 160 THR B N 1
ATOM 2864 C CA . THR B 1 160 ? 9.273 -2.045 4.664 1 98.69 160 THR B CA 1
ATOM 2865 C C . THR B 1 160 ? 9.695 -3.408 5.207 1 98.69 160 THR B C 1
ATOM 2867 O O . THR B 1 160 ? 10.883 -3.75 5.191 1 98.69 160 THR B O 1
ATOM 2870 N N . ALA B 1 161 ? 8.812 -4.164 5.664 1 98.44 161 ALA B N 1
ATOM 2871 C CA . ALA B 1 161 ? 9.07 -5.469 6.266 1 98.44 161 ALA B CA 1
ATOM 2872 C C . ALA B 1 161 ? 7.805 -6.32 6.293 1 98.44 161 ALA B C 1
ATOM 2874 O O . ALA B 1 161 ? 6.801 -5.969 5.668 1 98.44 161 ALA B O 1
ATOM 2875 N N . SER B 1 162 ? 7.902 -7.484 6.879 1 97.31 162 SER B N 1
ATOM 2876 C CA . SER B 1 162 ? 6.695 -8.273 7.086 1 97.31 162 SER B CA 1
ATOM 2877 C C . SER B 1 162 ? 5.695 -7.539 7.969 1 97.31 162 SER B C 1
ATOM 2879 O O . SER B 1 162 ? 6.082 -6.703 8.789 1 97.31 162 SER B O 1
ATOM 2881 N N . PRO B 1 163 ? 4.426 -7.832 7.766 1 96.81 163 PRO B N 1
ATOM 2882 C CA . PRO B 1 163 ? 3.43 -7.156 8.602 1 96.81 163 PRO B CA 1
ATOM 2883 C C . PRO B 1 163 ? 3.719 -7.305 10.094 1 96.81 163 PRO B C 1
ATOM 2885 O O . PRO B 1 163 ? 3.549 -6.348 10.859 1 96.81 163 PRO B O 1
ATOM 2888 N N . THR B 1 164 ? 4.195 -8.43 10.523 1 96.69 164 THR B N 1
ATOM 2889 C CA . THR B 1 164 ? 4.504 -8.68 11.93 1 96.69 164 THR B CA 1
ATOM 2890 C C . THR B 1 164 ? 5.66 -7.793 12.391 1 96.69 164 THR B C 1
ATOM 2892 O O . THR B 1 164 ? 5.609 -7.219 13.477 1 96.69 164 THR B O 1
ATOM 2895 N N . ASP B 1 165 ? 6.652 -7.68 11.555 1 98.06 165 ASP B N 1
ATOM 2896 C CA . ASP B 1 165 ? 7.797 -6.84 11.898 1 98.06 165 ASP B CA 1
ATOM 2897 C C . ASP B 1 165 ? 7.402 -5.367 11.938 1 98.06 165 ASP B C 1
ATOM 2899 O O . ASP B 1 165 ? 7.906 -4.605 12.766 1 98.06 165 ASP B O 1
ATOM 2903 N N . VAL B 1 166 ? 6.531 -4.984 11.07 1 98.12 166 VAL B N 1
ATOM 2904 C CA . VAL B 1 166 ? 6.055 -3.605 11.055 1 98.12 166 VAL B CA 1
ATOM 2905 C C . VAL B 1 166 ? 5.285 -3.314 12.344 1 98.12 166 VAL B C 1
ATOM 2907 O O . VAL B 1 166 ? 5.473 -2.264 12.961 1 98.12 166 VAL B O 1
ATOM 2910 N N . ASP B 1 167 ? 4.48 -4.23 12.766 1 97 167 ASP B N 1
ATOM 2911 C CA . ASP B 1 167 ? 3.764 -4.086 14.031 1 97 167 ASP B CA 1
ATOM 2912 C C . ASP B 1 167 ? 4.734 -3.947 15.203 1 97 167 ASP B C 1
ATOM 2914 O O . ASP B 1 167 ? 4.543 -3.1 16.078 1 97 167 ASP B O 1
ATOM 2918 N N . ALA B 1 168 ? 5.734 -4.762 15.195 1 98.38 168 ALA B N 1
ATOM 2919 C CA . ALA B 1 168 ? 6.734 -4.746 16.266 1 98.38 168 ALA B CA 1
ATOM 2920 C C . ALA B 1 168 ? 7.457 -3.402 16.312 1 98.38 168 ALA B C 1
ATOM 2922 O O . ALA B 1 168 ? 7.707 -2.865 17.391 1 98.38 168 ALA B O 1
ATOM 2923 N N . PHE B 1 169 ? 7.777 -2.947 15.18 1 98.56 169 PHE B N 1
ATOM 2924 C CA . PHE B 1 169 ? 8.461 -1.663 15.094 1 98.56 169 PHE B CA 1
ATOM 2925 C C . PHE B 1 169 ? 7.582 -0.545 15.641 1 98.56 169 PHE B C 1
ATOM 2927 O O . PHE B 1 169 ? 8.031 0.274 16.438 1 98.56 169 PHE B O 1
ATOM 2934 N N . LEU B 1 170 ? 6.336 -0.512 15.227 1 97.19 170 LEU B N 1
ATOM 2935 C CA . LEU B 1 170 ? 5.391 0.501 15.68 1 97.19 170 LEU B CA 1
ATOM 2936 C C . LEU B 1 170 ? 5.207 0.429 17.188 1 97.19 170 LEU B C 1
ATOM 2938 O O . LEU B 1 170 ? 5.137 1.461 17.859 1 97.19 170 LEU B O 1
ATOM 2942 N N . HIS B 1 171 ? 5.137 -0.778 17.656 1 97.19 171 HIS B N 1
ATOM 2943 C CA . HIS B 1 171 ? 5.027 -0.97 19.094 1 97.19 171 HIS B CA 1
ATOM 2944 C C . HIS B 1 171 ? 6.246 -0.408 19.828 1 97.19 171 HIS B C 1
ATOM 2946 O O . HIS B 1 171 ? 6.109 0.272 20.844 1 97.19 171 HIS B O 1
ATOM 2952 N N . ALA B 1 172 ? 7.379 -0.657 19.281 1 97.75 172 ALA B N 1
ATOM 2953 C CA . ALA B 1 172 ? 8.625 -0.183 19.891 1 97.75 172 ALA B CA 1
ATOM 2954 C C . ALA B 1 172 ? 8.695 1.341 19.859 1 97.75 172 ALA B C 1
ATOM 2956 O O . ALA B 1 172 ? 9.32 1.949 20.734 1 97.75 172 ALA B O 1
ATOM 2957 N N . LEU B 1 173 ? 8.062 1.986 18.922 1 97.12 173 LEU B N 1
ATOM 2958 C CA . LEU B 1 173 ? 8.062 3.439 18.797 1 97.12 173 LEU B CA 1
ATOM 2959 C C . LEU B 1 173 ? 7.078 4.062 19.781 1 97.12 173 LEU B C 1
ATOM 2961 O O . LEU B 1 173 ? 7.137 5.266 20.047 1 97.12 173 LEU B O 1
ATOM 2965 N N . GLY B 1 174 ? 6.211 3.32 20.297 1 94.62 174 GLY B N 1
ATOM 2966 C CA . GLY B 1 174 ? 5.105 3.764 21.125 1 94.62 174 GLY B CA 1
ATOM 2967 C C . GLY B 1 174 ? 5.531 4.727 22.219 1 94.62 174 GLY B C 1
ATOM 2968 O O . GLY B 1 174 ? 5 5.832 22.328 1 94.62 174 GLY B O 1
ATOM 2969 N N . PRO B 1 175 ? 6.512 4.383 23.016 1 93.44 175 PRO B N 1
ATOM 2970 C CA . PRO B 1 175 ? 6.926 5.211 24.141 1 93.44 175 PRO B CA 1
ATOM 2971 C C . PRO B 1 175 ? 7.406 6.598 23.719 1 93.44 175 PRO B C 1
ATOM 2973 O O . PRO B 1 175 ? 7.418 7.527 24.531 1 93.44 175 PRO B O 1
ATOM 2976 N N . LEU B 1 176 ? 7.832 6.777 22.531 1 94.19 176 LEU B N 1
ATOM 2977 C CA . LEU B 1 176 ? 8.328 8.055 22.031 1 94.19 176 LEU B CA 1
ATOM 2978 C C . LEU B 1 176 ? 7.18 8.984 21.672 1 94.19 176 LEU B C 1
ATOM 2980 O O . LEU B 1 176 ? 7.371 10.203 21.578 1 94.19 176 LEU B O 1
ATOM 2984 N N . GLY B 1 177 ? 5.977 8.398 21.438 1 93.81 177 GLY B N 1
ATOM 2985 C CA . GLY B 1 177 ? 4.859 9.195 20.969 1 93.81 177 GLY B CA 1
ATOM 2986 C C . GLY B 1 177 ? 4.77 9.242 19.453 1 93.81 177 GLY B C 1
ATOM 2987 O O . GLY B 1 177 ? 5.387 10.094 18.812 1 93.81 177 GLY B O 1
ATOM 2988 N N . VAL B 1 178 ? 3.963 8.469 18.938 1 95.06 178 VAL B N 1
ATOM 2989 C CA . VAL B 1 178 ? 3.729 8.414 17.5 1 95.06 178 VAL B CA 1
ATOM 2990 C C . VAL B 1 178 ? 2.676 9.445 17.109 1 95.06 178 VAL B C 1
ATOM 2992 O O . VAL B 1 178 ? 1.55 9.414 17.609 1 95.06 178 VAL B O 1
ATOM 2995 N N . LEU B 1 179 ? 3.068 10.328 16.219 1 94.06 179 LEU B N 1
ATOM 2996 C CA . LEU B 1 179 ? 2.209 11.453 15.867 1 94.06 179 LEU B CA 1
ATOM 2997 C C . LEU B 1 179 ? 1.292 11.086 14.703 1 94.06 179 LEU B C 1
ATOM 2999 O O . LEU B 1 179 ? 0.147 11.539 14.648 1 94.06 179 LEU B O 1
ATOM 3003 N N . GLU B 1 180 ? 1.809 10.359 13.797 1 95.25 180 GLU B N 1
ATOM 3004 C CA . GLU B 1 180 ? 1.081 9.977 12.594 1 95.25 180 GLU B CA 1
ATOM 3005 C C . GLU B 1 180 ? 1.624 8.68 12 1 95.25 180 GLU B C 1
ATOM 3007 O O . GLU B 1 180 ? 2.826 8.414 12.07 1 95.25 180 GLU B O 1
ATOM 3012 N N . VAL B 1 181 ? 0.732 7.883 11.5 1 97.06 181 VAL B N 1
ATOM 3013 C CA . VAL B 1 181 ? 1.096 6.602 10.906 1 97.06 181 VAL B CA 1
ATOM 3014 C C . VAL B 1 181 ? 0.34 6.406 9.594 1 97.06 181 VAL B C 1
ATOM 3016 O O . VAL B 1 181 ? -0.838 6.754 9.492 1 97.06 181 VAL B O 1
ATOM 3019 N N . HIS B 1 182 ? 1.007 5.93 8.594 1 97.69 182 HIS B N 1
ATOM 3020 C CA . HIS B 1 182 ? 0.395 5.469 7.355 1 97.69 182 HIS B CA 1
ATOM 3021 C C . HIS B 1 182 ? 1.046 4.18 6.867 1 97.69 182 HIS B C 1
ATOM 3023 O O . HIS B 1 182 ? 2.262 4.137 6.66 1 97.69 182 HIS B O 1
ATOM 3029 N N . ARG B 1 183 ? 0.284 3.188 6.676 1 97.75 183 ARG B N 1
ATOM 3030 C CA . ARG B 1 183 ? 0.754 1.901 6.172 1 97.75 183 ARG B CA 1
ATOM 3031 C C . ARG B 1 183 ? 0.165 1.603 4.797 1 97.75 183 ARG B C 1
ATOM 3033 O O . ARG B 1 183 ? -0.924 2.076 4.465 1 97.75 183 ARG B O 1
ATOM 3040 N N . SER B 1 184 ? 0.836 0.844 4.039 1 97.94 184 SER B N 1
ATOM 3041 C CA . SER B 1 184 ? 0.378 0.538 2.686 1 97.94 184 SER B CA 1
ATOM 3042 C C . SER B 1 184 ? -0.662 -0.578 2.693 1 97.94 184 SER B C 1
ATOM 3044 O O . SER B 1 184 ? -1.389 -0.764 1.716 1 97.94 184 SER B O 1
ATOM 3046 N N . GLY B 1 185 ? -0.729 -1.332 3.711 1 96.88 185 GLY B N 1
ATOM 3047 C CA . GLY B 1 185 ? -1.353 -2.643 3.619 1 96.88 185 GLY B CA 1
ATOM 3048 C C . GLY B 1 185 ? -0.41 -3.719 3.115 1 96.88 185 GLY B C 1
ATOM 3049 O O . GLY B 1 185 ? 0.744 -3.436 2.787 1 96.88 185 GLY B O 1
ATOM 3050 N N . VAL B 1 186 ? -0.938 -4.902 3.031 1 97.75 186 VAL B N 1
ATOM 3051 C CA . VAL B 1 186 ? -0.067 -6.047 2.787 1 97.75 186 VAL B CA 1
ATOM 3052 C C . VAL B 1 186 ? 0.031 -6.312 1.286 1 97.75 186 VAL B C 1
ATOM 3054 O O . VAL B 1 186 ? -0.963 -6.66 0.644 1 97.75 186 VAL B O 1
ATOM 3057 N N . VAL B 1 187 ? 1.188 -6.121 0.713 1 98.19 187 VAL B N 1
ATOM 3058 C CA . VAL B 1 187 ? 1.53 -6.551 -0.638 1 98.19 187 VAL B CA 1
ATOM 3059 C C . VAL B 1 187 ? 2.074 -7.98 -0.602 1 98.19 187 VAL B C 1
ATOM 3061 O O . VAL B 1 187 ? 3.082 -8.25 0.055 1 98.19 187 VAL B O 1
ATOM 3064 N N . ALA B 1 188 ? 1.419 -8.875 -1.264 1 97.75 188 ALA B N 1
ATOM 3065 C CA . ALA B 1 188 ? 1.773 -10.281 -1.137 1 97.75 188 ALA B CA 1
ATOM 3066 C C . ALA B 1 188 ? 2.002 -10.914 -2.506 1 97.75 188 ALA B C 1
ATOM 3068 O O . ALA B 1 188 ? 1.319 -10.578 -3.475 1 97.75 188 ALA B O 1
ATOM 3069 N N . MET B 1 189 ? 2.965 -11.844 -2.533 1 96.62 189 MET B N 1
ATOM 3070 C CA . MET B 1 189 ? 3.293 -12.547 -3.77 1 96.62 189 MET B CA 1
ATOM 3071 C C . MET B 1 189 ? 3.867 -13.93 -3.475 1 96.62 189 MET B C 1
ATOM 3073 O O . MET B 1 189 ? 4.672 -14.094 -2.555 1 96.62 189 MET B O 1
ATOM 3077 N N . ASP B 1 190 ? 3.369 -14.852 -4.172 1 94.81 190 ASP B N 1
ATOM 3078 C CA . ASP B 1 190 ? 3.916 -16.203 -4.074 1 94.81 190 ASP B CA 1
ATOM 3079 C C . ASP B 1 190 ? 5.273 -16.297 -4.762 1 94.81 190 ASP B C 1
ATOM 3081 O O . ASP B 1 190 ? 5.461 -15.758 -5.859 1 94.81 190 ASP B O 1
ATOM 3085 N N . LYS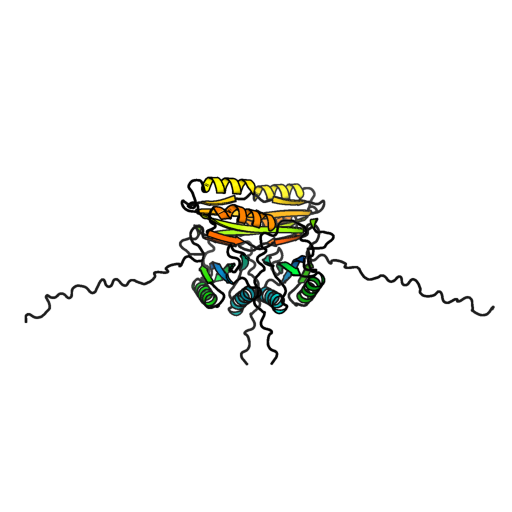 B 1 191 ? 6.238 -16.969 -4.199 1 92.19 191 LYS B N 1
ATOM 3086 C CA . LYS B 1 191 ? 7.605 -17.062 -4.703 1 92.19 191 LYS B CA 1
ATOM 3087 C C . LYS B 1 191 ? 7.656 -17.828 -6.027 1 92.19 191 LYS B C 1
ATOM 3089 O O . LYS B 1 191 ? 8.484 -17.531 -6.887 1 92.19 191 LYS B O 1
ATOM 3094 N N . GLU B 1 192 ? 6.77 -18.719 -6.188 1 85.94 192 GLU B N 1
ATOM 3095 C CA . GLU B 1 192 ? 6.895 -19.641 -7.312 1 85.94 192 GLU B CA 1
ATOM 3096 C C . GLU B 1 192 ? 5.75 -19.469 -8.305 1 85.94 192 GLU B C 1
ATOM 3098 O O . GLU B 1 192 ? 5.969 -19.438 -9.516 1 85.94 192 GLU B O 1
ATOM 3103 N N . GLN B 1 193 ? 4.578 -19.219 -7.762 1 80.56 193 GLN B N 1
ATOM 3104 C CA . GLN B 1 193 ? 3.391 -19.219 -8.609 1 80.56 193 GLN B CA 1
ATOM 3105 C C . GLN B 1 193 ? 2.9 -17.797 -8.867 1 80.56 193 GLN B C 1
ATOM 3107 O O . GLN B 1 193 ? 2.938 -16.953 -7.98 1 80.56 193 GLN B O 1
ATOM 3112 N N . ALA B 1 194 ? 2.521 -17.641 -10.133 1 83.25 194 ALA B N 1
ATOM 3113 C CA . ALA B 1 194 ? 1.835 -16.391 -10.461 1 83.25 194 ALA B CA 1
ATOM 3114 C C . ALA B 1 194 ? 0.337 -16.516 -10.195 1 83.25 194 ALA B C 1
ATOM 3116 O O . ALA B 1 194 ? -0.205 -17.609 -10.109 1 83.25 194 ALA B O 1
ATOM 3117 N N . VAL B 1 195 ? -0.29 -15.414 -10.047 1 83.19 195 VAL B N 1
ATOM 3118 C CA . VAL B 1 195 ? -1.726 -15.375 -9.797 1 83.19 195 VAL B CA 1
ATOM 3119 C C . VAL B 1 195 ? -2.473 -16.078 -10.922 1 83.19 195 VAL B C 1
ATOM 3121 O O . VAL B 1 195 ? -3.527 -16.672 -10.703 1 83.19 195 VAL B O 1
ATOM 3124 N N . THR B 1 196 ? -1.856 -16.016 -12.102 1 83.5 196 THR B N 1
ATOM 3125 C CA . THR B 1 196 ? -2.506 -16.562 -13.289 1 83.5 196 THR B CA 1
ATOM 3126 C C . THR B 1 196 ? -2.283 -18.062 -13.375 1 83.5 196 THR B C 1
ATOM 3128 O O . THR B 1 196 ? -2.926 -18.75 -14.18 1 83.5 196 THR B O 1
ATOM 3131 N N . ASP B 1 197 ? -1.291 -18.547 -12.641 1 83.19 197 ASP B N 1
ATOM 3132 C CA . ASP B 1 197 ? -1.017 -19.984 -12.711 1 83.19 197 ASP B CA 1
ATOM 3133 C C . ASP B 1 197 ? -2.178 -20.797 -12.133 1 83.19 197 ASP B C 1
ATOM 3135 O O . ASP B 1 197 ? -2.734 -20.438 -11.094 1 83.19 197 ASP B O 1
ATOM 3139 N N . ARG B 1 198 ? -2.867 -21.578 -13.016 1 63.62 198 ARG B N 1
ATOM 3140 C CA . ARG B 1 198 ? -4 -22.391 -12.594 1 63.62 198 ARG B CA 1
ATOM 3141 C C . ARG B 1 198 ? -3.592 -23.375 -11.492 1 63.62 198 ARG B C 1
ATOM 3143 O O . ARG B 1 198 ? -2.512 -23.969 -11.547 1 63.62 198 ARG B O 1
ATOM 3150 N N . THR B 1 199 ? -4.008 -23.172 -10.312 1 51.91 199 THR B N 1
ATOM 3151 C CA . THR B 1 199 ? -3.865 -24.281 -9.383 1 51.91 199 THR B CA 1
ATOM 3152 C C . THR B 1 199 ? -4.633 -25.5 -9.875 1 51.91 199 THR B C 1
ATOM 3154 O O . THR B 1 199 ? -5.844 -25.438 -10.086 1 51.91 199 THR B O 1
ATOM 3157 N N . LEU B 1 200 ? -4.109 -26.375 -10.633 1 36.47 200 LEU B N 1
ATOM 3158 C CA . LEU B 1 200 ? -4.746 -27.656 -10.914 1 36.47 200 LEU B CA 1
ATOM 3159 C C . LEU B 1 200 ? -5.273 -28.297 -9.625 1 36.47 200 LEU B C 1
ATOM 3161 O O . LEU B 1 200 ? -4.492 -28.703 -8.766 1 36.47 200 LEU B O 1
ATOM 3165 N N . ASN B 1 201 ? -6.102 -27.656 -8.953 1 37.19 201 ASN B N 1
ATOM 3166 C CA . ASN B 1 201 ? -6.785 -28.578 -8.055 1 37.19 201 ASN B CA 1
ATOM 3167 C C . ASN B 1 201 ? -7.203 -29.859 -8.773 1 37.19 201 ASN B C 1
ATOM 3169 O O . ASN B 1 201 ? -8.172 -29.859 -9.531 1 37.19 201 ASN B O 1
ATOM 3173 N N . PHE B 1 202 ? -6.25 -30.578 -9.352 1 31.64 202 PHE B N 1
ATOM 3174 C CA . PHE B 1 202 ? -6.504 -31.938 -9.773 1 31.64 202 PHE B CA 1
ATOM 3175 C C . PHE B 1 202 ? -7.219 -32.719 -8.68 1 31.64 202 PHE B C 1
ATOM 3177 O O . PHE B 1 202 ? -6.684 -33.719 -8.164 1 31.64 202 PHE B O 1
ATOM 3184 N N . ALA B 1 203 ? -7.98 -32.25 -7.863 1 32.09 203 ALA B N 1
ATOM 3185 C CA . ALA B 1 203 ? -8.68 -33.344 -7.195 1 32.09 203 ALA B CA 1
ATOM 3186 C C . ALA B 1 203 ? -9.453 -34.188 -8.195 1 32.09 203 ALA B C 1
ATOM 3188 O O . ALA B 1 203 ? -10.688 -34.188 -8.203 1 32.09 203 ALA B O 1
ATOM 3189 N N . PHE B 1 204 ? -9.305 -33.969 -9.547 1 28.91 204 PHE B N 1
ATOM 3190 C CA . PHE B 1 204 ? -10.039 -35.062 -10.156 1 28.91 204 PHE B CA 1
ATOM 3191 C C . PHE B 1 204 ? -9.562 -36.406 -9.594 1 28.91 204 PHE B C 1
ATOM 3193 O O . PHE B 1 204 ? -8.367 -36.719 -9.625 1 28.91 204 PHE B O 1
ATOM 3200 N N . ASP B 1 205 ? -10.156 -36.781 -8.531 1 28.39 205 ASP B N 1
ATOM 3201 C CA . ASP B 1 205 ? -10.148 -38.188 -8.148 1 28.39 205 ASP B CA 1
ATOM 3202 C C . ASP B 1 205 ? -10.109 -39.094 -9.383 1 28.39 205 ASP B C 1
ATOM 3204 O O . ASP B 1 205 ? -11.078 -39.156 -10.141 1 28.39 205 ASP B O 1
ATOM 3208 N N . ARG B 1 206 ? -9.133 -38.969 -10.25 1 29.28 206 ARG B N 1
ATOM 3209 C CA . ARG B 1 206 ? -8.875 -40.094 -11.125 1 29.28 206 ARG B CA 1
ATOM 3210 C C . ARG B 1 206 ? -9.18 -41.406 -10.414 1 29.28 206 ARG B C 1
ATOM 3212 O O . ARG B 1 206 ? -8.391 -41.844 -9.57 1 29.28 206 ARG B O 1
ATOM 3219 N N . HIS B 1 207 ? -10.453 -41.438 -9.898 1 28.53 207 HIS B N 1
ATOM 3220 C CA . HIS B 1 207 ? -10.867 -42.844 -9.672 1 28.53 207 HIS B CA 1
ATOM 3221 C C . HIS B 1 207 ? -10.289 -43.75 -10.727 1 28.53 207 HIS B C 1
ATOM 3223 O O . HIS B 1 207 ? -10.344 -43.469 -11.922 1 28.53 207 HIS B O 1
ATOM 3229 N N . HIS B 1 208 ? -9.219 -44.312 -10.398 1 27.41 208 HIS B N 1
ATOM 3230 C CA . HIS B 1 208 ? -8.523 -45.438 -11.008 1 27.41 208 HIS B CA 1
ATOM 3231 C C . HIS B 1 208 ? -9.5 -46.344 -11.742 1 27.41 208 HIS B C 1
ATOM 3233 O O . HIS B 1 208 ? -10.438 -46.906 -11.141 1 27.41 208 HIS B O 1
ATOM 3239 N N . PRO B 1 209 ? -9.891 -45.906 -13.07 1 32.34 209 PRO B N 1
ATOM 3240 C CA . PRO B 1 209 ? -10.594 -46.969 -13.758 1 32.34 209 PRO B CA 1
ATOM 3241 C C . PRO B 1 209 ? -10.062 -48.344 -13.375 1 32.34 209 PRO B C 1
ATOM 3243 O O . PRO B 1 209 ? -10.391 -49.344 -14.031 1 32.34 209 PRO B O 1
ATOM 3246 N N . GLY B 1 210 ? -9.062 -48.156 -12.359 1 27.75 210 GLY B N 1
ATOM 3247 C CA . GLY B 1 210 ? -8.422 -49.438 -12.219 1 27.75 210 GLY B CA 1
ATOM 3248 C C . GLY B 1 210 ? -9.414 -50.594 -12.219 1 27.75 210 GLY B C 1
ATOM 3249 O O . GLY B 1 210 ? -9.164 -51.625 -12.828 1 27.75 210 GLY B O 1
ATOM 3250 N N . ASP B 1 211 ? -10.297 -50.469 -11.18 1 25.91 211 ASP B N 1
ATOM 3251 C CA . ASP B 1 211 ? -10.672 -51.812 -10.727 1 25.91 211 ASP B CA 1
ATOM 3252 C C . ASP B 1 211 ? -11.672 -52.469 -11.68 1 25.91 211 ASP B C 1
ATOM 3254 O O . ASP B 1 211 ? -12.875 -52.531 -11.398 1 25.91 211 ASP B O 1
ATOM 3258 N N . MET B 1 212 ? -11.953 -51.75 -12.922 1 28.67 212 MET B N 1
ATOM 3259 C CA . MET B 1 212 ? -12.672 -52.719 -13.734 1 28.67 212 MET B CA 1
ATOM 3260 C C . MET B 1 212 ? -11.961 -54.062 -13.719 1 28.67 212 MET B C 1
ATOM 3262 O O . MET B 1 212 ? -10.953 -54.25 -14.406 1 28.67 212 MET B O 1
ATOM 3266 N N . ASP B 1 213 ? -11.523 -54.375 -12.578 1 27.19 213 ASP B N 1
ATOM 3267 C CA . ASP B 1 213 ? -10.906 -55.688 -12.367 1 27.19 213 ASP B CA 1
ATOM 3268 C C . ASP B 1 213 ? -11.516 -56.75 -13.281 1 27.19 213 ASP B C 1
ATOM 3270 O O . ASP B 1 213 ? -12.688 -56.656 -13.656 1 27.19 213 ASP B O 1
ATOM 3274 N N . ALA B 1 214 ? -10.688 -57.594 -13.945 1 32.81 214 ALA B N 1
ATOM 3275 C CA . ALA B 1 214 ? -10.664 -58.875 -14.664 1 32.81 214 ALA B CA 1
ATOM 3276 C C . ALA B 1 214 ? -11.781 -59.812 -14.188 1 32.81 214 ALA B C 1
ATOM 3278 O O . ALA B 1 214 ? -11.789 -60.219 -13.031 1 32.81 214 ALA B O 1
ATOM 3279 N N . VAL B 1 215 ? -13.023 -59.438 -14.578 1 31.14 215 VAL B N 1
ATOM 3280 C CA . VAL B 1 215 ? -14.109 -60.406 -14.492 1 31.14 215 VAL B CA 1
ATOM 3281 C C . VAL B 1 215 ? -13.547 -61.812 -14.602 1 31.14 215 VAL B C 1
ATOM 3283 O O . VAL B 1 215 ? -12.719 -62.094 -15.469 1 31.14 215 VAL B O 1
ATOM 3286 N N . ASP B 1 216 ? -13.289 -62.406 -13.453 1 30.48 216 ASP B N 1
ATOM 3287 C CA . ASP B 1 216 ? -12.875 -63.812 -13.406 1 30.48 216 ASP B CA 1
ATOM 3288 C C . ASP B 1 216 ? -13.594 -64.625 -14.469 1 30.48 216 ASP B C 1
ATOM 3290 O O . ASP B 1 216 ? -14.812 -64.875 -14.391 1 30.48 216 ASP B O 1
ATOM 3294 N N . SER B 1 217 ? -13.188 -64.375 -15.75 1 33.84 217 SER B N 1
ATOM 3295 C CA . SER B 1 217 ? -13.703 -65.125 -16.922 1 33.84 217 SER B CA 1
ATOM 3296 C C . SER B 1 217 ? -14 -66.562 -16.594 1 33.84 217 SER B C 1
ATOM 3298 O O . SER B 1 217 ? -14.508 -67.312 -17.438 1 33.84 217 SER B O 1
ATOM 3300 N N . THR B 1 218 ? -13.234 -67.062 -15.617 1 32.47 218 THR B N 1
ATOM 3301 C CA . THR B 1 218 ? -13.375 -68.5 -15.406 1 32.47 218 THR B CA 1
ATOM 3302 C C . THR B 1 218 ? -14.805 -68.875 -14.984 1 32.47 218 THR B C 1
ATOM 3304 O O . THR B 1 218 ? -15.18 -70 -14.945 1 32.47 218 THR B O 1
ATOM 3307 N N . MET B 1 219 ? -15.445 -67.75 -14.281 1 30.8 219 MET B N 1
ATOM 3308 C CA . MET B 1 219 ? -16.719 -68.188 -13.734 1 30.8 219 MET B CA 1
ATOM 3309 C C . MET B 1 219 ? -17.781 -68.25 -14.828 1 30.8 219 MET B C 1
ATOM 3311 O O . MET B 1 219 ? -18.984 -68.312 -14.531 1 30.8 219 MET B O 1
ATOM 3315 N N . LEU B 1 220 ? -17.406 -67.812 -15.938 1 30.17 220 LEU B N 1
ATOM 3316 C CA . LEU B 1 220 ? -18.328 -68 -17.047 1 30.17 220 LEU B CA 1
ATOM 3317 C C . LEU B 1 220 ? -18.719 -69.5 -17.172 1 30.17 220 LEU B C 1
ATOM 3319 O O . LEU B 1 220 ? -17.875 -70.375 -17.047 1 30.17 220 LEU B O 1
ATOM 3323 N N . PRO B 1 221 ? -19.969 -69.812 -16.844 1 33.38 221 PRO B N 1
ATOM 3324 C CA . PRO B 1 221 ? -20.344 -71.188 -17.016 1 33.38 221 PRO B CA 1
ATOM 3325 C C . PRO B 1 221 ? -19.859 -71.812 -18.344 1 33.38 221 PRO B C 1
ATOM 3327 O O . PRO B 1 221 ? -19.625 -71.062 -19.297 1 33.38 221 PRO B O 1
ATOM 3330 N N . PRO B 1 222 ? -19.156 -73 -18.375 1 36 222 PRO B N 1
ATOM 3331 C CA . PRO B 1 222 ? -18.828 -73.688 -19.594 1 36 222 PRO B CA 1
ATOM 3332 C C . PRO B 1 222 ? -19.953 -73.688 -20.641 1 36 222 PRO B C 1
ATOM 3334 O O . PRO B 1 222 ? -21.125 -73.875 -20.281 1 36 222 PRO B O 1
ATOM 3337 N N . GLY B 1 223 ? -20.016 -72.688 -21.531 1 23.86 223 GLY B N 1
ATOM 3338 C CA . GLY B 1 223 ? -20.828 -73.125 -22.656 1 23.86 223 GLY B CA 1
ATOM 3339 C C . GLY B 1 223 ? -20.25 -74.312 -23.359 1 23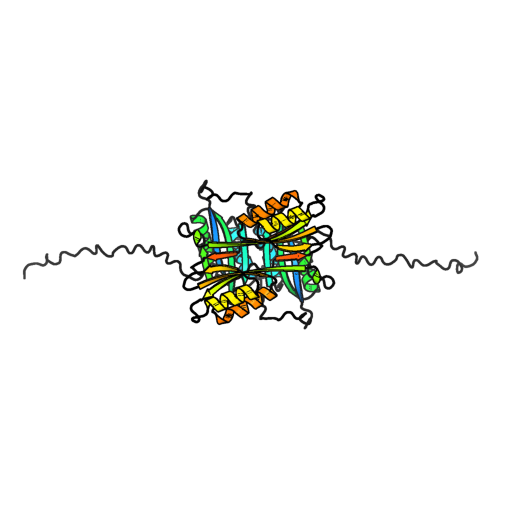.86 223 GLY B C 1
ATOM 3340 O O . GLY B 1 223 ? -19.062 -74.625 -23.203 1 23.86 223 GLY B O 1
#

Radius of gyration: 27.01 Å; Cα contacts (8 Å, |Δi|>4): 833; chains: 2; bounding box: 62×148×49 Å